Protein AF-0000000075320497 (afdb_homodimer)

Sequence (460 aa):
MSEKDAGLDFSMVIASTVHDMKNSLASLMQAHGEWQGRLSEEQKNTPERGVIDYEFASLNGMMVQLLGLYKLEVNQLPLRPEYHELDDFIEAQLAWHEEVLSSRGLVATFEVDSLCPLGFFDRELIGSVVANIIINAIRFARHSILITVREEEGQVVIVINDDGPGYPPNMIEFQSDYVQGINPVSGSTGLGLYFAAQIAGRHQRNGVCGRIELANGGRLGGGMFSLYLPMSEKDAGLDFSMVIASTVHDMKNSLASLMQAHGEWQGRLSEEQKNTPERGVIDYEFASLNGMMVQLLGLYKLEVNQLPLRPEYHELDDFIEAQLAWHEEVLSSRGLVATFEVDSLCPLGFFDRELIGSVVANIIINAIRFARHSILITVREEEGQVVIVINDDGPGYPPNMIEFQSDYVQGINPVSGSTGLGLYFAAQIAGRHQRNGVCGRIELANGGRLGGGMFSLYLP

Secondary structure (DSSP, 8-state):
---------HHHHHHHHHHHHHHHHHHHHHHHHHHHTTS-HHHH-SHHHHHHHHHHHHHHHHHHHHHHHHHHHTT------EEEEHHHHHHHHHHHTHHHHHHTT-EEEEEE-TT--EEEE-HHHHHHHHHHHHHHHHHH-SSEEEEEEEEETTEEEEEEEESSS---HHHHHTTTGGGTT--GGGS--SHHHHHHHHHHHH-EETTEE-EEEEEE-SSSSSEEEEEEE-/---------HHHHHHHHHHHHHHHHHHHHHHHHHHHHTS-HHHH-SHHHHHHHHHHHHHHHHHHHHHHHHHHHTT------EEEEHHHHHHHHHHHTHHHHHHTT-EEEEEE-TT--EEEE-HHHHHHHHHHHHHHHHHH-SSEEEEEEEEETTEEEEEEEESSS---HHHHHTGGGTTTT--GGGS--SHHHHHHHHHHHH-EETTEE-EEEEEE--TTSSEEEEEEE-

Solvent-accessible surface area (backbone atoms only — not comparable to full-atom values): 24315 Å² total; per-residue (Å²): 131,79,80,75,70,86,62,78,57,58,67,56,53,47,46,42,47,46,52,46,42,50,52,39,47,50,51,28,52,49,30,49,50,57,50,53,68,74,46,52,69,74,71,53,68,42,81,36,42,24,51,34,47,42,31,53,53,50,46,51,46,53,47,50,47,51,48,50,48,49,24,50,73,71,70,62,57,84,82,66,63,39,79,39,54,44,61,60,52,51,51,52,57,51,59,74,43,43,65,36,32,56,56,65,60,37,47,77,50,76,46,64,36,81,90,43,50,64,41,56,41,30,64,68,65,51,47,52,41,52,49,47,52,49,54,50,38,63,73,50,27,68,45,39,36,41,35,38,34,38,69,54,96,82,18,41,34,42,33,44,28,13,38,23,90,40,67,57,68,67,56,48,72,46,38,87,68,27,68,70,66,44,40,67,82,76,68,52,50,38,49,69,58,40,48,36,38,52,56,24,46,66,38,64,43,98,92,33,61,13,35,64,48,62,45,67,28,73,98,54,53,0,26,28,42,34,39,34,34,56,130,79,79,73,68,88,62,76,58,59,66,57,54,47,46,43,47,46,52,47,42,50,51,38,49,51,53,28,52,50,30,49,50,55,49,53,68,75,47,52,70,74,71,53,68,43,81,38,41,24,51,35,47,42,31,53,52,49,47,52,44,51,46,51,47,51,47,51,50,49,24,50,74,71,70,63,56,84,82,67,62,39,81,38,54,44,62,61,52,51,51,53,58,48,58,76,42,41,67,35,32,55,57,65,62,39,47,76,50,74,47,66,36,82,91,43,48,64,40,56,41,30,62,68,64,53,46,51,40,51,50,47,51,47,53,51,37,63,73,50,28,70,44,40,35,39,36,40,34,38,69,54,96,82,19,42,33,42,34,43,28,14,37,23,92,39,67,57,66,67,57,48,74,44,42,89,65,27,68,71,66,42,40,68,82,77,67,50,49,38,49,68,59,40,46,36,37,52,57,24,46,68,38,63,42,98,92,34,61,13,36,64,49,62,44,64,51,47,98,54,51,1,26,26,42,34,39,35,33,58

Organism: Pseudomonas syringae (NCBI:txid317)

pLDDT: mean 85.84, std 15.81, range [22.17, 98.5]

Radius of gyration: 24.65 Å; Cα contacts (8 Å, |Δi|>4): 773; chains: 2; bounding box: 67×78×54 Å

Structure (mmCIF, N/CA/C/O backbone):
data_AF-0000000075320497-model_v1
#
loop_
_entity.id
_entity.type
_entity.pdbx_description
1 polymer 'Histidine kinase'
#
loop_
_atom_site.group_PDB
_atom_site.id
_atom_site.type_symbol
_atom_site.label_atom_id
_atom_site.label_alt_id
_atom_site.label_comp_id
_atom_site.label_asym_id
_atom_site.label_entity_id
_atom_site.label_seq_id
_atom_site.pdbx_PDB_ins_code
_atom_site.Cartn_x
_atom_site.Cartn_y
_atom_site.Cartn_z
_atom_site.occupancy
_atom_site.B_iso_or_equiv
_atom_site.auth_seq_id
_atom_site.auth_comp_id
_atom_site.auth_asym_id
_atom_site.auth_atom_id
_atom_site.pdbx_PDB_model_num
ATOM 1 N N . MET A 1 1 ? 37.625 10.734 4.914 1 22.17 1 MET A N 1
ATOM 2 C CA . MET A 1 1 ? 36.781 9.57 5.199 1 22.17 1 MET A CA 1
ATOM 3 C C . MET A 1 1 ? 35.312 9.953 5.25 1 22.17 1 MET A C 1
ATOM 5 O O . MET A 1 1 ? 34.875 10.695 6.137 1 22.17 1 MET A O 1
ATOM 9 N N . SER A 1 2 ? 34.594 10.477 4.371 1 28.14 2 SER A N 1
ATOM 10 C CA . SER A 1 2 ? 33.562 11.492 4.176 1 28.14 2 SER A CA 1
ATOM 11 C C . SER A 1 2 ? 32.25 11.086 4.855 1 28.14 2 SER A C 1
ATOM 13 O O . SER A 1 2 ? 31.797 9.945 4.73 1 28.14 2 SER A O 1
ATOM 15 N N . GLU A 1 3 ? 32 11.492 6.168 1 29.38 3 GLU A N 1
ATOM 16 C CA . GLU A 1 3 ? 31.062 11.102 7.215 1 29.38 3 GLU A CA 1
ATOM 17 C C . GLU A 1 3 ? 29.672 10.852 6.645 1 29.38 3 GLU A C 1
ATOM 19 O O . GLU A 1 3 ? 28.984 11.789 6.238 1 29.38 3 GLU A O 1
ATOM 24 N N . LYS A 1 4 ? 29.547 9.93 5.84 1 35.25 4 LYS A N 1
ATOM 25 C CA . LYS A 1 4 ? 28.344 9.375 5.23 1 35.25 4 LYS A CA 1
ATOM 26 C C . LYS A 1 4 ? 27.141 9.508 6.164 1 35.25 4 LYS A C 1
ATOM 28 O O . LYS A 1 4 ? 27.109 8.906 7.238 1 35.25 4 LYS A O 1
ATOM 33 N N . ASP A 1 5 ? 26.562 10.742 6.637 1 37.69 5 ASP A N 1
ATOM 34 C CA . ASP A 1 5 ? 25.438 11.219 7.422 1 37.69 5 ASP A CA 1
ATOM 35 C C . ASP A 1 5 ? 24.344 10.156 7.531 1 37.69 5 ASP A C 1
ATOM 37 O O . ASP A 1 5 ? 23.984 9.523 6.539 1 37.69 5 ASP A O 1
ATOM 41 N N . ALA A 1 6 ? 24.172 9.32 8.5 1 42.66 6 ALA A N 1
ATOM 42 C CA . ALA A 1 6 ? 23.438 8.086 8.773 1 42.66 6 ALA A CA 1
ATOM 43 C C . ALA A 1 6 ? 22.047 8.117 8.125 1 42.66 6 ALA A C 1
ATOM 45 O O . ALA A 1 6 ? 21.109 8.656 8.711 1 42.66 6 ALA A O 1
ATOM 46 N N . GLY A 1 7 ? 21.766 8.523 6.906 1 48 7 GLY A N 1
ATOM 47 C CA . GLY A 1 7 ? 20.609 8.742 6.051 1 48 7 GLY A CA 1
ATOM 48 C C . GLY A 1 7 ? 19.547 7.672 6.191 1 48 7 GLY A C 1
ATOM 49 O O . GLY A 1 7 ? 19.828 6.566 6.664 1 48 7 GLY A O 1
ATOM 50 N N . LEU A 1 8 ? 18.281 8.164 6.566 1 55.28 8 LEU A N 1
ATOM 51 C CA . LEU A 1 8 ? 17.109 7.312 6.629 1 55.28 8 LEU A CA 1
ATOM 52 C C . LEU A 1 8 ? 17.156 6.227 5.562 1 55.28 8 LEU A C 1
ATOM 54 O O . LEU A 1 8 ? 17.375 6.52 4.383 1 55.28 8 LEU A O 1
ATOM 58 N N . ASP A 1 9 ? 17.672 4.988 5.902 1 68.88 9 ASP A N 1
ATOM 59 C CA . ASP A 1 9 ? 17.516 3.891 4.953 1 68.88 9 ASP A CA 1
ATOM 60 C C . ASP A 1 9 ? 16.094 3.844 4.398 1 68.88 9 ASP A C 1
ATOM 62 O O . ASP A 1 9 ? 15.188 3.289 5.031 1 68.88 9 ASP A O 1
ATOM 66 N N . PHE A 1 10 ? 15.875 4.5 3.357 1 70.44 10 PHE A N 1
ATOM 67 C CA . PHE A 1 10 ? 14.578 4.676 2.725 1 70.44 10 PHE A CA 1
ATOM 68 C C . PHE A 1 10 ? 13.914 3.326 2.465 1 70.44 10 PHE A C 1
ATOM 70 O O . PHE A 1 10 ? 12.695 3.199 2.557 1 70.44 10 PHE A O 1
ATOM 77 N N . SER A 1 11 ? 14.797 2.391 2.297 1 71.44 11 SER A N 1
ATOM 78 C CA . SER A 1 11 ? 14.227 1.066 2.072 1 71.44 11 SER A CA 1
ATOM 79 C C . SER A 1 11 ? 13.539 0.54 3.326 1 71.44 11 SER A C 1
ATOM 81 O O . SER A 1 11 ? 12.5 -0.121 3.24 1 71.44 11 SER A O 1
ATOM 83 N N . MET A 1 12 ? 14.117 0.873 4.391 1 72.75 12 MET A N 1
ATOM 84 C CA . MET A 1 12 ? 13.523 0.439 5.652 1 72.75 12 MET A CA 1
ATOM 85 C C . MET A 1 12 ? 12.234 1.2 5.93 1 72.75 12 MET A C 1
ATOM 87 O O . MET A 1 12 ? 11.258 0.621 6.41 1 72.75 12 MET A O 1
ATOM 91 N N . VAL A 1 13 ? 12.25 2.398 5.605 1 73.94 13 VAL A N 1
ATOM 92 C CA . VAL A 1 13 ? 11.062 3.236 5.777 1 73.94 13 VAL A CA 1
ATOM 93 C C . VAL A 1 13 ? 9.922 2.691 4.926 1 73.94 13 VAL A C 1
ATOM 95 O O . VAL A 1 13 ? 8.789 2.566 5.406 1 73.94 13 VAL A O 1
ATOM 98 N N . ILE A 1 14 ? 10.258 2.316 3.859 1 74.56 14 ILE A N 1
ATOM 99 C CA . ILE A 1 14 ? 9.266 1.812 2.918 1 74.56 14 ILE A CA 1
ATOM 100 C C . ILE A 1 14 ? 8.695 0.488 3.426 1 74.56 14 ILE A C 1
ATOM 102 O O . ILE A 1 14 ? 7.48 0.295 3.449 1 74.56 14 ILE A O 1
ATOM 106 N N . ALA A 1 15 ? 9.602 -0.318 3.834 1 77.06 15 ALA A N 1
ATOM 107 C CA . ALA A 1 15 ? 9.164 -1.629 4.305 1 77.06 15 ALA A CA 1
ATOM 108 C C . ALA A 1 15 ? 8.242 -1.495 5.512 1 77.06 15 ALA A C 1
ATOM 110 O O . ALA A 1 15 ? 7.23 -2.195 5.613 1 77.06 15 ALA A O 1
ATOM 111 N N . SER A 1 16 ? 8.586 -0.633 6.32 1 79.56 16 SER A N 1
ATOM 112 C CA . SER A 1 16 ? 7.773 -0.413 7.512 1 79.56 16 SER A CA 1
ATOM 113 C C . SER A 1 16 ? 6.41 0.169 7.152 1 79.56 16 SER A C 1
ATOM 115 O O . SER A 1 16 ? 5.387 -0.243 7.703 1 79.56 16 SER A O 1
ATOM 117 N N . THR A 1 17 ? 6.402 1.043 6.273 1 84 17 THR A N 1
ATOM 118 C CA . THR A 1 17 ? 5.164 1.679 5.832 1 84 17 THR A CA 1
ATOM 119 C C . THR A 1 17 ? 4.254 0.669 5.141 1 84 17 THR A C 1
ATOM 121 O O . THR A 1 17 ? 3.043 0.651 5.379 1 84 17 THR A O 1
ATOM 124 N N . VAL A 1 18 ? 4.836 -0.098 4.289 1 85.06 18 VAL A N 1
ATOM 125 C CA . VAL A 1 18 ? 4.059 -1.109 3.58 1 85.06 18 VAL A CA 1
ATOM 126 C C . VAL A 1 18 ? 3.461 -2.098 4.578 1 85.06 18 VAL A C 1
ATOM 128 O O . VAL A 1 18 ? 2.322 -2.545 4.414 1 85.06 18 VAL A O 1
ATOM 131 N N . HIS A 1 19 ? 4.262 -2.385 5.559 1 84.62 19 HIS A N 1
ATOM 132 C CA . HIS A 1 19 ? 3.738 -3.238 6.617 1 84.62 19 HIS A CA 1
ATOM 133 C C . HIS A 1 19 ? 2.518 -2.607 7.281 1 84.62 19 HIS A C 1
ATOM 135 O O . HIS A 1 19 ? 1.511 -3.283 7.508 1 84.62 19 HIS A O 1
ATOM 141 N N . ASP A 1 20 ? 2.576 -1.396 7.57 1 86.5 20 ASP A N 1
ATOM 142 C CA . ASP A 1 20 ? 1.459 -0.688 8.188 1 86.5 20 ASP A CA 1
ATOM 143 C C . ASP A 1 20 ? 0.254 -0.64 7.25 1 86.5 20 ASP A C 1
ATOM 145 O O . ASP A 1 20 ? -0.889 -0.761 7.695 1 86.5 20 ASP A O 1
ATOM 149 N N . MET A 1 21 ? 0.538 -0.444 5.996 1 91.12 21 MET A N 1
ATOM 150 C CA . MET A 1 21 ? -0.528 -0.428 5 1 91.12 21 MET A CA 1
ATOM 151 C C . MET A 1 21 ? -1.254 -1.769 4.957 1 91.12 21 MET A C 1
ATOM 153 O O . MET A 1 21 ? -2.475 -1.813 4.797 1 91.12 21 MET A O 1
ATOM 157 N N . LYS A 1 22 ? -0.476 -2.791 5.094 1 90.12 22 LYS A N 1
ATOM 158 C CA . LYS A 1 22 ? -1.075 -4.121 5.098 1 90.12 22 LYS A CA 1
ATOM 159 C C . LYS A 1 22 ? -2.064 -4.277 6.25 1 90.12 22 LYS A C 1
ATOM 161 O O . LYS A 1 22 ? -3.139 -4.855 6.078 1 90.12 22 LYS A O 1
ATOM 166 N N . ASN A 1 23 ? -1.692 -3.775 7.328 1 90.25 23 ASN A N 1
ATOM 167 C CA . ASN A 1 23 ? -2.588 -3.84 8.477 1 90.25 23 ASN A CA 1
ATOM 168 C C . ASN A 1 23 ? -3.865 -3.041 8.242 1 90.25 23 ASN A C 1
ATOM 170 O O . ASN A 1 23 ? -4.961 -3.496 8.57 1 90.25 23 ASN A O 1
ATOM 174 N N . SER A 1 24 ? -3.701 -1.912 7.754 1 92.81 24 SER A N 1
ATOM 175 C CA . SER A 1 24 ? -4.855 -1.074 7.438 1 92.81 24 SER A CA 1
ATOM 176 C C . SER A 1 24 ? -5.762 -1.746 6.414 1 92.81 24 SER A C 1
ATOM 178 O O . SER A 1 24 ? -6.988 -1.7 6.535 1 92.81 24 SER A O 1
ATOM 180 N N . LEU A 1 25 ? -5.176 -2.309 5.477 1 94.94 25 LEU A N 1
ATOM 181 C CA . LEU A 1 25 ? -5.949 -3.018 4.465 1 94.94 25 LEU A CA 1
ATOM 182 C C . LEU A 1 25 ? -6.719 -4.18 5.078 1 94.94 25 LEU A C 1
ATOM 184 O O . LEU A 1 25 ? -7.887 -4.398 4.754 1 94.94 25 LEU A O 1
ATOM 188 N N . ALA A 1 26 ? -6.039 -4.906 5.934 1 92.94 26 ALA A N 1
ATOM 189 C CA . ALA A 1 26 ? -6.699 -6.023 6.609 1 92.94 26 ALA A CA 1
ATOM 190 C C . ALA A 1 26 ? -7.906 -5.543 7.414 1 92.94 26 ALA A C 1
ATOM 192 O O . ALA A 1 26 ? -8.969 -6.164 7.375 1 92.94 26 ALA A O 1
ATOM 193 N N . SER A 1 27 ? -7.691 -4.469 8.117 1 93.5 27 SER A N 1
ATOM 194 C CA . SER A 1 27 ? -8.789 -3.877 8.883 1 93.5 27 SER A CA 1
ATOM 195 C C . SER A 1 27 ? -9.93 -3.449 7.965 1 93.5 27 SER A C 1
ATOM 197 O O . SER A 1 27 ? -11.102 -3.65 8.289 1 93.5 27 SER A O 1
ATOM 199 N N . LEU A 1 28 ? -9.594 -2.883 6.887 1 94.62 28 LEU A N 1
ATOM 200 C CA . LEU A 1 28 ? -10.578 -2.438 5.906 1 94.62 28 LEU A CA 1
ATOM 201 C C . LEU A 1 28 ? -11.359 -3.619 5.352 1 94.62 28 LEU A C 1
ATOM 203 O O . LEU A 1 28 ? -12.594 -3.574 5.277 1 94.62 28 LEU A O 1
ATOM 207 N N . MET A 1 29 ? -10.672 -4.605 4.98 1 92.75 29 MET A N 1
ATOM 208 C CA . MET A 1 29 ? -11.305 -5.805 4.438 1 92.75 29 MET A CA 1
ATOM 209 C C . MET A 1 29 ? -12.242 -6.434 5.465 1 92.75 29 MET A C 1
ATOM 211 O O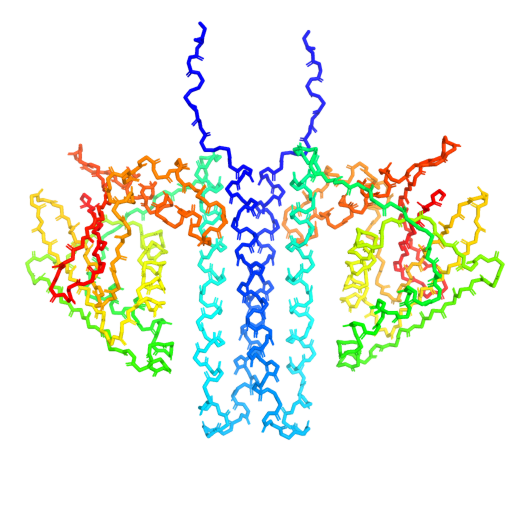 . MET A 1 29 ? -13.344 -6.871 5.125 1 92.75 29 MET A O 1
ATOM 215 N N . GLN A 1 30 ? -11.773 -6.5 6.652 1 93.44 30 GLN A N 1
ATOM 216 C CA . GLN A 1 30 ? -12.586 -7.062 7.727 1 93.44 30 GLN A CA 1
ATOM 217 C C . GLN A 1 30 ? -13.859 -6.254 7.934 1 93.44 30 GLN A C 1
ATOM 219 O O . GLN A 1 30 ? -14.961 -6.816 7.996 1 93.44 30 GLN A O 1
ATOM 224 N N . ALA A 1 31 ? -13.742 -4.992 8.039 1 93.06 31 ALA A N 1
ATOM 225 C CA . ALA A 1 31 ? -14.906 -4.125 8.234 1 93.06 31 ALA A CA 1
ATOM 226 C C . ALA A 1 31 ? -15.867 -4.211 7.055 1 93.06 31 ALA A C 1
ATOM 228 O O . ALA A 1 31 ? -17.078 -4.254 7.238 1 93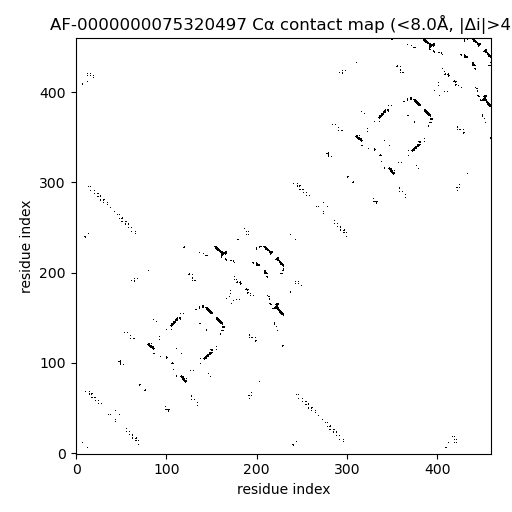.06 31 ALA A O 1
ATOM 229 N N . HIS A 1 32 ? -15.289 -4.191 5.91 1 92.12 32 HIS A N 1
ATOM 230 C CA . HIS A 1 32 ? -16.109 -4.32 4.707 1 92.12 32 HIS A CA 1
ATOM 231 C C . HIS A 1 32 ? -16.875 -5.637 4.695 1 92.12 32 HIS A C 1
ATOM 233 O O . HIS A 1 32 ? -18.047 -5.676 4.336 1 92.12 32 HIS A O 1
ATOM 239 N N . GLY A 1 33 ? -16.188 -6.688 5.035 1 90 33 GLY A N 1
ATOM 240 C CA . GLY A 1 33 ? -16.844 -7.984 5.133 1 90 33 GLY A CA 1
ATOM 241 C C . GLY A 1 33 ? -17.984 -8.008 6.141 1 90 33 GLY A C 1
ATOM 242 O O . GLY A 1 33 ? -19.047 -8.555 5.867 1 90 33 GLY A O 1
ATOM 243 N N . GLU A 1 34 ? -17.719 -7.43 7.285 1 91.5 34 GLU A N 1
ATOM 244 C CA . GLU A 1 34 ? -18.75 -7.344 8.32 1 91.5 34 GLU A CA 1
ATOM 245 C C . GLU A 1 34 ? -19.953 -6.535 7.84 1 91.5 34 GLU A C 1
ATOM 247 O O . GLU A 1 34 ? -21.094 -6.902 8.102 1 91.5 34 GLU A O 1
ATOM 252 N N . TRP A 1 35 ? -19.672 -5.504 7.211 1 88.88 35 TRP A N 1
ATOM 253 C CA . TRP A 1 35 ? -20.734 -4.668 6.664 1 88.88 35 TRP A CA 1
ATOM 254 C C . TRP A 1 35 ? -21.562 -5.434 5.633 1 88.88 35 TRP A C 1
ATOM 256 O O . TRP A 1 35 ? -22.797 -5.395 5.656 1 88.88 35 TRP A O 1
ATOM 266 N N . GLN A 1 36 ? -20.922 -6.156 4.754 1 86.81 36 GLN A N 1
ATOM 267 C CA . GLN A 1 36 ? -21.609 -6.969 3.746 1 86.81 36 GLN A CA 1
ATOM 268 C C . GLN A 1 36 ? -22.484 -8.023 4.398 1 86.81 36 GLN A C 1
ATOM 270 O O . GLN A 1 36 ? -23.547 -8.367 3.867 1 86.81 36 GLN A O 1
ATOM 275 N N . GLY A 1 37 ? -21.984 -8.5 5.508 1 88.31 37 GLY A N 1
ATOM 276 C CA . GLY A 1 37 ? -22.734 -9.516 6.223 1 88.31 37 GLY A CA 1
ATOM 277 C C . GLY A 1 37 ? -24.109 -9.031 6.688 1 88.31 37 GLY A C 1
ATOM 278 O O . GLY A 1 37 ? -24.984 -9.836 6.973 1 88.31 37 GLY A O 1
ATOM 279 N N . ARG A 1 38 ? -24.312 -7.754 6.742 1 88.44 38 ARG A N 1
ATOM 280 C CA . ARG A 1 38 ? -25.562 -7.16 7.203 1 88.44 38 ARG A CA 1
ATOM 281 C C . ARG A 1 38 ? -26.531 -6.945 6.039 1 88.44 38 ARG A C 1
ATOM 283 O O . ARG A 1 38 ? -27.688 -6.602 6.25 1 88.44 38 ARG A O 1
ATOM 290 N N . LEU A 1 39 ? -26.078 -7.18 4.914 1 88 39 LEU A N 1
ATOM 291 C CA . LEU A 1 39 ? -26.875 -6.875 3.725 1 88 39 LEU A CA 1
ATOM 292 C C . LEU A 1 39 ? -27.453 -8.148 3.121 1 88 39 LEU A C 1
ATOM 294 O O . LEU A 1 39 ? -26.938 -9.242 3.35 1 88 39 LEU A O 1
ATOM 298 N N . SER A 1 40 ? -28.516 -7.977 2.383 1 88.25 40 SER A N 1
ATOM 299 C CA . SER A 1 40 ? -29.094 -9.094 1.662 1 88.25 40 SER A CA 1
ATOM 300 C C . SER A 1 40 ? -28.234 -9.508 0.475 1 88.25 40 SER A C 1
ATOM 302 O O . SER A 1 40 ? -27.359 -8.75 0.044 1 88.25 40 SER A O 1
ATOM 304 N N . GLU A 1 41 ? -28.453 -10.703 0.048 1 85.19 41 GLU A N 1
ATOM 305 C CA . GLU A 1 41 ? -27.703 -11.195 -1.106 1 85.19 41 GLU A CA 1
ATOM 306 C C . GLU A 1 41 ? -27.922 -10.289 -2.32 1 85.19 41 GLU A C 1
ATOM 308 O O . GLU A 1 41 ? -26.984 -10.07 -3.104 1 85.19 41 GLU A O 1
ATOM 313 N N . GLU A 1 42 ? -29.062 -9.781 -2.453 1 83.94 42 GLU A N 1
ATOM 314 C CA . GLU A 1 42 ? -29.375 -8.891 -3.566 1 83.94 42 GLU A CA 1
ATOM 315 C C . GLU A 1 42 ? -28.578 -7.59 -3.479 1 83.94 42 GLU A C 1
ATOM 317 O O . GLU A 1 42 ? -28.141 -7.055 -4.5 1 83.94 42 GLU A O 1
ATOM 322 N N . GLN A 1 43 ? -28.375 -7.207 -2.264 1 83.88 43 GLN A N 1
ATOM 323 C CA . GLN A 1 43 ? -27.641 -5.961 -2.043 1 83.88 43 GLN A CA 1
ATOM 324 C C . GLN A 1 43 ? -26.141 -6.152 -2.244 1 83.88 43 GLN A C 1
ATOM 326 O O . GLN A 1 43 ? -25.438 -5.215 -2.617 1 83.88 43 GLN A O 1
ATOM 331 N N . LYS A 1 44 ? -25.75 -7.383 -2.076 1 83.56 44 LYS A N 1
ATOM 332 C CA . LYS A 1 44 ? -24.328 -7.691 -2.209 1 83.56 44 LYS A CA 1
ATOM 333 C C . LYS A 1 44 ? -23.953 -7.938 -3.668 1 83.56 44 LYS A C 1
ATOM 335 O O . LYS A 1 44 ? -22.844 -7.629 -4.086 1 83.56 44 LYS A O 1
ATOM 340 N N . ASN A 1 45 ? -24.875 -8.547 -4.297 1 82.25 45 ASN A N 1
ATOM 341 C CA . ASN A 1 45 ? -24.609 -8.984 -5.664 1 82.25 45 ASN A CA 1
ATOM 342 C C . ASN A 1 45 ? -24.797 -7.844 -6.664 1 82.25 45 ASN A C 1
ATOM 344 O O . ASN A 1 45 ? -25.797 -7.824 -7.398 1 82.25 45 ASN A O 1
ATOM 348 N N . THR A 1 46 ? -23.859 -6.906 -6.605 1 84.75 46 THR A N 1
ATOM 349 C CA . THR A 1 46 ? -23.844 -5.762 -7.512 1 84.75 46 THR A CA 1
ATOM 350 C C . THR A 1 46 ? -22.578 -5.785 -8.383 1 84.75 46 THR A C 1
ATOM 352 O O . THR A 1 46 ? -21.641 -6.523 -8.102 1 84.75 46 THR A O 1
ATOM 355 N N . PRO A 1 47 ? -22.609 -5.113 -9.5 1 83.88 47 PRO A N 1
ATOM 356 C CA . PRO A 1 47 ? -21.406 -5.031 -10.336 1 83.88 47 PRO A CA 1
ATOM 357 C C . PRO A 1 47 ? -20.203 -4.504 -9.57 1 83.88 47 PRO A C 1
ATOM 359 O O . PRO A 1 47 ? -19.062 -4.875 -9.883 1 83.88 47 PRO A O 1
ATOM 362 N N . GLU A 1 48 ? -20.469 -3.705 -8.539 1 89.19 48 GLU A N 1
ATOM 363 C CA . GLU A 1 48 ? -19.375 -3.109 -7.773 1 89.19 48 GLU A CA 1
ATOM 364 C C . GLU A 1 48 ? -18.641 -4.16 -6.941 1 89.19 48 GLU A C 1
ATOM 366 O O . GLU A 1 48 ? -17.453 -4.008 -6.645 1 89.19 48 GLU A O 1
ATOM 371 N N . ARG A 1 49 ? -19.375 -5.176 -6.656 1 86.62 49 ARG A N 1
ATOM 372 C CA . ARG A 1 49 ? -18.797 -6.199 -5.785 1 86.62 49 ARG A CA 1
ATOM 373 C C . ARG A 1 49 ? -17.547 -6.809 -6.418 1 86.62 49 ARG A C 1
ATOM 375 O O . ARG A 1 49 ? -16.516 -6.957 -5.754 1 86.62 49 ARG A O 1
ATOM 382 N N . GLY A 1 50 ? -17.672 -7.164 -7.637 1 86.25 50 GLY A N 1
ATOM 383 C CA . GLY A 1 50 ? -16.547 -7.738 -8.336 1 86.25 50 GLY A CA 1
ATOM 384 C C . GLY A 1 50 ? -15.336 -6.816 -8.383 1 86.25 50 GLY A C 1
ATOM 385 O O . GLY A 1 50 ? -14.203 -7.262 -8.195 1 86.25 50 GLY A O 1
ATOM 386 N N . VAL A 1 51 ? -15.625 -5.57 -8.578 1 90.5 51 VAL A N 1
ATOM 387 C CA . VAL A 1 51 ? -14.562 -4.574 -8.648 1 90.5 51 VAL A CA 1
ATOM 388 C C . VAL A 1 51 ? -13.906 -4.426 -7.277 1 90.5 51 VAL A C 1
ATOM 390 O O . VAL A 1 51 ? -12.68 -4.422 -7.168 1 90.5 51 VAL A O 1
ATOM 393 N N . ILE A 1 52 ? -14.742 -4.348 -6.27 1 93 52 ILE A N 1
ATOM 394 C CA . ILE A 1 52 ? -14.258 -4.168 -4.906 1 93 52 ILE A CA 1
ATOM 395 C C . ILE A 1 52 ? -13.375 -5.352 -4.516 1 93 52 ILE A C 1
ATOM 397 O O . ILE A 1 52 ? -12.258 -5.164 -4.031 1 93 52 ILE A O 1
ATOM 401 N N . ASP A 1 53 ? -13.805 -6.543 -4.809 1 90.31 53 ASP A N 1
ATOM 402 C CA . ASP A 1 53 ? -13.047 -7.742 -4.469 1 90.31 53 ASP A CA 1
ATOM 403 C C . ASP A 1 53 ? -11.734 -7.801 -5.238 1 90.31 53 ASP A C 1
ATOM 405 O O . ASP A 1 53 ? -10.695 -8.156 -4.68 1 90.31 53 ASP A O 1
ATOM 409 N N . TYR A 1 54 ? -11.812 -7.469 -6.391 1 91.31 54 TYR A N 1
ATOM 410 C CA . TYR A 1 54 ? -10.609 -7.473 -7.219 1 91.31 54 TYR A CA 1
ATOM 411 C C . TYR A 1 54 ? -9.586 -6.473 -6.695 1 91.31 54 TYR A C 1
ATOM 413 O O . TYR A 1 54 ? -8.398 -6.797 -6.582 1 91.31 54 TYR A O 1
ATOM 421 N N . GLU A 1 55 ? -10.039 -5.293 -6.441 1 93.88 55 GLU A N 1
ATOM 422 C CA . GLU A 1 55 ? -9.117 -4.25 -5.996 1 93.88 55 GLU A CA 1
ATOM 423 C C . GLU A 1 55 ? -8.508 -4.594 -4.641 1 93.88 55 GLU A C 1
ATOM 425 O O . GLU A 1 55 ? -7.336 -4.312 -4.391 1 93.88 55 GLU A O 1
ATOM 430 N N . PHE A 1 56 ? -9.25 -5.227 -3.803 1 93.56 56 PHE A N 1
ATOM 431 C CA . PHE A 1 56 ? -8.719 -5.707 -2.535 1 93.56 56 PHE A CA 1
ATOM 432 C C . PHE A 1 56 ? -7.586 -6.707 -2.77 1 93.56 56 PHE A C 1
ATOM 434 O O . PHE A 1 56 ? -6.508 -6.582 -2.182 1 93.56 56 PHE A O 1
ATOM 441 N N . ALA A 1 57 ? -7.805 -7.625 -3.609 1 90.88 57 ALA A N 1
ATOM 442 C CA . ALA A 1 57 ? -6.816 -8.656 -3.916 1 90.88 57 ALA A CA 1
ATOM 443 C C . ALA A 1 57 ? -5.578 -8.055 -4.566 1 90.88 57 ALA A C 1
ATOM 445 O O . ALA A 1 57 ? -4.449 -8.438 -4.242 1 90.88 57 ALA A O 1
ATOM 446 N N . SER A 1 58 ? -5.805 -7.152 -5.395 1 92.06 58 SER A N 1
ATOM 447 C CA . SER A 1 58 ? -4.715 -6.492 -6.102 1 92.06 58 SER A CA 1
ATOM 448 C C . SER A 1 58 ? -3.83 -5.703 -5.141 1 92.06 58 SER A C 1
ATOM 450 O O . SER A 1 58 ? -2.605 -5.852 -5.152 1 92.06 58 SER A O 1
ATOM 452 N N . LEU A 1 59 ? -4.434 -4.934 -4.297 1 94.44 59 LEU A N 1
ATOM 453 C CA . LEU A 1 59 ? -3.686 -4.164 -3.311 1 94.44 59 LEU A CA 1
ATOM 454 C C . LEU A 1 59 ? -2.885 -5.082 -2.396 1 94.44 59 LEU A C 1
ATOM 456 O O . LEU A 1 59 ? -1.695 -4.855 -2.164 1 94.44 59 LEU A O 1
ATOM 460 N N . ASN A 1 60 ? -3.508 -6.039 -1.931 1 91.81 60 ASN A N 1
ATOM 461 C CA . ASN A 1 60 ? -2.834 -6.992 -1.056 1 91.81 60 ASN A CA 1
ATOM 462 C C . ASN A 1 60 ? -1.651 -7.656 -1.754 1 91.81 60 ASN A C 1
ATOM 464 O O . ASN A 1 60 ? -0.575 -7.789 -1.169 1 91.81 60 ASN A O 1
ATOM 468 N N . GLY A 1 61 ? -1.88 -8.062 -2.922 1 90.56 61 GLY A N 1
ATOM 469 C CA . GLY A 1 61 ? -0.813 -8.688 -3.689 1 90.56 61 GLY A CA 1
ATOM 470 C C . GLY A 1 61 ? 0.395 -7.785 -3.869 1 90.56 61 GLY A C 1
ATOM 471 O O . GLY A 1 61 ? 1.534 -8.227 -3.701 1 90.56 61 GLY A O 1
ATOM 472 N N . MET A 1 62 ? 0.164 -6.551 -4.172 1 90.94 62 MET A N 1
ATOM 473 C CA . MET A 1 62 ? 1.259 -5.609 -4.383 1 90.94 62 MET A CA 1
ATOM 474 C C . MET A 1 62 ? 2.033 -5.375 -3.088 1 90.94 62 MET A C 1
ATOM 476 O O . MET A 1 62 ? 3.258 -5.254 -3.105 1 90.94 62 MET A O 1
ATOM 480 N N . MET A 1 63 ? 1.354 -5.332 -2.037 1 91.44 63 MET A N 1
ATOM 481 C CA . MET A 1 63 ? 2.006 -5.129 -0.747 1 91.44 63 MET A CA 1
ATOM 482 C C . MET A 1 63 ? 2.879 -6.324 -0.382 1 91.44 63 MET A C 1
ATOM 484 O O . MET A 1 63 ? 4.012 -6.156 0.075 1 91.44 63 MET A O 1
ATOM 488 N N . VAL A 1 64 ? 2.406 -7.441 -0.612 1 88.31 64 VAL A N 1
ATOM 489 C CA . VAL A 1 64 ? 3.154 -8.664 -0.321 1 88.31 64 VAL A CA 1
ATOM 490 C C . VAL A 1 64 ? 4.41 -8.719 -1.189 1 88.31 64 VAL A C 1
ATOM 492 O O . VAL A 1 64 ? 5.492 -9.055 -0.706 1 88.31 64 VAL A O 1
ATOM 495 N N . GLN A 1 65 ? 4.273 -8.359 -2.393 1 87.5 65 GLN A N 1
ATOM 496 C CA . GLN A 1 65 ? 5.402 -8.352 -3.316 1 87.5 65 GLN A CA 1
ATOM 497 C C . GLN A 1 65 ? 6.48 -7.371 -2.861 1 87.5 65 GLN A C 1
ATOM 499 O O . GLN A 1 65 ? 7.668 -7.699 -2.873 1 87.5 65 GLN A O 1
ATOM 504 N N . LEU A 1 66 ? 6.047 -6.273 -2.498 1 86.94 66 LEU A N 1
ATOM 505 C CA . LEU A 1 66 ? 7 -5.25 -2.084 1 86.94 66 LEU A CA 1
ATOM 506 C C . LEU A 1 66 ? 7.754 -5.688 -0.833 1 86.94 66 LEU A C 1
ATOM 508 O O . LEU A 1 66 ? 8.977 -5.547 -0.76 1 86.94 66 LEU A O 1
ATOM 512 N N . LEU A 1 67 ? 7.047 -6.141 0.125 1 85.5 67 LEU A N 1
ATOM 513 C CA . LEU A 1 67 ? 7.684 -6.602 1.356 1 85.5 67 LEU A CA 1
ATOM 514 C C . LEU A 1 67 ? 8.625 -7.77 1.079 1 85.5 67 LEU A C 1
ATOM 516 O O . LEU A 1 67 ? 9.719 -7.84 1.646 1 85.5 67 LEU A O 1
ATOM 520 N N . GLY A 1 68 ? 8.164 -8.648 0.249 1 86.12 68 GLY A N 1
ATOM 521 C CA . GLY A 1 68 ? 9.016 -9.758 -0.137 1 86.12 68 GLY A CA 1
ATOM 522 C C . GLY A 1 68 ? 10.297 -9.32 -0.813 1 86.12 68 GLY A C 1
ATOM 523 O O . GLY A 1 68 ? 11.375 -9.836 -0.517 1 86.12 68 GLY A O 1
ATOM 524 N N . LEU A 1 69 ? 10.195 -8.391 -1.682 1 83.56 69 LEU A N 1
ATOM 525 C CA . LEU A 1 69 ? 11.359 -7.879 -2.387 1 83.56 69 LEU A CA 1
ATOM 526 C C . LEU A 1 69 ? 12.289 -7.141 -1.432 1 83.56 69 LEU A C 1
ATOM 528 O O . LEU A 1 69 ? 13.516 -7.199 -1.578 1 83.56 69 LEU A O 1
ATOM 532 N N . TYR A 1 70 ? 11.711 -6.441 -0.521 1 82.38 70 TYR A N 1
ATOM 533 C CA . TYR A 1 70 ? 12.539 -5.785 0.484 1 82.38 70 TYR A CA 1
ATOM 534 C C . TYR A 1 70 ? 13.328 -6.809 1.3 1 82.38 70 TYR A C 1
ATOM 536 O O . TYR A 1 70 ? 14.531 -6.652 1.508 1 82.38 70 TYR A O 1
ATOM 544 N N . LYS A 1 71 ? 12.586 -7.758 1.711 1 85.06 71 LYS A N 1
ATOM 545 C CA . LYS A 1 71 ? 13.242 -8.805 2.496 1 85.06 71 LYS A CA 1
ATOM 546 C C . LYS A 1 71 ? 14.344 -9.484 1.691 1 85.06 71 LYS A C 1
ATOM 548 O O . LYS A 1 71 ? 15.383 -9.852 2.242 1 85.06 71 LYS A O 1
ATOM 553 N N . LEU A 1 72 ? 14.125 -9.688 0.458 1 82 72 LEU A N 1
ATOM 554 C CA . LEU A 1 72 ? 15.141 -10.25 -0.428 1 82 72 LEU A CA 1
ATOM 555 C C . LEU A 1 72 ? 16.359 -9.336 -0.504 1 82 72 LEU A C 1
ATOM 557 O O . LEU A 1 72 ? 17.5 -9.805 -0.434 1 82 72 LEU A O 1
ATOM 561 N N . GLU A 1 73 ? 16.109 -8.062 -0.602 1 76.12 73 GLU A N 1
ATOM 562 C CA . GLU A 1 73 ? 17.172 -7.07 -0.745 1 76.12 73 GLU A CA 1
ATOM 563 C C . GLU A 1 73 ? 18.078 -7.043 0.488 1 76.12 73 GLU A C 1
ATOM 565 O O . GLU A 1 73 ? 19.281 -6.859 0.374 1 76.12 73 GLU A O 1
ATOM 570 N N . VAL A 1 74 ? 17.5 -7.258 1.614 1 78 74 VAL A N 1
ATOM 571 C CA . VAL A 1 74 ? 18.297 -7.172 2.836 1 78 74 VAL A CA 1
ATOM 572 C C . VAL A 1 74 ? 18.656 -8.57 3.318 1 78 74 VAL A C 1
ATOM 574 O O . VAL A 1 74 ? 19.062 -8.758 4.465 1 78 74 VAL A O 1
ATOM 577 N N . ASN A 1 75 ? 18.359 -9.578 2.469 1 78.06 75 ASN A N 1
ATOM 578 C CA . ASN A 1 75 ? 18.703 -10.977 2.707 1 78.06 75 ASN A CA 1
ATOM 579 C C . ASN A 1 75 ? 17.984 -11.523 3.938 1 78.06 75 ASN A C 1
ATOM 581 O O . ASN A 1 75 ? 18.594 -12.211 4.762 1 78.06 75 ASN A O 1
ATOM 585 N N . GLN A 1 76 ? 16.812 -11.094 4.105 1 79.31 76 GLN A N 1
ATOM 586 C CA . GLN A 1 76 ? 16.016 -11.508 5.254 1 79.31 76 GLN A CA 1
ATOM 587 C C . GLN A 1 76 ? 14.758 -12.234 4.812 1 79.31 76 GLN A C 1
ATOM 589 O O . GLN A 1 76 ? 13.695 -12.062 5.41 1 79.31 76 GLN A O 1
ATOM 594 N N . LEU A 1 77 ? 14.922 -12.852 3.678 1 84.94 77 LEU A N 1
ATOM 595 C CA . LEU A 1 77 ? 13.781 -13.656 3.252 1 84.94 77 LEU A CA 1
ATOM 596 C C . LEU A 1 77 ? 14.109 -15.148 3.361 1 84.94 77 LEU A C 1
ATOM 598 O O . LEU A 1 77 ? 14.633 -15.742 2.418 1 84.94 77 LEU A O 1
ATOM 602 N N . PRO A 1 78 ? 13.727 -15.648 4.523 1 87.19 78 PRO A N 1
ATOM 603 C CA . PRO A 1 78 ? 13.992 -17.078 4.688 1 87.19 78 PRO A CA 1
ATOM 604 C C . PRO A 1 78 ? 13.148 -17.938 3.756 1 87.19 78 PRO A C 1
ATOM 606 O O . PRO A 1 78 ? 12 -17.609 3.469 1 87.19 78 PRO A O 1
ATOM 609 N N . LEU A 1 79 ? 13.781 -18.984 3.207 1 91 79 LEU A N 1
ATOM 610 C CA . LEU A 1 79 ? 13.094 -19.984 2.395 1 91 79 LEU A CA 1
ATOM 611 C C . LEU A 1 79 ? 12.875 -21.266 3.184 1 91 79 LEU A C 1
ATOM 613 O O . LEU A 1 79 ? 13.828 -21.859 3.695 1 91 79 LEU A O 1
ATOM 617 N N . ARG A 1 80 ? 11.641 -21.609 3.33 1 92.56 80 ARG A N 1
ATOM 618 C CA . ARG A 1 80 ? 11.289 -22.828 4.051 1 92.56 80 ARG A CA 1
ATOM 619 C C . ARG A 1 80 ? 10.531 -23.797 3.148 1 92.56 80 ARG A C 1
ATOM 621 O O . ARG A 1 80 ? 9.336 -24.031 3.34 1 92.56 80 ARG A O 1
ATOM 628 N N . PRO A 1 81 ? 11.227 -24.453 2.283 1 95.19 81 PRO A N 1
ATOM 629 C CA . PRO A 1 81 ? 10.578 -25.375 1.351 1 95.19 81 PRO A CA 1
ATOM 630 C C . PRO A 1 81 ? 10.188 -26.703 2.004 1 95.19 81 PRO A C 1
ATOM 632 O O . PRO A 1 81 ? 10.922 -27.203 2.852 1 95.19 81 PRO A O 1
ATOM 635 N N . GLU A 1 82 ? 9.016 -27.094 1.715 1 96.44 82 GLU A N 1
ATOM 636 C CA . GLU A 1 82 ? 8.484 -28.391 2.121 1 96.44 82 GLU A CA 1
ATOM 637 C C . GLU A 1 82 ? 7.699 -29.047 0.988 1 96.44 82 GLU A C 1
ATOM 639 O O . GLU A 1 82 ? 7.438 -28.406 -0.038 1 96.44 82 GLU A O 1
ATOM 644 N N . TYR A 1 83 ? 7.457 -30.297 1.196 1 97 83 TYR A N 1
ATOM 645 C CA . TYR A 1 83 ? 6.609 -31 0.23 1 97 83 TYR A CA 1
ATOM 646 C C . TYR A 1 83 ? 5.141 -30.656 0.46 1 97 83 TYR A C 1
ATOM 648 O O . TYR A 1 83 ? 4.672 -30.656 1.601 1 97 83 TYR A O 1
ATOM 656 N N . HIS A 1 84 ? 4.492 -30.359 -0.664 1 97.44 84 HIS A N 1
ATOM 657 C CA . HIS A 1 84 ? 3.066 -30.047 -0.611 1 97.44 84 HIS A CA 1
ATOM 658 C C . HIS A 1 84 ? 2.303 -30.797 -1.703 1 97.44 84 HIS A C 1
ATOM 660 O O . HIS A 1 84 ? 2.818 -30.984 -2.807 1 97.44 84 HIS A O 1
ATOM 666 N N . GLU A 1 85 ? 1.094 -31.203 -1.335 1 97.81 85 GLU A N 1
ATOM 667 C CA . GLU A 1 85 ? 0.193 -31.719 -2.359 1 97.81 85 GLU A CA 1
ATOM 668 C C . GLU A 1 85 ? -0.241 -30.609 -3.322 1 97.81 85 GLU A C 1
ATOM 670 O O . GLU A 1 85 ? -0.865 -29.641 -2.912 1 97.81 85 GLU A O 1
ATOM 675 N N . LEU A 1 86 ? 0.034 -30.875 -4.582 1 97.94 86 LEU A N 1
ATOM 676 C CA . LEU A 1 86 ? -0.139 -29.812 -5.555 1 97.94 86 LEU A CA 1
ATOM 677 C C . LEU A 1 86 ? -1.618 -29.562 -5.828 1 97.94 86 LEU A C 1
ATOM 679 O O . LEU A 1 86 ? -2.027 -28.406 -6.047 1 97.94 86 LEU A O 1
ATOM 683 N N . ASP A 1 87 ? -2.389 -30.562 -5.777 1 96.88 87 ASP A N 1
ATOM 684 C CA . ASP A 1 87 ? -3.828 -30.422 -5.965 1 96.88 87 ASP A CA 1
ATOM 685 C C . ASP A 1 87 ? -4.434 -29.516 -4.895 1 96.88 87 ASP A C 1
ATOM 687 O O . ASP A 1 87 ? -5.141 -28.562 -5.215 1 96.88 87 ASP A O 1
ATOM 691 N N . ASP A 1 88 ? -4.121 -29.812 -3.709 1 97.12 88 ASP A N 1
ATOM 692 C CA . ASP A 1 88 ? -4.617 -29.031 -2.578 1 97.12 88 ASP A CA 1
ATOM 693 C C . ASP A 1 88 ? -4.129 -27.594 -2.646 1 97.12 88 ASP A C 1
ATOM 695 O O . ASP A 1 88 ? -4.879 -26.656 -2.338 1 97.12 88 ASP A O 1
ATOM 699 N N . PHE A 1 89 ? -2.895 -27.531 -3.016 1 97.75 89 PHE A N 1
ATOM 700 C CA . PHE A 1 89 ? -2.285 -26.203 -3.086 1 97.75 89 PHE A CA 1
ATOM 701 C C . PHE A 1 89 ? -2.996 -25.328 -4.117 1 97.75 89 PHE A C 1
ATOM 703 O O . PHE A 1 89 ? -3.385 -24.203 -3.82 1 97.75 89 PHE A O 1
ATOM 710 N N . ILE A 1 90 ? -3.248 -25.812 -5.297 1 97.69 90 ILE A N 1
ATOM 711 C CA . ILE A 1 90 ? -3.861 -25.047 -6.375 1 97.69 90 ILE A CA 1
ATOM 712 C C . ILE A 1 90 ? -5.324 -24.766 -6.043 1 97.69 90 ILE A C 1
ATOM 714 O O . ILE A 1 90 ? -5.816 -23.656 -6.27 1 97.69 90 ILE A O 1
ATOM 718 N N . GLU A 1 91 ? -5.98 -25.734 -5.523 1 96.62 91 GLU A N 1
ATOM 719 C CA . GLU A 1 91 ? -7.375 -25.562 -5.125 1 96.62 91 GLU A CA 1
ATOM 720 C C . GLU A 1 91 ? -7.52 -24.422 -4.109 1 96.62 91 GLU A C 1
ATOM 722 O O . GLU A 1 91 ? -8.43 -23.609 -4.215 1 96.62 91 GLU A O 1
ATOM 727 N N . ALA A 1 92 ? -6.68 -24.469 -3.197 1 96.25 92 ALA A N 1
ATOM 728 C CA . ALA A 1 92 ? -6.707 -23.438 -2.164 1 96.25 92 ALA A CA 1
ATOM 729 C C . ALA A 1 92 ? -6.465 -22.047 -2.764 1 96.25 92 ALA A C 1
ATOM 731 O O . ALA A 1 92 ? -7.109 -21.078 -2.367 1 96.25 92 ALA A O 1
ATOM 732 N N . GLN A 1 93 ? -5.539 -21.984 -3.666 1 95.19 93 GLN A N 1
ATOM 733 C CA . GLN A 1 93 ? -5.242 -20.719 -4.316 1 95.19 93 GLN A CA 1
ATOM 734 C C . GLN A 1 93 ? -6.457 -20.188 -5.078 1 95.19 93 GLN A C 1
ATOM 736 O O . GLN A 1 93 ? -6.781 -19 -4.996 1 95.19 93 GLN A O 1
ATOM 741 N N . LEU A 1 94 ? -7.133 -21.016 -5.766 1 95.69 94 LEU A N 1
ATOM 742 C CA . LEU A 1 94 ? -8.297 -20.625 -6.559 1 95.69 94 LEU A CA 1
ATOM 743 C C . LEU A 1 94 ? -9.469 -20.25 -5.66 1 95.69 94 LEU A C 1
ATOM 745 O O . LEU A 1 94 ? -10.227 -19.328 -5.973 1 95.69 94 LEU A O 1
ATOM 749 N N . ALA A 1 95 ? -9.562 -20.984 -4.609 1 93.69 95 ALA A N 1
ATOM 750 C CA . ALA A 1 95 ? -10.656 -20.734 -3.67 1 93.69 95 ALA A CA 1
ATOM 751 C C . ALA A 1 95 ? -10.57 -19.312 -3.105 1 93.69 95 ALA A C 1
ATOM 753 O O . ALA A 1 95 ? -11.594 -18.672 -2.865 1 93.69 95 ALA A O 1
ATOM 754 N N . TRP A 1 96 ? -9.422 -18.844 -2.939 1 88.88 96 TRP A N 1
ATOM 755 C CA . TRP A 1 96 ? -9.203 -17.5 -2.408 1 88.88 96 TRP A CA 1
ATOM 756 C C . TRP A 1 96 ? -9.75 -16.453 -3.363 1 88.88 96 TRP A C 1
ATOM 758 O O . TRP A 1 96 ? -10.094 -15.344 -2.941 1 88.88 96 TRP A O 1
ATOM 768 N N . HIS A 1 97 ? -9.812 -16.766 -4.633 1 91.5 97 HIS A N 1
ATOM 769 C CA . HIS A 1 97 ? -10.219 -15.797 -5.645 1 91.5 97 HIS A CA 1
ATOM 770 C C . HIS A 1 97 ? -11.609 -16.109 -6.184 1 91.5 97 HIS A C 1
ATOM 772 O O . HIS A 1 97 ? -12.047 -15.516 -7.172 1 91.5 97 HIS A O 1
ATOM 778 N N . GLU A 1 98 ? -12.305 -16.938 -5.52 1 89.75 98 GLU A N 1
ATOM 779 C CA . GLU A 1 98 ? -13.594 -17.438 -6.008 1 89.75 98 GLU A CA 1
ATOM 780 C C . GLU A 1 98 ? -14.586 -16.297 -6.207 1 89.75 98 GLU A C 1
ATOM 782 O O . GLU A 1 98 ? -15.281 -16.234 -7.219 1 89.75 98 GLU A O 1
ATOM 787 N N . GLU A 1 99 ? -14.656 -15.445 -5.277 1 83.38 99 GLU A N 1
ATOM 788 C CA . GLU A 1 99 ? -15.617 -14.352 -5.34 1 83.38 99 GLU A CA 1
ATOM 789 C C . GLU A 1 99 ? -15.32 -13.422 -6.512 1 83.38 99 GLU A C 1
ATOM 791 O O . GLU A 1 99 ? -16.234 -13 -7.227 1 83.38 99 GLU A O 1
ATOM 796 N N . VAL A 1 100 ? -14.102 -13.156 -6.668 1 88.12 100 VAL A N 1
ATOM 797 C CA . VAL A 1 100 ? -13.711 -12.266 -7.758 1 88.12 100 VAL A CA 1
ATOM 798 C C . VAL A 1 100 ? -13.969 -12.945 -9.102 1 88.12 100 VAL A C 1
ATOM 800 O O . VAL A 1 100 ? -14.461 -12.312 -10.039 1 88.12 100 VAL A O 1
ATOM 803 N N . LEU A 1 101 ? -13.648 -14.188 -9.188 1 92.62 101 LEU A N 1
ATOM 804 C CA . LEU A 1 101 ? -13.875 -14.953 -10.414 1 92.62 101 LEU A CA 1
ATOM 805 C C . LEU A 1 101 ? -15.352 -14.969 -10.773 1 92.62 101 LEU A C 1
ATOM 807 O O . LEU A 1 101 ? -15.719 -14.68 -11.922 1 92.62 101 LEU A O 1
ATOM 811 N N . SER A 1 102 ? -16.156 -15.188 -9.812 1 88.31 102 SER A N 1
ATOM 812 C CA . SER A 1 102 ? -17.594 -15.258 -10.016 1 88.31 102 SER A CA 1
ATOM 813 C C . SER A 1 102 ? -18.172 -13.906 -10.438 1 88.31 102 SER A C 1
ATOM 815 O O . SER A 1 102 ? -18.984 -13.828 -11.359 1 88.31 102 SER A O 1
ATOM 817 N N . SER A 1 103 ? -17.719 -12.945 -9.812 1 83.69 103 SER A N 1
ATOM 818 C CA . SER A 1 103 ? -18.25 -11.609 -10.062 1 83.69 103 SER A CA 1
ATOM 819 C C . SER A 1 103 ? -17.906 -11.141 -11.477 1 83.69 103 SER A C 1
ATOM 821 O O . SER A 1 103 ? -18.641 -10.352 -12.07 1 83.69 103 SER A O 1
ATOM 823 N N . ARG A 1 104 ? -16.891 -11.625 -11.984 1 86.62 104 ARG A N 1
ATOM 824 C CA . ARG A 1 104 ? -16.453 -11.195 -13.305 1 86.62 104 ARG A CA 1
ATOM 825 C C . ARG A 1 104 ? -16.891 -12.188 -14.375 1 86.62 104 ARG A C 1
ATOM 827 O O . ARG A 1 104 ? -16.578 -12.008 -15.555 1 86.62 104 ARG A O 1
ATOM 834 N N . GLY A 1 105 ? -17.516 -13.234 -13.891 1 90.75 105 GLY A N 1
ATOM 835 C CA . GLY A 1 105 ? -18 -14.25 -14.812 1 90.75 105 GLY A CA 1
ATOM 836 C C . GLY A 1 105 ? -16.891 -15.094 -15.406 1 90.75 105 GLY A C 1
ATOM 837 O O . GLY A 1 105 ? -16.984 -15.547 -16.547 1 90.75 105 GLY A O 1
ATOM 838 N N . LEU A 1 106 ? -15.867 -15.234 -14.695 1 95 106 LEU A N 1
ATOM 839 C CA . LEU A 1 106 ? -14.719 -16.016 -15.156 1 95 106 LEU A CA 1
ATOM 840 C C . LEU A 1 106 ? -14.797 -17.453 -14.625 1 95 106 LEU A C 1
ATOM 842 O O . LEU A 1 106 ? -15.266 -17.672 -13.508 1 95 106 LEU A O 1
ATOM 846 N N . VAL A 1 107 ? -14.312 -18.344 -15.422 1 96.62 107 VAL A N 1
ATOM 847 C CA . VAL A 1 107 ? -14.211 -19.75 -15.016 1 96.62 107 VAL A CA 1
ATOM 848 C C . VAL A 1 107 ? -12.742 -20.141 -14.883 1 96.62 107 VAL A C 1
ATOM 850 O O . VAL A 1 107 ? -11.977 -20.016 -15.836 1 96.62 107 VAL A O 1
ATOM 853 N N . ALA A 1 108 ? -12.422 -20.531 -13.68 1 97.5 108 ALA A N 1
ATOM 854 C CA . ALA A 1 108 ? -11.07 -21.016 -13.445 1 97.5 108 ALA A CA 1
ATOM 855 C C . ALA A 1 108 ? -11.062 -22.516 -13.148 1 97.5 108 ALA A C 1
ATOM 857 O O . ALA A 1 108 ? -11.828 -23 -12.305 1 97.5 108 AL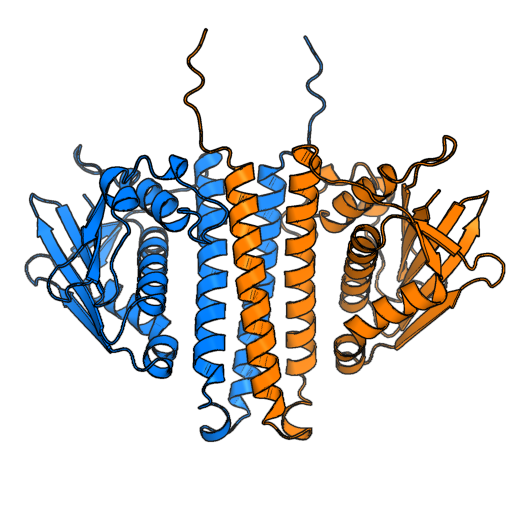A A O 1
ATOM 858 N N . THR A 1 109 ? -10.266 -23.234 -13.914 1 97.5 109 THR A N 1
ATOM 859 C CA . THR A 1 109 ? -10.125 -24.672 -13.719 1 97.5 109 THR A CA 1
ATOM 860 C C . THR A 1 109 ? -8.656 -25.047 -13.562 1 97.5 109 THR A C 1
ATOM 862 O O . THR A 1 109 ? -7.766 -24.234 -13.828 1 97.5 109 THR A O 1
ATOM 865 N N . PHE A 1 110 ? -8.422 -26.297 -12.984 1 97.81 110 PHE A N 1
ATOM 866 C CA . PHE A 1 110 ? -7.039 -26.75 -12.859 1 97.81 110 PHE A CA 1
ATOM 867 C C . PHE A 1 110 ? -6.938 -28.25 -13.109 1 97.81 110 PHE A C 1
ATOM 869 O O . PHE A 1 110 ? -7.922 -28.969 -12.969 1 97.81 110 PHE A O 1
ATOM 876 N N . GLU A 1 111 ? -5.785 -28.625 -13.656 1 97.62 111 GLU A N 1
ATOM 877 C CA . GLU A 1 111 ? -5.422 -30.016 -13.906 1 97.62 111 GLU A CA 1
ATOM 878 C C . GLU A 1 111 ? -4.047 -30.344 -13.328 1 97.62 111 GLU A C 1
ATOM 880 O O . GLU A 1 111 ? -3.047 -29.734 -13.711 1 97.62 111 GLU A O 1
ATOM 885 N N . VAL A 1 112 ? -4.059 -31.297 -12.445 1 97.25 112 VAL A N 1
ATOM 886 C CA . VAL A 1 112 ? -2.793 -31.75 -11.875 1 97.25 112 VAL A CA 1
ATOM 887 C C . VAL A 1 112 ? -2.49 -33.156 -12.336 1 97.25 112 VAL A C 1
ATOM 889 O O . VAL A 1 112 ? -3.32 -34.062 -12.188 1 97.25 112 VAL A O 1
ATOM 892 N N . ASP A 1 113 ? -1.323 -33.281 -12.945 1 96.06 113 ASP A N 1
ATOM 893 C CA . ASP A 1 113 ? -0.889 -34.625 -13.352 1 96.06 113 ASP A CA 1
ATOM 894 C C . ASP A 1 113 ? -0.744 -35.562 -12.141 1 96.06 113 ASP A C 1
ATOM 896 O O . ASP A 1 113 ? 0.016 -35.25 -11.219 1 96.06 113 ASP A O 1
ATOM 900 N N . SER A 1 114 ? -1.392 -36.688 -12.141 1 92.25 114 SER A N 1
ATOM 901 C CA . SER A 1 114 ? -1.386 -37.625 -11.031 1 92.25 114 SER A CA 1
ATOM 902 C C . SER A 1 114 ? 0.011 -38.188 -10.797 1 92.25 114 SER A C 1
ATOM 904 O O . SER A 1 114 ? 0.314 -38.688 -9.703 1 92.25 114 SER A O 1
ATOM 906 N N . LEU A 1 115 ? 0.826 -38.094 -11.766 1 91 115 LEU A N 1
ATOM 907 C CA . LEU A 1 115 ? 2.191 -38.594 -11.633 1 91 115 LEU A CA 1
ATOM 908 C C . LEU A 1 115 ? 3.084 -37.594 -10.945 1 91 115 LEU A C 1
ATOM 910 O O . LEU A 1 115 ? 4.215 -37.906 -10.562 1 91 115 LEU A O 1
ATOM 914 N N . CYS A 1 116 ? 2.562 -36.438 -10.727 1 89 116 CYS A N 1
ATOM 915 C CA . CYS A 1 116 ? 3.271 -35.344 -10.055 1 89 116 CYS A CA 1
ATOM 916 C C . CYS A 1 116 ? 2.416 -34.75 -8.945 1 89 116 CYS A C 1
ATOM 918 O O . CYS A 1 116 ? 2.047 -33.562 -9.016 1 89 116 CYS A O 1
ATOM 920 N N . PRO A 1 117 ? 2.242 -35.531 -7.895 1 90.06 117 PRO A N 1
ATOM 921 C CA . PRO A 1 117 ? 1.292 -35.094 -6.871 1 90.06 117 PRO A CA 1
ATOM 922 C C . PRO A 1 117 ? 1.918 -34.125 -5.867 1 90.06 117 PRO A C 1
ATOM 924 O O . PRO A 1 117 ? 1.202 -33.375 -5.188 1 90.06 117 PRO A O 1
ATOM 927 N N . LEU A 1 118 ? 3.311 -34.156 -5.824 1 95.44 118 LEU A N 1
ATOM 928 C CA . LEU A 1 118 ? 3.971 -33.375 -4.789 1 95.44 118 LEU A CA 1
ATOM 929 C C . LEU A 1 118 ? 4.934 -32.375 -5.406 1 95.44 118 LEU A C 1
ATOM 931 O O . LEU A 1 118 ? 5.516 -32.625 -6.461 1 95.44 118 LEU A O 1
ATOM 935 N N . GLY A 1 119 ? 5.035 -31.203 -4.773 1 95.88 119 GLY A N 1
ATOM 936 C CA . GLY A 1 119 ? 6.043 -30.203 -5.09 1 95.88 119 GLY A CA 1
ATOM 937 C C . GLY A 1 119 ? 6.824 -29.734 -3.879 1 95.88 119 GLY A C 1
ATOM 938 O O . GLY A 1 119 ? 6.281 -29.672 -2.771 1 95.88 119 GLY A O 1
ATOM 939 N N . PHE A 1 120 ? 8.062 -29.453 -4.07 1 96.44 120 PHE A N 1
ATOM 940 C CA . PHE A 1 120 ? 8.945 -28.984 -3.006 1 96.44 120 PHE A CA 1
ATOM 941 C C . PHE A 1 120 ? 9.172 -27.484 -3.117 1 96.44 120 PHE A C 1
ATOM 943 O O . PHE A 1 120 ? 9.922 -27.031 -3.986 1 96.44 120 PHE A O 1
ATOM 950 N N . PHE A 1 121 ? 8.516 -26.781 -2.244 1 97.44 121 PHE A N 1
ATOM 951 C CA . PHE A 1 121 ? 8.617 -25.328 -2.332 1 97.44 121 PHE A CA 1
ATOM 952 C C . PHE A 1 121 ? 8.117 -24.672 -1.052 1 97.44 121 PHE A C 1
ATOM 954 O O . PHE A 1 121 ? 7.543 -25.344 -0.188 1 97.44 121 PHE A O 1
ATOM 961 N N . ASP A 1 122 ? 8.469 -23.438 -0.823 1 97.06 122 ASP A N 1
ATOM 962 C CA . ASP A 1 122 ? 7.898 -22.609 0.229 1 97.06 122 ASP A CA 1
ATOM 963 C C . ASP A 1 122 ? 6.457 -22.219 -0.1 1 97.06 122 ASP A C 1
ATOM 965 O O . ASP A 1 122 ? 6.219 -21.406 -1.003 1 97.06 122 ASP A O 1
ATOM 969 N N . ARG A 1 123 ? 5.566 -22.688 0.635 1 96.56 123 ARG A N 1
ATOM 970 C CA . ARG A 1 123 ? 4.148 -22.562 0.319 1 96.56 123 ARG A CA 1
ATOM 971 C C . ARG A 1 123 ? 3.699 -21.109 0.319 1 96.56 123 ARG A C 1
ATOM 973 O O . ARG A 1 123 ? 2.916 -20.703 -0.54 1 96.56 123 ARG A O 1
ATOM 980 N N . GLU A 1 124 ? 4.195 -20.391 1.24 1 93.81 124 GLU A N 1
ATOM 981 C CA . GLU A 1 124 ? 3.789 -18.984 1.354 1 93.81 124 GLU A CA 1
ATOM 982 C C . GLU A 1 124 ? 4.332 -18.156 0.192 1 93.81 124 GLU A C 1
ATOM 984 O O . GLU A 1 124 ? 3.592 -17.391 -0.426 1 93.81 124 GLU A O 1
ATOM 989 N N . LEU A 1 125 ? 5.59 -18.328 -0.054 1 94.44 125 LEU A N 1
ATOM 990 C CA . LEU A 1 125 ? 6.223 -17.531 -1.1 1 94.44 125 LEU A CA 1
ATOM 991 C C . LEU A 1 125 ? 5.695 -17.922 -2.477 1 94.44 125 LEU A C 1
ATOM 993 O O . LEU A 1 125 ? 5.344 -17.062 -3.281 1 94.44 125 LEU A O 1
ATOM 997 N N . ILE A 1 126 ? 5.574 -19.172 -2.682 1 96.88 126 ILE A N 1
ATOM 998 C CA . ILE A 1 126 ? 5.07 -19.625 -3.975 1 96.88 126 ILE A CA 1
ATOM 999 C C . ILE A 1 126 ? 3.58 -19.312 -4.086 1 96.88 126 ILE A C 1
ATOM 1001 O O . ILE A 1 126 ? 3.088 -18.969 -5.164 1 96.88 126 ILE A O 1
ATOM 1005 N N . GLY A 1 127 ? 2.889 -19.422 -2.996 1 96.5 127 GLY A N 1
ATOM 1006 C CA . GLY A 1 127 ? 1.5 -18.984 -2.979 1 96.5 127 GLY A CA 1
ATOM 1007 C C . GLY A 1 127 ? 1.321 -17.547 -3.418 1 96.5 127 GLY A C 1
ATOM 1008 O O . GLY A 1 127 ? 0.408 -17.234 -4.184 1 96.5 127 GLY A O 1
ATOM 1009 N N . SER A 1 128 ? 2.191 -16.688 -2.928 1 93.69 128 SER A N 1
ATOM 1010 C CA . SER A 1 128 ? 2.152 -15.281 -3.312 1 93.69 128 SER A CA 1
ATOM 1011 C C . SER A 1 128 ? 2.414 -15.102 -4.805 1 93.69 128 SER A C 1
ATOM 1013 O O . SER A 1 128 ? 1.772 -14.281 -5.461 1 93.69 128 SER A O 1
ATOM 1015 N N . VAL A 1 129 ? 3.332 -15.883 -5.301 1 94.75 129 VAL A N 1
ATOM 1016 C CA . VAL A 1 129 ? 3.654 -15.828 -6.723 1 94.75 129 VAL A CA 1
ATOM 1017 C C . VAL A 1 129 ? 2.434 -16.234 -7.543 1 94.75 129 VAL A C 1
ATOM 1019 O O . VAL A 1 129 ? 2.02 -15.508 -8.453 1 94.75 129 VAL A O 1
ATOM 1022 N N . VAL A 1 130 ? 1.844 -17.312 -7.18 1 96.88 130 VAL A N 1
ATOM 1023 C CA . VAL A 1 130 ? 0.709 -17.859 -7.918 1 96.88 130 VAL A CA 1
ATOM 1024 C C . VAL A 1 130 ? -0.48 -16.906 -7.812 1 96.88 130 VAL A C 1
ATOM 1026 O O . VAL A 1 130 ? -1.146 -16.609 -8.812 1 96.88 130 VAL A O 1
ATOM 1029 N N . ALA A 1 131 ? -0.672 -16.438 -6.684 1 93.75 131 ALA A N 1
ATOM 1030 C CA . ALA A 1 131 ? -1.776 -15.508 -6.461 1 93.75 131 ALA A CA 1
ATOM 1031 C C . ALA A 1 131 ? -1.635 -14.266 -7.34 1 93.75 131 ALA A C 1
ATOM 1033 O O . ALA A 1 131 ? -2.617 -13.789 -7.91 1 93.75 131 ALA A O 1
ATOM 1034 N N . ASN A 1 132 ? -0.515 -13.812 -7.391 1 90.5 132 ASN A N 1
ATOM 1035 C CA . ASN A 1 132 ? -0.264 -12.617 -8.195 1 90.5 132 ASN A CA 1
ATOM 1036 C C . ASN A 1 132 ? -0.567 -12.867 -9.672 1 90.5 132 ASN A C 1
ATOM 1038 O O . ASN A 1 132 ? -1.133 -12 -10.344 1 90.5 132 ASN A O 1
ATOM 1042 N N . ILE A 1 133 ? -0.147 -13.984 -10.094 1 93.69 133 ILE A N 1
ATOM 1043 C CA . ILE A 1 133 ? -0.351 -14.297 -11.508 1 93.69 133 ILE A CA 1
ATOM 1044 C C . ILE A 1 133 ? -1.836 -14.539 -11.773 1 93.69 133 ILE A C 1
ATOM 1046 O O . ILE A 1 133 ? -2.35 -14.172 -12.828 1 93.69 133 ILE A O 1
ATOM 1050 N N . ILE A 1 134 ? -2.49 -15.125 -10.82 1 95.38 134 ILE A N 1
ATOM 1051 C CA . ILE A 1 134 ? -3.926 -15.344 -10.953 1 95.38 134 ILE A CA 1
ATOM 1052 C C . ILE A 1 134 ? -4.645 -14 -11.039 1 95.38 134 ILE A C 1
ATOM 1054 O O . ILE A 1 134 ? -5.559 -13.828 -11.852 1 95.38 134 ILE A O 1
ATOM 1058 N N . ILE A 1 135 ? -4.254 -13.07 -10.258 1 91.62 135 ILE A N 1
ATOM 1059 C CA . ILE A 1 135 ? -4.871 -11.75 -10.258 1 91.62 135 ILE A CA 1
ATOM 1060 C C . ILE A 1 135 ? -4.684 -11.094 -11.625 1 91.62 135 ILE A C 1
ATOM 1062 O O . ILE A 1 135 ? -5.598 -10.453 -12.141 1 91.62 135 ILE A O 1
ATOM 1066 N N . ASN A 1 136 ? -3.543 -11.297 -12.164 1 89.31 136 ASN A N 1
ATOM 1067 C CA . ASN A 1 136 ? -3.299 -10.781 -13.508 1 89.31 136 ASN A CA 1
ATOM 1068 C C . ASN A 1 136 ? -4.188 -11.461 -14.539 1 89.31 136 ASN A C 1
ATOM 1070 O O . ASN A 1 136 ? -4.734 -10.805 -15.43 1 89.31 136 ASN A O 1
ATOM 1074 N N . ALA A 1 137 ? -4.289 -12.742 -14.391 1 94.25 137 ALA A N 1
ATOM 1075 C CA . ALA A 1 137 ? -5.152 -13.492 -15.297 1 94.25 137 ALA A CA 1
ATOM 1076 C C . ALA A 1 137 ? -6.602 -13.031 -15.188 1 94.25 137 ALA A C 1
ATOM 1078 O O . ALA A 1 137 ? -7.305 -12.93 -16.203 1 94.25 137 ALA A O 1
ATOM 1079 N N . ILE A 1 138 ? -7.023 -12.773 -14.039 1 93.69 138 ILE A N 1
ATOM 1080 C CA . ILE A 1 138 ? -8.375 -12.273 -13.812 1 93.69 138 ILE A CA 1
ATOM 1081 C C . ILE A 1 138 ? -8.555 -10.93 -14.508 1 93.69 138 ILE A C 1
ATOM 1083 O O . ILE A 1 138 ? -9.609 -10.648 -15.078 1 93.69 138 ILE A O 1
ATOM 1087 N N . ARG A 1 139 ? -7.566 -10.156 -14.477 1 89.5 139 ARG A N 1
ATOM 1088 C CA . ARG A 1 139 ? -7.621 -8.812 -15.055 1 89.5 139 ARG A CA 1
ATOM 1089 C C . ARG A 1 139 ? -7.766 -8.875 -16.562 1 89.5 139 ARG A C 1
ATOM 1091 O O . ARG A 1 139 ? -8.5 -8.086 -17.156 1 89.5 139 ARG A O 1
ATOM 1098 N N . PHE A 1 140 ? -7.109 -9.875 -17.156 1 92.62 140 PHE A N 1
ATOM 1099 C CA . PHE A 1 140 ? -6.941 -9.781 -18.609 1 92.62 140 PHE A CA 1
ATOM 1100 C C . PHE A 1 140 ? -7.742 -10.875 -19.312 1 92.62 140 PHE A C 1
ATOM 1102 O O . PHE A 1 140 ? -8.023 -10.766 -20.5 1 92.62 140 PHE A O 1
ATOM 1109 N N . ALA A 1 141 ? -8.117 -11.906 -18.562 1 95.56 141 ALA A N 1
ATOM 1110 C CA . ALA A 1 141 ? -8.82 -13.023 -19.172 1 95.56 141 ALA A CA 1
ATOM 1111 C C . ALA A 1 141 ? -10.188 -12.586 -19.703 1 95.56 141 ALA A C 1
ATOM 1113 O O . ALA A 1 141 ? -10.828 -11.703 -19.125 1 95.56 141 ALA A O 1
ATOM 1114 N N . ARG A 1 142 ? -10.656 -13.18 -20.766 1 94.75 142 ARG A N 1
ATOM 1115 C CA . ARG A 1 142 ? -12 -12.945 -21.297 1 94.75 142 ARG A CA 1
ATOM 1116 C C . ARG A 1 142 ? -13.031 -13.781 -20.562 1 94.75 142 ARG A C 1
ATOM 1118 O O . ARG A 1 142 ? -14.023 -13.25 -20.047 1 94.75 142 ARG A O 1
ATOM 1125 N N . HIS A 1 143 ? -12.688 -15.102 -20.453 1 96 143 HIS A N 1
ATOM 1126 C CA . HIS A 1 143 ? -13.695 -15.969 -19.859 1 96 143 HIS A CA 1
ATOM 1127 C C . HIS A 1 143 ? -13.055 -17.062 -19.016 1 96 143 HIS A C 1
ATOM 1129 O O . HIS A 1 143 ? -13.68 -17.594 -18.109 1 96 143 HIS A O 1
ATOM 1135 N N . SER A 1 144 ? -11.852 -17.375 -19.375 1 97.69 144 SER A N 1
ATOM 1136 C CA . SER A 1 144 ? -11.367 -18.625 -18.828 1 97.69 144 SER A CA 1
ATOM 1137 C C . SER A 1 144 ? -9.922 -18.5 -18.359 1 97.69 144 SER A C 1
ATOM 1139 O O . SER A 1 144 ? -9.109 -17.812 -18.984 1 97.69 144 SER A O 1
ATOM 1141 N N . ILE A 1 145 ? -9.617 -19.219 -17.281 1 98.06 145 ILE A N 1
ATOM 1142 C CA . ILE A 1 145 ? -8.281 -19.406 -16.734 1 98.06 145 ILE A CA 1
ATOM 1143 C C . ILE A 1 145 ? -8.039 -20.891 -16.469 1 98.06 145 ILE A C 1
ATOM 1145 O O . ILE A 1 145 ? -8.906 -21.594 -15.938 1 98.06 145 ILE A O 1
ATOM 1149 N N . LEU A 1 146 ? -6.879 -21.359 -16.875 1 98.5 146 LEU A N 1
ATOM 1150 C CA . LEU A 1 146 ? -6.531 -22.766 -16.688 1 98.5 146 LEU A CA 1
ATOM 1151 C C . LEU A 1 146 ? -5.164 -22.906 -16.031 1 98.5 146 LEU A C 1
ATOM 1153 O O . LEU A 1 146 ? -4.188 -22.312 -16.484 1 98.5 146 LEU A O 1
ATOM 1157 N N . ILE A 1 147 ? -5.152 -23.641 -14.898 1 98.44 147 ILE A N 1
ATOM 1158 C CA . ILE A 1 147 ? -3.889 -23.953 -14.234 1 98.44 147 ILE A CA 1
ATOM 1159 C C . ILE A 1 147 ? -3.559 -25.422 -14.422 1 98.44 147 ILE A C 1
ATOM 1161 O O . ILE A 1 147 ? -4.379 -26.297 -14.109 1 98.44 147 ILE A O 1
ATOM 1165 N N . THR A 1 148 ? -2.391 -25.703 -14.984 1 98.19 148 THR A N 1
ATOM 1166 C CA . THR A 1 148 ? -1.953 -27.094 -15.148 1 98.19 148 THR A CA 1
ATOM 1167 C C . THR A 1 148 ? -0.65 -27.328 -14.391 1 98.19 148 THR A C 1
ATOM 1169 O O . THR A 1 148 ? 0.183 -26.438 -14.273 1 98.19 148 THR A O 1
ATOM 1172 N N . VAL A 1 149 ? -0.544 -28.531 -13.875 1 98.12 149 VAL A N 1
ATOM 1173 C CA . VAL A 1 149 ? 0.667 -28.938 -13.172 1 98.12 149 VAL A CA 1
ATOM 1174 C C . VAL A 1 149 ? 1.168 -30.266 -13.742 1 98.12 149 VAL A C 1
ATOM 1176 O O . VAL A 1 149 ? 0.4 -31.219 -13.875 1 98.12 149 VAL A O 1
ATOM 1179 N N . ARG A 1 150 ? 2.418 -30.25 -14.07 1 96.94 150 ARG A N 1
ATOM 1180 C CA . ARG A 1 150 ? 3.039 -31.453 -14.586 1 96.94 150 ARG A CA 1
AT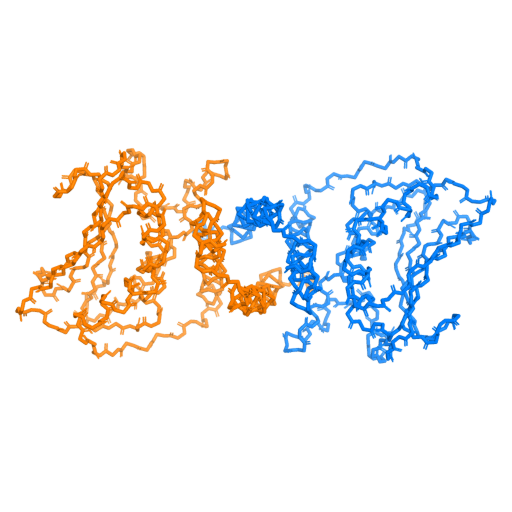OM 1181 C C . ARG A 1 150 ? 4.516 -31.516 -14.203 1 96.94 150 ARG A C 1
ATOM 1183 O O . ARG A 1 150 ? 5.059 -30.562 -13.648 1 96.94 150 ARG A O 1
ATOM 1190 N N . GLU A 1 151 ? 5.059 -32.656 -14.445 1 95.62 151 GLU A N 1
ATOM 1191 C CA . GLU A 1 151 ? 6.5 -32.812 -14.289 1 95.62 151 GLU A CA 1
ATOM 1192 C C . GLU A 1 151 ? 7.211 -32.75 -15.641 1 95.62 151 GLU A C 1
ATOM 1194 O O . GLU A 1 151 ? 6.75 -33.344 -16.625 1 95.62 151 GLU A O 1
ATOM 1199 N N . GLU A 1 152 ? 8.219 -31.922 -15.656 1 93.69 152 GLU A N 1
ATOM 1200 C CA . GLU A 1 152 ? 9.078 -31.844 -16.844 1 93.69 152 GLU A CA 1
ATOM 1201 C C . GLU A 1 152 ? 10.555 -31.875 -16.453 1 93.69 152 GLU A C 1
ATOM 1203 O O . GLU A 1 152 ? 11.055 -30.953 -15.805 1 93.69 152 GLU A O 1
ATOM 1208 N N . GLU A 1 153 ? 11.234 -32.938 -16.922 1 91.12 153 GLU A N 1
ATOM 1209 C CA . GLU A 1 153 ? 12.672 -33.062 -16.703 1 91.12 153 GLU A CA 1
ATOM 1210 C C . GLU A 1 153 ? 13.023 -32.938 -15.219 1 91.12 153 GLU A C 1
ATOM 1212 O O . GLU A 1 153 ? 13.922 -32.188 -14.852 1 91.12 153 GLU A O 1
ATOM 1217 N N . GLY A 1 154 ? 12.211 -33.531 -14.383 1 90.56 154 GLY A N 1
ATOM 1218 C CA . GLY A 1 154 ? 12.508 -33.594 -12.961 1 90.56 154 GLY A CA 1
ATOM 1219 C C . GLY A 1 154 ? 12.039 -32.344 -12.219 1 90.56 154 GLY A C 1
ATOM 1220 O O . GLY A 1 154 ? 12.266 -32.219 -11.008 1 90.56 154 GLY A O 1
ATOM 1221 N N . GLN A 1 155 ? 11.414 -31.453 -12.883 1 95.5 155 GLN A N 1
ATOM 1222 C CA . GLN A 1 155 ? 10.906 -30.25 -12.25 1 95.5 155 GLN A CA 1
ATOM 1223 C C . GLN A 1 155 ? 9.375 -30.234 -12.25 1 95.5 155 GLN A C 1
ATOM 1225 O O . GLN A 1 155 ? 8.75 -30.781 -13.156 1 95.5 155 GLN A O 1
ATOM 1230 N N . VAL A 1 156 ? 8.844 -29.703 -11.195 1 97.12 156 VAL A N 1
ATOM 1231 C CA . VAL A 1 156 ? 7.414 -29.406 -11.18 1 97.12 156 VAL A CA 1
ATOM 1232 C C . VAL A 1 156 ? 7.141 -28.125 -11.969 1 97.12 156 VAL A C 1
ATOM 1234 O O . VAL A 1 156 ? 7.777 -27.109 -11.734 1 97.12 156 VAL A O 1
ATOM 1237 N N . VAL A 1 157 ? 6.227 -28.219 -12.906 1 97.94 157 VAL A N 1
ATOM 1238 C CA . VAL A 1 157 ? 5.879 -27.062 -13.719 1 97.94 157 VAL A CA 1
ATOM 1239 C C . VAL A 1 157 ? 4.422 -26.672 -13.477 1 97.94 157 VAL A C 1
ATOM 1241 O O . VAL A 1 157 ? 3.514 -27.484 -13.711 1 97.94 157 VAL A O 1
ATOM 1244 N N . ILE A 1 158 ? 4.23 -25.5 -12.945 1 98.25 158 ILE A N 1
ATOM 1245 C CA . ILE A 1 158 ? 2.9 -24.922 -12.797 1 98.25 158 ILE A CA 1
ATOM 1246 C C . ILE A 1 158 ? 2.654 -23.891 -13.906 1 98.25 158 ILE A C 1
ATOM 1248 O O . ILE A 1 158 ? 3.389 -22.906 -14.023 1 98.25 158 ILE A O 1
ATOM 1252 N N . VAL A 1 159 ? 1.631 -24.125 -14.688 1 98 159 VAL A N 1
ATOM 1253 C CA . VAL A 1 159 ? 1.354 -23.25 -15.82 1 98 159 VAL A CA 1
ATOM 1254 C C . VAL A 1 159 ? -0.006 -22.578 -15.633 1 98 159 VAL A C 1
ATOM 1256 O O . VAL A 1 159 ? -1.009 -23.25 -15.383 1 98 159 VAL A O 1
ATOM 1259 N N . ILE A 1 160 ? -0.051 -21.312 -15.68 1 98.06 160 ILE A N 1
ATOM 1260 C CA . ILE A 1 160 ? -1.283 -20.531 -15.641 1 98.06 160 ILE A CA 1
ATOM 1261 C C . ILE A 1 160 ? -1.549 -19.922 -17.016 1 98.06 160 ILE A C 1
ATOM 1263 O O . ILE A 1 160 ? -0.754 -19.109 -17.5 1 98.06 160 ILE A O 1
ATOM 1267 N N . ASN A 1 161 ? -2.609 -20.359 -17.625 1 97.88 161 ASN A N 1
ATOM 1268 C CA . ASN A 1 161 ? -2.996 -19.938 -18.969 1 97.88 161 ASN A CA 1
ATOM 1269 C C . ASN A 1 161 ? -4.348 -19.234 -18.969 1 97.88 161 ASN A C 1
ATOM 1271 O O . ASN A 1 161 ? -5.301 -19.703 -18.344 1 97.88 161 ASN A O 1
ATOM 1275 N N . ASP A 1 162 ? -4.414 -18.031 -19.578 1 97.69 162 ASP A N 1
ATOM 1276 C CA . ASP A 1 162 ? -5.684 -17.328 -19.719 1 97.69 162 ASP A CA 1
ATOM 1277 C C . ASP A 1 162 ? -6.055 -17.156 -21.188 1 97.69 162 ASP A C 1
ATOM 1279 O O . ASP A 1 162 ? -5.289 -17.516 -22.078 1 97.69 162 ASP A O 1
ATOM 1283 N N . ASP A 1 163 ? -7.246 -16.703 -21.438 1 97.88 163 ASP A N 1
ATOM 1284 C CA . ASP A 1 163 ? -7.707 -16.516 -22.812 1 97.88 163 ASP A CA 1
ATOM 1285 C C . ASP A 1 163 ? -7.723 -15.039 -23.188 1 97.88 163 ASP A C 1
ATOM 1287 O O . ASP A 1 163 ? -8.539 -14.609 -24 1 97.88 163 ASP A O 1
ATOM 1291 N N . GLY A 1 164 ? -6.875 -14.289 -22.531 1 96.31 164 GLY A N 1
ATOM 1292 C CA . GLY A 1 164 ? -6.793 -12.867 -22.797 1 96.31 164 GLY A CA 1
ATOM 1293 C C . GLY A 1 164 ? -5.922 -12.531 -23.984 1 96.31 164 GLY A C 1
ATOM 1294 O O . GLY A 1 164 ? -5.688 -13.375 -24.844 1 96.31 164 GLY A O 1
ATOM 1295 N N . PRO A 1 165 ? -5.438 -11.219 -24.094 1 94.94 165 PRO A N 1
ATOM 1296 C CA . PRO A 1 165 ? -4.66 -10.75 -25.234 1 94.94 165 PRO A CA 1
ATOM 1297 C C . PRO A 1 165 ? -3.23 -11.281 -25.234 1 94.94 165 PRO A C 1
ATOM 1299 O O . PRO A 1 165 ? -2.531 -11.18 -26.25 1 94.94 165 PRO A O 1
ATOM 1302 N N . GLY A 1 166 ? -2.811 -11.828 -24.141 1 92.75 166 GLY A N 1
ATOM 1303 C CA . GLY A 1 166 ? -1.439 -12.297 -24.016 1 92.75 166 GLY A CA 1
ATOM 1304 C C . GLY A 1 166 ? -0.476 -11.219 -23.578 1 92.75 166 GLY A C 1
ATOM 1305 O O . GLY A 1 166 ? -0.879 -10.078 -23.344 1 92.75 166 GLY A O 1
ATOM 1306 N N . TYR A 1 167 ? 0.801 -11.695 -23.375 1 88.94 167 TYR A N 1
ATOM 1307 C CA . TYR A 1 167 ? 1.869 -10.781 -22.984 1 88.94 167 TYR A CA 1
ATOM 1308 C C . TYR A 1 167 ? 2.4 -10.016 -24.203 1 88.94 167 TYR A C 1
ATOM 1310 O O . TYR A 1 167 ? 2.498 -10.57 -25.297 1 88.94 167 TYR A O 1
ATOM 1318 N N . PRO A 1 168 ? 2.814 -8.797 -24 1 85.88 168 PRO A N 1
ATOM 1319 C CA . PRO A 1 168 ? 3.506 -8.086 -25.078 1 85.88 168 PRO A CA 1
ATOM 1320 C C . PRO A 1 168 ? 4.809 -8.766 -25.484 1 85.88 168 PRO A C 1
ATOM 1322 O O . PRO A 1 168 ? 5.527 -9.297 -24.641 1 85.88 168 PRO A O 1
ATOM 1325 N N . PRO A 1 169 ? 5.098 -8.656 -26.766 1 83.19 169 PRO A N 1
ATOM 1326 C CA . PRO A 1 169 ? 6.281 -9.352 -27.266 1 83.19 169 PRO A CA 1
ATOM 1327 C C . PRO A 1 169 ? 7.562 -8.945 -26.531 1 83.19 169 PRO A C 1
ATOM 1329 O O . PRO A 1 169 ? 8.43 -9.789 -26.297 1 83.19 169 PRO A O 1
ATOM 1332 N N . ASN A 1 170 ? 7.66 -7.73 -26.234 1 78.62 170 ASN A N 1
ATOM 1333 C CA . ASN A 1 170 ? 8.852 -7.25 -25.547 1 78.62 170 ASN A CA 1
ATOM 1334 C C . ASN A 1 170 ? 9.016 -7.91 -24.172 1 78.62 170 ASN A C 1
ATOM 1336 O O . ASN A 1 170 ? 10.133 -8.141 -23.719 1 78.62 170 ASN A O 1
ATOM 1340 N N . MET A 1 171 ? 7.957 -8.195 -23.547 1 79.38 171 MET A N 1
ATOM 1341 C CA . MET A 1 171 ? 7.996 -8.859 -22.25 1 79.38 171 MET A CA 1
ATOM 1342 C C . MET A 1 171 ? 8.469 -10.305 -22.375 1 79.38 171 MET A C 1
ATOM 1344 O O . MET A 1 171 ? 9.18 -10.812 -21.516 1 79.38 171 MET A O 1
ATOM 1348 N N . ILE A 1 172 ? 8.07 -10.898 -23.469 1 81.81 172 ILE A N 1
ATOM 1349 C CA . ILE A 1 172 ? 8.438 -12.281 -23.703 1 81.81 172 ILE A CA 1
ATOM 1350 C C . ILE A 1 172 ? 9.922 -12.367 -24.078 1 81.81 172 ILE A C 1
ATOM 1352 O O . ILE A 1 172 ? 10.625 -13.273 -23.625 1 81.81 172 ILE A O 1
ATOM 1356 N N . GLU A 1 173 ? 10.289 -11.461 -24.906 1 75.19 173 GLU A N 1
ATOM 1357 C CA . GLU A 1 173 ? 11.672 -11.453 -25.391 1 75.19 173 GLU A CA 1
ATOM 1358 C C . GLU A 1 173 ? 12.648 -11.133 -24.266 1 75.19 173 GLU A C 1
ATOM 1360 O O . GLU A 1 173 ? 13.727 -11.727 -24.203 1 75.19 173 GLU A O 1
ATOM 1365 N N . PHE A 1 174 ? 12.25 -10.125 -23.484 1 64.25 174 PHE A N 1
ATOM 1366 C CA . PHE A 1 174 ? 13.18 -9.688 -22.453 1 64.25 174 PHE A CA 1
ATOM 1367 C C . PHE A 1 174 ? 12.812 -10.289 -21.109 1 64.25 174 PHE A C 1
ATOM 1369 O O . PHE A 1 174 ? 13.25 -9.797 -20.062 1 64.25 174 PHE A O 1
ATOM 1376 N N . GLN A 1 175 ? 12.328 -11.398 -21.109 1 55.97 175 GLN A N 1
ATOM 1377 C CA . GLN A 1 175 ? 11.82 -12.086 -19.922 1 55.97 175 GLN A CA 1
ATOM 1378 C C . GLN A 1 175 ? 12.5 -11.57 -18.656 1 55.97 175 GLN A C 1
ATOM 1380 O O . GLN A 1 175 ? 12.312 -10.414 -18.281 1 55.97 175 GLN A O 1
ATOM 1385 N N . SER A 1 176 ? 13.281 -12.453 -17.922 1 50.59 176 SER A N 1
ATOM 1386 C CA . SER A 1 176 ? 13.781 -12.289 -16.562 1 50.59 176 SER A CA 1
ATOM 1387 C C . SER A 1 176 ? 14.633 -11.031 -16.438 1 50.59 176 SER A C 1
ATOM 1389 O O . SER A 1 176 ? 15.031 -10.656 -15.328 1 50.59 176 SER A O 1
ATOM 1391 N N . ASP A 1 177 ? 15.227 -10.695 -17.5 1 51.53 177 ASP A N 1
ATOM 1392 C CA . ASP A 1 177 ? 15.945 -9.445 -17.281 1 51.53 177 ASP A CA 1
ATOM 1393 C C . ASP A 1 177 ? 14.984 -8.328 -16.859 1 51.53 177 ASP A C 1
ATOM 1395 O O . ASP A 1 177 ? 15.258 -7.152 -17.094 1 51.53 177 ASP A O 1
ATOM 1399 N N . TYR A 1 178 ? 13.875 -8.656 -16.438 1 46.09 178 TYR A N 1
ATOM 1400 C CA . TYR A 1 178 ? 12.555 -8.094 -16.188 1 46.09 178 TYR A CA 1
ATOM 1401 C C . TYR A 1 178 ? 12.664 -6.727 -15.523 1 46.09 178 TYR A C 1
ATOM 1403 O O . TYR A 1 178 ? 11.734 -5.922 -15.586 1 46.09 178 TYR A O 1
ATOM 1411 N N . VAL A 1 179 ? 13.672 -6.559 -14.797 1 46.88 179 VAL A N 1
ATOM 1412 C CA . VAL A 1 179 ? 13.719 -5.277 -14.102 1 46.88 179 VAL A CA 1
ATOM 1413 C C . VAL A 1 179 ? 13.867 -4.145 -15.117 1 46.88 179 VAL A C 1
ATOM 1415 O O . VAL A 1 179 ? 13.586 -2.982 -14.805 1 46.88 179 VAL A O 1
ATOM 1418 N N . GLN A 1 180 ? 14.398 -4.484 -16.219 1 44.66 180 GLN A N 1
ATOM 1419 C CA . GLN A 1 180 ? 14.781 -3.365 -17.078 1 44.66 180 GLN A CA 1
ATOM 1420 C C . GLN A 1 180 ? 13.547 -2.668 -17.656 1 44.66 180 GLN A C 1
ATOM 1422 O O . GLN A 1 180 ? 13.602 -1.491 -18.016 1 44.66 180 GLN A O 1
ATOM 1427 N N . GLY A 1 181 ? 12.578 -3.41 -17.906 1 45.34 181 GLY A N 1
ATOM 1428 C CA . GLY A 1 181 ? 11.484 -2.797 -18.641 1 45.34 181 GLY A CA 1
ATOM 1429 C C . GLY A 1 181 ? 10.414 -2.223 -17.719 1 45.34 181 GLY A C 1
ATOM 1430 O O . GLY A 1 181 ? 9.234 -2.174 -18.094 1 45.34 181 GLY A O 1
ATOM 1431 N N . ILE A 1 182 ? 10.727 -2.084 -16.531 1 45.75 182 ILE A N 1
ATOM 1432 C CA . ILE A 1 182 ? 9.727 -1.437 -15.688 1 45.75 182 ILE A CA 1
ATOM 1433 C C . ILE A 1 182 ? 9.312 -0.103 -16.312 1 45.75 182 ILE A C 1
ATOM 1435 O O . ILE A 1 182 ? 10.141 0.801 -16.453 1 45.75 182 ILE A O 1
ATOM 1439 N N . ASN A 1 183 ? 8.453 -0.212 -17.281 1 42.44 183 ASN A N 1
ATOM 1440 C CA . ASN A 1 183 ? 7.859 1.049 -17.719 1 42.44 183 ASN A CA 1
ATOM 1441 C C . ASN A 1 183 ? 6.863 1.573 -16.688 1 42.44 183 ASN A C 1
ATOM 1443 O O . ASN A 1 183 ? 5.781 1.006 -16.516 1 42.44 183 ASN A O 1
ATOM 1447 N N . PRO A 1 184 ? 7.301 2.426 -15.93 1 40.59 184 PRO A N 1
ATOM 1448 C CA . PRO A 1 184 ? 6.48 3.033 -14.883 1 40.59 184 PRO A CA 1
ATOM 1449 C C . PRO A 1 184 ? 5.086 3.42 -15.367 1 40.59 184 PRO A C 1
ATOM 1451 O O . PRO A 1 184 ? 4.141 3.455 -14.578 1 40.59 184 PRO A O 1
ATOM 1454 N N . VAL A 1 185 ? 4.992 3.854 -16.625 1 38.97 185 VAL A N 1
ATOM 1455 C CA . VAL A 1 185 ? 3.76 4.473 -17.109 1 38.97 185 VAL A CA 1
ATOM 1456 C C . VAL A 1 185 ? 2.703 3.398 -17.359 1 38.97 185 VAL A C 1
ATOM 1458 O O . VAL A 1 185 ? 1.503 3.678 -17.297 1 38.97 185 VAL A O 1
ATOM 1461 N N . SER A 1 186 ? 3.072 2.342 -17.891 1 40.84 186 SER A N 1
ATOM 1462 C CA . SER A 1 186 ? 2.053 1.41 -18.375 1 40.84 186 SER A CA 1
ATOM 1463 C C . SER A 1 186 ? 1.471 0.597 -17.219 1 40.84 186 SER A C 1
ATOM 1465 O O . SER A 1 186 ? 0.618 -0.267 -17.438 1 40.84 186 SER A O 1
ATOM 1467 N N . GLY A 1 187 ? 1.65 0.893 -15.945 1 42.59 187 GLY A N 1
ATOM 1468 C CA . GLY A 1 187 ? 0.994 0.223 -14.828 1 42.59 187 GLY A CA 1
ATOM 1469 C C . GLY A 1 187 ? 1.597 -1.132 -14.508 1 42.59 187 GLY A C 1
ATOM 1470 O O . GLY A 1 187 ? 1.184 -1.79 -13.555 1 42.59 187 GLY A O 1
ATOM 1471 N N . SER A 1 188 ? 2.279 -1.731 -15.484 1 49.28 188 SER A N 1
ATOM 1472 C CA . SER A 1 188 ? 2.793 -3.082 -15.281 1 49.28 188 SER A CA 1
ATOM 1473 C C . SER A 1 188 ? 4.211 -3.053 -14.727 1 49.28 188 SER A C 1
ATOM 1475 O O . SER A 1 188 ? 5.148 -2.66 -15.422 1 49.28 188 SER A O 1
ATOM 1477 N N . THR A 1 189 ? 4.344 -2.678 -13.406 1 53.44 189 THR A N 1
ATOM 1478 C CA . THR A 1 189 ? 5.664 -2.457 -12.828 1 53.44 189 THR A CA 1
ATOM 1479 C C . THR A 1 189 ? 6.574 -3.654 -13.094 1 53.44 189 THR A C 1
ATOM 1481 O O . THR A 1 189 ? 7.793 -3.566 -12.914 1 53.44 189 THR A O 1
ATOM 1484 N N . GLY A 1 190 ? 6.016 -4.578 -13.766 1 67.56 190 GLY A N 1
ATOM 1485 C CA . GLY A 1 190 ? 6.867 -5.75 -13.898 1 67.56 190 GLY A CA 1
ATOM 1486 C C . GLY A 1 190 ? 7.363 -6.285 -12.57 1 67.56 190 GLY A C 1
ATOM 1487 O O . GLY A 1 190 ? 8.156 -7.23 -12.531 1 67.56 190 GLY A O 1
ATOM 1488 N N . LEU A 1 191 ? 6.789 -5.754 -11.445 1 73.94 191 LEU A N 1
ATOM 1489 C CA . LEU A 1 191 ? 7.242 -6.137 -10.117 1 73.94 191 LEU A CA 1
ATOM 1490 C C . LEU A 1 191 ? 6.832 -7.57 -9.789 1 73.94 191 LEU A C 1
ATOM 1492 O O . LEU A 1 191 ? 7.605 -8.32 -9.203 1 73.94 191 LEU A O 1
ATOM 1496 N N . GLY A 1 192 ? 5.629 -7.809 -10.188 1 81.38 192 GLY A N 1
ATOM 1497 C CA . GLY A 1 192 ? 5.137 -9.148 -9.93 1 81.38 192 GLY A CA 1
ATOM 1498 C C . GLY A 1 192 ? 5.98 -10.234 -10.578 1 81.38 192 GLY A C 1
ATOM 1499 O O . GLY A 1 192 ? 6.305 -11.234 -9.938 1 81.38 192 GLY A O 1
ATOM 1500 N N . LEU A 1 193 ? 6.375 -9.961 -11.75 1 85.5 193 LEU A N 1
ATOM 1501 C CA . LEU A 1 193 ? 7.184 -10.93 -12.477 1 85.5 193 LEU A CA 1
ATOM 1502 C C . LEU A 1 193 ? 8.602 -10.992 -11.914 1 85.5 193 LEU A C 1
ATOM 1504 O O . LEU A 1 193 ? 9.203 -12.062 -11.859 1 85.5 193 LEU A O 1
ATOM 1508 N N . TYR A 1 194 ? 9.086 -9.836 -11.578 1 82 194 TYR A N 1
ATOM 1509 C CA . TYR A 1 194 ? 10.398 -9.797 -10.953 1 82 194 TYR A CA 1
ATOM 1510 C C . TYR A 1 194 ? 10.406 -10.562 -9.641 1 82 194 TYR A C 1
ATOM 1512 O O . TYR A 1 194 ? 11.312 -11.359 -9.375 1 82 194 TYR A O 1
ATOM 1520 N N . PHE A 1 195 ? 9.445 -10.281 -8.859 1 87.56 195 PHE A N 1
ATOM 1521 C CA . PHE A 1 195 ? 9.289 -11.008 -7.602 1 87.56 195 PHE A CA 1
ATOM 1522 C C . PHE A 1 195 ? 9.203 -12.508 -7.852 1 87.56 195 PHE A C 1
ATOM 1524 O O . PHE A 1 195 ? 9.875 -13.297 -7.176 1 87.56 195 PHE A O 1
ATOM 1531 N N . ALA A 1 196 ? 8.391 -12.883 -8.82 1 92.06 196 ALA A N 1
ATOM 1532 C CA . ALA A 1 196 ? 8.219 -14.289 -9.164 1 92.06 196 ALA A CA 1
ATOM 1533 C C . ALA A 1 196 ? 9.547 -14.922 -9.57 1 92.06 196 ALA A C 1
ATOM 1535 O O . ALA A 1 196 ? 9.875 -16.031 -9.133 1 92.06 196 ALA A O 1
ATOM 1536 N N . ALA A 1 197 ? 10.289 -14.227 -10.328 1 89.56 197 ALA A N 1
ATOM 1537 C CA . ALA A 1 197 ? 11.578 -14.727 -10.797 1 89.56 197 ALA A CA 1
ATOM 1538 C C . ALA A 1 197 ? 12.547 -14.914 -9.625 1 89.56 197 ALA A C 1
ATOM 1540 O O . ALA A 1 197 ? 13.266 -15.914 -9.562 1 89.56 197 ALA A O 1
ATOM 1541 N N . GLN A 1 198 ? 12.539 -13.953 -8.734 1 88.31 198 GLN A N 1
ATOM 1542 C CA . GLN A 1 198 ? 13.422 -14.023 -7.578 1 88.31 198 GLN A CA 1
ATOM 1543 C C . GLN A 1 198 ? 13.055 -15.195 -6.676 1 88.31 198 GLN A C 1
ATOM 1545 O O . GLN A 1 198 ? 13.93 -15.938 -6.223 1 88.31 198 GLN A O 1
ATOM 1550 N N . ILE A 1 199 ? 11.82 -15.32 -6.48 1 93.12 199 ILE A N 1
ATOM 1551 C CA . ILE A 1 199 ? 11.359 -16.391 -5.598 1 93.12 199 ILE A CA 1
ATOM 1552 C C . ILE A 1 199 ? 11.641 -17.75 -6.234 1 93.12 199 ILE A C 1
ATOM 1554 O O . ILE A 1 199 ? 12.133 -18.656 -5.566 1 93.12 199 ILE A O 1
ATOM 1558 N N . ALA A 1 200 ? 11.352 -17.875 -7.516 1 94.44 200 ALA A N 1
ATOM 1559 C CA . ALA A 1 200 ? 11.625 -19.125 -8.219 1 94.44 200 ALA A CA 1
ATOM 1560 C C . ALA A 1 200 ? 13.109 -19.453 -8.18 1 94.44 200 ALA A C 1
ATOM 1562 O O . ALA A 1 200 ? 13.492 -20.578 -7.855 1 94.44 200 ALA A O 1
ATOM 1563 N N . GLY A 1 201 ? 13.906 -18.469 -8.461 1 92.06 201 GLY A N 1
ATOM 1564 C CA . GLY A 1 201 ? 15.352 -18.672 -8.516 1 92.06 201 GLY A CA 1
ATOM 1565 C C . GLY A 1 201 ? 15.945 -19.078 -7.184 1 92.06 201 GLY A C 1
ATOM 1566 O O . GLY A 1 201 ? 16.984 -19.75 -7.145 1 92.06 201 GLY A O 1
ATOM 1567 N N . ARG A 1 202 ? 15.312 -18.734 -6.145 1 92.62 202 ARG A N 1
ATOM 1568 C CA . ARG A 1 202 ? 15.797 -19.062 -4.809 1 92.62 202 ARG A CA 1
ATOM 1569 C C . ARG A 1 202 ? 15.469 -20.516 -4.449 1 92.62 202 ARG A C 1
ATOM 1571 O O . ARG A 1 202 ? 16.047 -21.078 -3.521 1 92.62 202 ARG A O 1
ATOM 1578 N N . HIS A 1 203 ? 14.508 -21 -5.09 1 95.94 203 HIS A N 1
ATOM 1579 C CA . HIS A 1 203 ? 14.203 -22.422 -4.914 1 95.94 203 HIS A CA 1
ATOM 1580 C C . HIS A 1 203 ? 15.18 -23.297 -5.699 1 95.94 203 HIS A C 1
ATOM 1582 O O . HIS A 1 203 ? 15.148 -23.312 -6.934 1 95.94 203 HIS A O 1
ATOM 1588 N N . GLN A 1 204 ? 16.062 -23.906 -4.918 1 92.81 204 GLN A N 1
ATOM 1589 C CA . GLN A 1 204 ? 17.094 -24.734 -5.531 1 92.81 204 GLN A CA 1
ATOM 1590 C C . GLN A 1 204 ? 17.172 -26.109 -4.859 1 92.81 204 GLN A C 1
ATOM 1592 O O . GLN A 1 204 ? 17.016 -26.219 -3.643 1 92.81 204 GLN A O 1
ATOM 1597 N N . ARG A 1 205 ? 17.344 -27.047 -5.711 1 92.38 205 ARG A N 1
ATOM 1598 C CA . ARG A 1 205 ? 17.531 -28.422 -5.23 1 92.38 205 ARG A CA 1
ATOM 1599 C C . ARG A 1 205 ? 18.328 -29.25 -6.227 1 92.38 205 ARG A C 1
ATOM 1601 O O . ARG A 1 205 ? 18.047 -29.234 -7.426 1 92.38 205 ARG A O 1
ATOM 1608 N N . ASN A 1 206 ? 19.328 -29.969 -5.652 1 90.5 206 ASN A N 1
ATOM 1609 C CA . ASN A 1 206 ? 20.141 -30.906 -6.426 1 90.5 206 ASN A CA 1
ATOM 1610 C C . ASN A 1 206 ? 20.719 -30.25 -7.672 1 90.5 206 ASN A C 1
ATOM 1612 O O . ASN A 1 206 ? 20.656 -30.797 -8.766 1 90.5 206 ASN A O 1
ATOM 1616 N N . GLY A 1 207 ? 21.125 -28.984 -7.582 1 90.31 207 GLY A N 1
ATOM 1617 C CA . GLY A 1 207 ? 21.781 -28.25 -8.656 1 90.31 207 GLY A CA 1
ATOM 1618 C C . GLY A 1 207 ? 20.812 -27.656 -9.656 1 90.31 207 GLY A C 1
ATOM 1619 O O . GLY A 1 207 ? 21.234 -27.062 -10.656 1 90.31 207 GLY A O 1
ATOM 1620 N N . VAL A 1 208 ? 19.578 -27.891 -9.422 1 92.69 208 VAL A N 1
ATOM 1621 C CA . VAL A 1 208 ? 18.562 -27.344 -10.312 1 92.69 208 VAL A CA 1
ATOM 1622 C C . VAL A 1 208 ? 17.906 -26.125 -9.664 1 92.69 208 VAL A C 1
ATOM 1624 O O . VAL A 1 208 ? 17.578 -26.156 -8.477 1 92.69 208 VAL A O 1
ATOM 1627 N N . CYS A 1 209 ? 17.781 -25.062 -10.398 1 93.75 209 CYS A N 1
ATOM 1628 C CA . CYS A 1 209 ? 17.156 -23.844 -9.914 1 93.75 209 CYS A CA 1
ATOM 1629 C C . CYS A 1 209 ? 15.773 -23.641 -10.547 1 93.75 209 CYS A C 1
ATOM 1631 O O . CYS A 1 209 ? 15.586 -23.938 -11.727 1 93.75 209 CYS A O 1
ATOM 1633 N N . GLY A 1 210 ? 14.906 -23.156 -9.719 1 95.62 210 GLY A N 1
ATOM 1634 C CA . GLY A 1 210 ? 13.625 -22.766 -10.273 1 95.62 210 GLY A CA 1
ATOM 1635 C C . GLY A 1 210 ? 13.703 -21.578 -11.203 1 95.62 210 GLY A C 1
ATOM 1636 O O . GLY A 1 210 ? 14.711 -20.859 -11.219 1 95.62 210 GLY A O 1
ATOM 1637 N N . ARG A 1 211 ? 12.695 -21.422 -12.023 1 93.5 211 ARG A N 1
ATOM 1638 C CA . ARG A 1 211 ? 12.633 -20.312 -12.953 1 93.5 211 ARG A CA 1
ATOM 1639 C C . ARG A 1 211 ? 11.195 -20.047 -13.391 1 93.5 211 ARG A C 1
ATOM 1641 O O . ARG A 1 211 ? 10.289 -20.828 -13.078 1 93.5 211 ARG A O 1
ATOM 1648 N N . ILE A 1 212 ? 11.047 -18.906 -14.07 1 94.06 212 ILE A N 1
ATOM 1649 C CA . ILE A 1 212 ? 9.75 -18.609 -14.664 1 94.06 212 ILE A CA 1
ATOM 1650 C C . ILE A 1 212 ? 9.906 -18.391 -16.172 1 94.06 212 ILE A C 1
ATOM 1652 O O . ILE A 1 212 ? 11 -18.078 -16.656 1 94.06 212 ILE A O 1
ATOM 1656 N N . GLU A 1 213 ? 8.883 -18.625 -16.875 1 92.12 213 GLU A N 1
ATOM 1657 C CA . GLU A 1 213 ? 8.836 -18.391 -18.312 1 92.12 213 GLU A CA 1
ATOM 1658 C C . GLU A 1 213 ? 7.492 -17.797 -18.719 1 92.12 213 GLU A C 1
ATOM 1660 O O . GLU A 1 213 ? 6.445 -18.172 -18.188 1 92.12 213 GLU A O 1
ATOM 1665 N N . LEU A 1 214 ? 7.59 -16.844 -19.672 1 92.88 214 LEU A N 1
ATOM 1666 C CA . LEU A 1 214 ? 6.391 -16.25 -20.25 1 92.88 214 LEU A CA 1
ATOM 1667 C C . LEU A 1 214 ? 6.23 -16.672 -21.703 1 92.88 214 LEU A C 1
ATOM 1669 O O . LEU A 1 214 ? 7.219 -16.75 -22.438 1 92.88 214 LEU A O 1
ATOM 1673 N N . ALA A 1 215 ? 5.043 -16.938 -22.016 1 92.5 215 ALA A N 1
ATOM 1674 C CA . ALA A 1 215 ? 4.707 -17.25 -23.406 1 92.5 215 ALA A CA 1
ATOM 1675 C C . ALA A 1 215 ? 3.264 -16.859 -23.719 1 92.5 215 ALA A C 1
ATOM 1677 O O . ALA A 1 215 ? 2.504 -16.5 -22.828 1 92.5 215 ALA A O 1
ATOM 1678 N N . ASN A 1 216 ? 2.949 -16.766 -25 1 94.31 216 ASN A N 1
ATOM 1679 C CA . ASN A 1 216 ? 1.565 -16.609 -25.438 1 94.31 216 ASN A CA 1
ATOM 1680 C C . ASN A 1 216 ? 1.055 -17.859 -26.156 1 94.31 216 ASN A C 1
ATOM 1682 O O . ASN A 1 216 ? 1.846 -18.688 -26.609 1 94.31 216 ASN A O 1
ATOM 1686 N N . GLY A 1 217 ? -0.343 -17.766 -26.109 1 92.38 217 GLY A N 1
ATOM 1687 C CA . GLY A 1 217 ? -0.995 -18.906 -26.719 1 92.38 217 GLY A CA 1
ATOM 1688 C C . GLY A 1 217 ? -1.409 -19.969 -25.719 1 92.38 217 GLY A C 1
ATOM 1689 O O . GLY A 1 217 ? -2.045 -19.656 -24.703 1 92.38 217 GLY A O 1
ATOM 1690 N N . GLY A 1 218 ? -1.044 -21.312 -25.859 1 90.06 218 GLY A N 1
ATOM 1691 C CA . GLY A 1 218 ? -1.435 -22.422 -25.016 1 90.06 218 GLY A CA 1
ATOM 1692 C C . GLY A 1 218 ? -2.848 -22.906 -25.281 1 90.06 218 GLY A C 1
ATOM 1693 O O . GLY A 1 218 ? -3.418 -22.625 -26.328 1 90.06 218 GLY A O 1
ATOM 1694 N N . ARG A 1 219 ? -3.311 -23.578 -24.344 1 94.81 219 ARG A N 1
ATOM 1695 C CA . ARG A 1 219 ? -4.602 -24.234 -24.531 1 94.81 219 ARG A CA 1
ATOM 1696 C C . ARG A 1 219 ? -5.723 -23.203 -24.656 1 94.81 219 ARG A C 1
ATOM 1698 O O . ARG A 1 219 ? -6.715 -23.438 -25.344 1 94.81 219 ARG A O 1
ATOM 1705 N N . LEU A 1 220 ? -5.52 -22 -24 1 96.69 220 LEU A N 1
ATOM 1706 C CA . LEU A 1 220 ? -6.586 -21.016 -23.984 1 96.69 220 LEU A CA 1
ATOM 1707 C C . LEU A 1 220 ? -6.254 -19.844 -24.922 1 96.69 220 LEU A C 1
ATOM 1709 O O . LEU A 1 220 ? -7.062 -18.922 -25.078 1 96.69 220 LEU A O 1
ATOM 1713 N N . GLY A 1 221 ? -5.094 -19.844 -25.469 1 95.44 221 GLY A N 1
ATOM 1714 C CA . GLY A 1 221 ? -4.727 -18.938 -26.531 1 95.44 221 GLY A CA 1
ATOM 1715 C C . GLY A 1 221 ? -4.172 -17.609 -26.031 1 95.44 221 GLY A C 1
ATOM 1716 O O . GLY A 1 221 ? -3.688 -16.797 -26.828 1 95.44 221 GLY A O 1
ATOM 1717 N N . GLY A 1 222 ? -4.27 -17.359 -24.781 1 96.94 222 GLY A N 1
ATOM 1718 C CA . GLY A 1 222 ? -3.834 -16.078 -24.234 1 96.94 222 GLY A CA 1
ATOM 1719 C C . GLY A 1 222 ? -2.484 -16.156 -23.547 1 96.94 222 GLY A C 1
ATOM 1720 O O . GLY A 1 222 ? -1.553 -16.781 -24.062 1 96.94 222 GLY A O 1
ATOM 1721 N N . GLY A 1 223 ? -2.287 -15.383 -22.5 1 94.88 223 GLY A N 1
ATOM 1722 C CA . GLY A 1 223 ? -1.033 -15.391 -21.766 1 94.88 223 GLY A CA 1
ATOM 1723 C C . GLY A 1 223 ? -0.791 -16.688 -21.016 1 94.88 223 GLY A C 1
ATOM 1724 O O . GLY A 1 223 ? -1.723 -17.266 -20.453 1 94.88 223 GLY A O 1
ATOM 1725 N N . MET A 1 224 ? 0.505 -17.062 -21.062 1 95.75 224 MET A N 1
ATOM 1726 C CA . MET A 1 224 ? 0.92 -18.281 -20.375 1 95.75 224 MET A CA 1
ATOM 1727 C C . MET A 1 224 ? 2.121 -18.016 -19.469 1 95.75 224 MET A C 1
ATOM 1729 O O . MET A 1 224 ? 3.18 -17.594 -19.953 1 95.75 224 MET A O 1
ATOM 1733 N N . PHE A 1 225 ? 1.896 -18.203 -18.172 1 95.19 225 PHE A N 1
ATOM 1734 C CA . PHE A 1 225 ? 2.957 -18.109 -17.188 1 95.19 225 PHE A CA 1
ATOM 1735 C C . PHE A 1 225 ? 3.352 -19.5 -16.688 1 95.19 225 PHE A C 1
ATOM 1737 O O . PHE A 1 225 ? 2.498 -20.266 -16.25 1 95.19 225 PHE A O 1
ATOM 1744 N N . SER A 1 226 ? 4.652 -19.766 -16.766 1 96.5 226 SER A N 1
ATOM 1745 C CA . SER A 1 226 ? 5.152 -21.047 -16.297 1 96.5 226 SER A CA 1
ATOM 1746 C C . SER A 1 226 ? 6.129 -20.875 -15.133 1 96.5 226 SER A C 1
ATOM 1748 O O . SER A 1 226 ? 7.074 -20.094 -15.227 1 96.5 226 SER A O 1
ATOM 1750 N N . LEU A 1 227 ? 5.859 -21.594 -14.125 1 97 227 LEU A N 1
ATOM 1751 C CA . LEU A 1 227 ? 6.723 -21.641 -12.953 1 97 227 LEU A CA 1
ATOM 1752 C C . LEU A 1 227 ? 7.375 -23.016 -12.82 1 97 227 LEU A C 1
ATOM 1754 O O . LEU A 1 227 ? 6.68 -24.031 -12.711 1 97 227 LEU A O 1
ATOM 1758 N N . TYR A 1 228 ? 8.688 -23 -12.906 1 96.75 228 TYR A N 1
ATOM 1759 C CA . TYR A 1 228 ? 9.461 -24.234 -12.742 1 96.75 228 TYR A CA 1
ATOM 1760 C C . TYR A 1 228 ? 10.055 -24.328 -11.344 1 96.75 228 TYR A C 1
ATOM 1762 O O . TYR A 1 228 ? 10.75 -23.406 -10.898 1 96.75 228 TYR A O 1
ATOM 1770 N N . LEU A 1 229 ? 9.766 -25.406 -10.695 1 96.94 229 LEU A N 1
ATOM 1771 C CA . LEU A 1 229 ? 10.297 -25.625 -9.352 1 96.94 229 LEU A CA 1
ATOM 1772 C C . LEU A 1 229 ? 11.133 -26.906 -9.312 1 96.94 229 LEU A C 1
ATOM 1774 O O . LEU A 1 229 ? 10.773 -27.906 -9.93 1 96.94 229 LEU A O 1
ATOM 1778 N N . PRO A 1 230 ? 12.234 -26.859 -8.602 1 93.62 230 PRO A N 1
ATOM 1779 C CA . PRO A 1 230 ? 13.148 -28 -8.617 1 93.62 230 PRO A CA 1
ATOM 1780 C C . PRO A 1 230 ? 12.625 -29.188 -7.805 1 93.62 230 PRO A C 1
ATOM 1782 O O . PRO A 1 230 ? 11.773 -29.016 -6.922 1 93.62 230 PRO A O 1
ATOM 1785 N N . MET B 1 1 ? 37.688 -1.142 -10.883 1 22.36 1 MET B N 1
ATOM 1786 C CA . MET B 1 1 ? 36.531 -0.271 -11 1 22.36 1 MET B CA 1
ATOM 1787 C C . MET B 1 1 ? 35.25 -1.063 -10.828 1 22.36 1 MET B C 1
ATOM 1789 O O . MET B 1 1 ? 34.938 -1.935 -11.641 1 22.36 1 MET B O 1
ATOM 1793 N N . SER B 1 2 ? 34.875 -1.69 -9.805 1 28.36 2 SER B N 1
ATOM 1794 C CA . SER B 1 2 ? 34.156 -2.914 -9.461 1 28.36 2 SER B CA 1
ATOM 1795 C C . SER B 1 2 ? 32.719 -2.875 -9.961 1 28.36 2 SER B C 1
ATOM 1797 O O . SER B 1 2 ? 32 -1.869 -9.797 1 28.36 2 SER B O 1
ATOM 1799 N N . GLU B 1 3 ? 32.406 -3.398 -11.203 1 29.14 3 GLU B N 1
ATOM 1800 C CA . GLU B 1 3 ? 31.25 -3.305 -12.102 1 29.14 3 GLU B CA 1
ATOM 1801 C C . GLU B 1 3 ? 29.938 -3.346 -11.32 1 29.14 3 GLU B C 1
ATOM 1803 O O . GLU B 1 3 ? 29.562 -4.387 -10.781 1 29.14 3 GLU B O 1
ATOM 1808 N N . LYS B 1 4 ? 29.719 -2.436 -10.5 1 35.44 4 LYS B N 1
ATOM 1809 C CA . LYS B 1 4 ? 28.516 -2.158 -9.727 1 35.44 4 LYS B CA 1
ATOM 1810 C C . LYS B 1 4 ? 27.266 -2.609 -10.477 1 35.44 4 LYS B C 1
ATOM 1812 O O . LYS B 1 4 ? 26.953 -2.09 -11.547 1 35.44 4 LYS B O 1
ATOM 1817 N N . ASP B 1 5 ? 26.922 -3.945 -10.836 1 37.78 5 ASP B N 1
ATOM 1818 C CA . ASP B 1 5 ? 25.828 -4.699 -11.43 1 37.78 5 ASP B CA 1
ATOM 1819 C C . ASP B 1 5 ? 24.531 -3.891 -11.406 1 37.78 5 ASP B C 1
ATOM 1821 O O . ASP B 1 5 ? 24.156 -3.336 -10.375 1 37.78 5 ASP B O 1
ATOM 1825 N N . ALA B 1 6 ? 24.062 -3.145 -12.352 1 42.75 6 ALA B N 1
ATOM 1826 C CA . ALA B 1 6 ? 23.031 -2.125 -12.539 1 42.75 6 ALA B CA 1
ATOM 1827 C C . ALA B 1 6 ? 21.781 -2.457 -11.734 1 42.75 6 ALA B C 1
ATOM 1829 O O . ALA B 1 6 ? 20.906 -3.186 -12.203 1 42.75 6 ALA B O 1
ATOM 1830 N N . GLY B 1 7 ? 21.766 -2.91 -10.477 1 47.94 7 GLY B N 1
ATOM 1831 C CA . GLY B 1 7 ? 20.797 -3.361 -9.492 1 47.94 7 GLY B CA 1
ATOM 1832 C C . GLY B 1 7 ? 19.516 -2.531 -9.492 1 47.94 7 GLY B C 1
ATOM 1833 O O . GLY B 1 7 ? 19.516 -1.403 -9.984 1 47.94 7 GLY B O 1
ATOM 1834 N N . LEU B 1 8 ? 18.344 -3.293 -9.672 1 55.22 8 LEU B N 1
ATOM 1835 C CA . LEU B 1 8 ? 17.016 -2.703 -9.57 1 55.22 8 LEU B CA 1
ATOM 1836 C C . LEU B 1 8 ? 16.984 -1.601 -8.516 1 55.22 8 LEU B C 1
ATOM 1838 O O . LEU B 1 8 ? 17.422 -1.808 -7.383 1 55.22 8 LEU B O 1
ATOM 1842 N N . ASP B 1 9 ? 17.156 -0.294 -8.922 1 69 9 ASP B N 1
ATOM 1843 C CA . ASP B 1 9 ? 16.906 0.766 -7.953 1 69 9 ASP B CA 1
ATOM 1844 C C . ASP B 1 9 ? 15.594 0.516 -7.199 1 69 9 ASP B C 1
ATOM 1846 O O . ASP B 1 9 ? 14.516 0.845 -7.691 1 69 9 ASP B O 1
ATOM 1850 N N . PHE B 1 10 ? 15.688 -0.148 -6.145 1 70.69 10 PHE B N 1
ATOM 1851 C CA . PHE B 1 10 ? 14.555 -0.59 -5.336 1 70.69 10 PHE B CA 1
ATOM 1852 C C . PHE B 1 10 ? 13.656 0.585 -4.969 1 70.69 10 PHE B C 1
ATOM 1854 O O . PHE B 1 10 ? 12.438 0.437 -4.879 1 70.69 10 PHE B O 1
ATOM 1861 N N . SER B 1 11 ? 14.32 1.7 -4.93 1 71.38 11 SER B N 1
ATOM 1862 C CA . SER B 1 11 ? 13.508 2.871 -4.609 1 71.38 11 SER B CA 1
ATOM 1863 C C . SER B 1 11 ? 12.547 3.207 -5.746 1 71.38 11 SER B C 1
ATOM 1865 O O . SER B 1 11 ? 11.414 3.619 -5.504 1 71.38 11 SER B O 1
ATOM 1867 N N . MET B 1 12 ? 13.031 2.996 -6.895 1 72.62 12 MET B N 1
ATOM 1868 C CA . MET B 1 12 ? 12.18 3.26 -8.055 1 72.62 12 MET B CA 1
ATOM 1869 C C . MET B 1 12 ? 11.07 2.223 -8.148 1 72.62 12 MET B C 1
ATOM 1871 O O . MET B 1 12 ? 9.93 2.559 -8.484 1 72.62 12 MET B O 1
ATOM 1875 N N . VAL B 1 13 ? 11.398 1.071 -7.836 1 74 13 VAL B N 1
ATOM 1876 C CA . VAL B 1 13 ? 10.422 -0.014 -7.844 1 74 13 VAL B CA 1
ATOM 1877 C C . VAL B 1 13 ? 9.312 0.276 -6.832 1 74 13 VAL B C 1
ATOM 1879 O O . VAL B 1 13 ? 8.133 0.135 -7.145 1 74 13 VAL B O 1
ATOM 1882 N N . ILE B 1 14 ? 9.703 0.741 -5.832 1 74.69 14 ILE B N 1
ATOM 1883 C CA . ILE B 1 14 ? 8.766 1.031 -4.754 1 74.69 14 ILE B CA 1
ATOM 1884 C C . ILE B 1 14 ? 7.848 2.184 -5.16 1 74.69 14 ILE B C 1
ATOM 1886 O O . ILE B 1 14 ? 6.629 2.098 -5.008 1 74.69 14 ILE B O 1
ATOM 1890 N N . ALA B 1 15 ? 8.484 3.164 -5.691 1 77.06 15 ALA B N 1
ATOM 1891 C CA . ALA B 1 15 ? 7.699 4.332 -6.078 1 77.06 15 ALA B CA 1
ATOM 1892 C C . ALA B 1 15 ? 6.668 3.969 -7.145 1 77.06 15 ALA B C 1
ATOM 1894 O O . ALA B 1 15 ? 5.523 4.418 -7.09 1 77.06 15 ALA B O 1
ATOM 1895 N N . SER B 1 16 ? 7.086 3.178 -8.016 1 79.69 16 SER B N 1
ATOM 1896 C CA . SER B 1 16 ? 6.18 2.754 -9.078 1 79.69 16 SER B CA 1
ATOM 1897 C C . SER B 1 16 ? 5.051 1.888 -8.531 1 79.69 16 SER B C 1
ATOM 1899 O O . SER B 1 16 ? 3.893 2.049 -8.922 1 79.69 16 SER B O 1
ATOM 1901 N N . THR B 1 17 ? 5.371 1.061 -7.652 1 84.25 17 THR B N 1
ATOM 1902 C CA . THR B 1 17 ? 4.383 0.173 -7.047 1 84.25 17 THR B CA 1
ATOM 1903 C C . THR B 1 17 ? 3.379 0.968 -6.219 1 84.25 17 THR B C 1
ATOM 1905 O O . THR B 1 17 ? 2.176 0.708 -6.273 1 84.25 17 THR B O 1
ATOM 1908 N N . VAL B 1 18 ? 3.881 1.866 -5.461 1 85.06 18 VAL B N 1
ATOM 1909 C CA . VAL B 1 18 ? 3.006 2.691 -4.637 1 85.06 18 VAL B CA 1
ATOM 1910 C C . VAL B 1 18 ? 2.061 3.494 -5.527 1 85.06 18 VAL B C 1
ATOM 1912 O O . VAL B 1 18 ? 0.887 3.676 -5.195 1 85.06 18 VAL B O 1
ATOM 1915 N N . HIS B 1 19 ? 2.623 3.949 -6.609 1 84.62 19 HIS B N 1
ATOM 1916 C CA . HIS B 1 19 ? 1.771 4.641 -7.574 1 84.62 19 HIS B CA 1
ATOM 1917 C C . HIS B 1 19 ? 0.643 3.734 -8.055 1 84.62 19 HIS B C 1
ATOM 1919 O O . HIS B 1 19 ? -0.512 4.16 -8.125 1 84.62 19 HIS B O 1
ATOM 1925 N N . ASP B 1 20 ? 0.936 2.551 -8.359 1 86.5 20 ASP B N 1
ATOM 1926 C CA . ASP B 1 20 ? -0.068 1.595 -8.82 1 86.5 20 ASP B CA 1
ATOM 1927 C C . ASP B 1 20 ? -1.082 1.295 -7.719 1 86.5 20 ASP B C 1
ATOM 1929 O O . ASP B 1 20 ? -2.275 1.146 -7.988 1 86.5 20 ASP B O 1
ATOM 1933 N N . MET B 1 21 ? -0.583 1.197 -6.512 1 91.31 21 MET B N 1
ATOM 1934 C CA . MET B 1 21 ? -1.462 0.959 -5.371 1 91.31 21 MET B CA 1
ATOM 1935 C C . MET B 1 21 ? -2.457 2.104 -5.203 1 91.31 21 MET B C 1
ATOM 1937 O O . MET B 1 21 ? -3.619 1.874 -4.863 1 91.31 21 MET B O 1
ATOM 1941 N N . LYS B 1 22 ? -1.956 3.271 -5.441 1 90.06 22 LYS B N 1
ATOM 1942 C CA . LYS B 1 22 ? -2.836 4.434 -5.34 1 90.06 22 LYS B CA 1
ATOM 1943 C C . LYS B 1 22 ? -3.99 4.34 -6.332 1 90.06 22 LYS B C 1
ATOM 1945 O O . LYS B 1 22 ? -5.129 4.664 -6 1 90.06 22 LYS B O 1
ATOM 1950 N N . ASN B 1 23 ? -3.67 3.916 -7.465 1 90.25 23 ASN B N 1
ATOM 1951 C CA . ASN B 1 23 ? -4.715 3.754 -8.469 1 90.25 23 ASN B CA 1
ATOM 1952 C C . ASN B 1 23 ? -5.73 2.691 -8.062 1 90.25 23 ASN B C 1
ATOM 1954 O O . ASN B 1 23 ? -6.934 2.883 -8.227 1 90.25 23 ASN B O 1
ATOM 1958 N N . SER B 1 24 ? -5.246 1.634 -7.609 1 92.88 24 SER B N 1
ATOM 1959 C CA . SER B 1 24 ? -6.121 0.566 -7.145 1 92.88 24 SER B CA 1
ATOM 1960 C C . SER B 1 24 ? -7 1.037 -5.988 1 92.88 24 SER B C 1
ATOM 1962 O O . SER B 1 24 ? -8.188 0.717 -5.934 1 92.88 24 SER B O 1
ATOM 1964 N N . LEU B 1 25 ? -6.426 1.742 -5.141 1 95 25 LEU B N 1
ATOM 1965 C CA . LEU B 1 25 ? -7.184 2.277 -4.016 1 95 25 LEU B CA 1
ATOM 1966 C C . LEU B 1 25 ? -8.273 3.225 -4.496 1 95 25 LEU B C 1
ATOM 1968 O O . LEU B 1 25 ? -9.406 3.18 -4 1 95 25 LEU B O 1
ATOM 1972 N N . ALA B 1 26 ? -7.914 4.074 -5.43 1 92.94 26 ALA B N 1
ATOM 1973 C CA . ALA B 1 26 ? -8.898 5 -5.984 1 92.94 26 ALA B CA 1
ATOM 1974 C C . ALA B 1 26 ? -10.07 4.25 -6.609 1 92.94 26 ALA B C 1
ATOM 1976 O O . ALA B 1 26 ? -11.227 4.617 -6.406 1 92.94 26 ALA B O 1
ATOM 1977 N N . SER B 1 27 ? -9.727 3.236 -7.352 1 93.62 27 SER B N 1
ATOM 1978 C CA . SER B 1 27 ? -10.758 2.4 -7.957 1 93.62 27 SER B CA 1
ATOM 1979 C C . SER B 1 27 ? -11.625 1.744 -6.891 1 93.62 27 SER B C 1
ATOM 1981 O O . SER B 1 27 ? -12.852 1.673 -7.039 1 93.62 27 SER B O 1
ATOM 1983 N N . LEU B 1 28 ? -11.016 1.29 -5.883 1 94.69 28 LEU B N 1
ATOM 1984 C CA . LEU B 1 28 ? -11.719 0.652 -4.777 1 94.69 28 LEU B CA 1
ATOM 1985 C C . LEU B 1 28 ? -12.656 1.637 -4.094 1 94.69 28 LEU B C 1
ATOM 1987 O O . LEU B 1 28 ? -13.82 1.317 -3.842 1 94.69 28 LEU B O 1
ATOM 1991 N N . MET B 1 29 ? -12.164 2.764 -3.816 1 92.75 29 MET B N 1
ATOM 1992 C CA . MET B 1 29 ? -12.969 3.797 -3.17 1 92.75 29 MET B CA 1
ATOM 1993 C C . MET B 1 29 ? -14.156 4.184 -4.043 1 92.75 29 MET B C 1
ATOM 1995 O O . MET B 1 29 ? -15.266 4.371 -3.537 1 92.75 29 MET B O 1
ATOM 1999 N N . GLN B 1 30 ? -13.898 4.34 -5.277 1 93.38 30 GLN B N 1
ATOM 2000 C CA . GLN B 1 30 ? -14.961 4.688 -6.215 1 93.38 30 GLN B CA 1
ATOM 2001 C C . GLN B 1 30 ? -16.031 3.611 -6.246 1 93.38 30 GLN B C 1
ATOM 2003 O O . GLN B 1 30 ? -17.234 3.914 -6.145 1 93.38 30 GLN B O 1
ATOM 2008 N N . ALA B 1 31 ? -15.664 2.398 -6.391 1 93.12 31 ALA B N 1
ATOM 2009 C CA . ALA B 1 31 ? -16.609 1.291 -6.43 1 93.12 31 ALA B CA 1
ATOM 2010 C C . ALA B 1 31 ? -17.391 1.184 -5.121 1 93.12 31 ALA B C 1
ATOM 2012 O O . ALA B 1 31 ? -18.594 0.949 -5.125 1 93.12 31 ALA B O 1
ATOM 2013 N N . HIS B 1 32 ? -16.672 1.315 -4.062 1 92.12 32 HIS B N 1
ATOM 2014 C CA . HIS B 1 32 ? -17.312 1.281 -2.754 1 92.12 32 HIS B CA 1
ATOM 2015 C C . HIS B 1 32 ? -18.344 2.395 -2.617 1 92.12 32 HIS B C 1
ATOM 2017 O O . HIS B 1 32 ? -19.438 2.172 -2.092 1 92.12 32 HIS B O 1
ATOM 2023 N N . GLY B 1 33 ? -17.984 3.561 -3.041 1 90 33 GLY B N 1
ATOM 2024 C CA . GLY B 1 33 ? -18.906 4.676 -3.027 1 90 33 GLY B CA 1
ATOM 2025 C C . GLY B 1 33 ? -20.156 4.426 -3.863 1 90 33 GLY B C 1
ATOM 2026 O O . GLY B 1 33 ? -21.266 4.727 -3.436 1 90 33 GLY B O 1
ATOM 2027 N N . GLU B 1 34 ? -19.922 3.902 -5.043 1 91.5 34 GLU B N 1
ATOM 2028 C CA . GLU B 1 34 ? -21.047 3.57 -5.922 1 91.5 34 GLU B CA 1
ATOM 2029 C C . GLU B 1 34 ? -21.953 2.523 -5.285 1 91.5 34 GLU B C 1
ATOM 2031 O O . GLU B 1 34 ? -23.172 2.617 -5.383 1 91.5 34 GLU B O 1
ATOM 2036 N N . TRP B 1 35 ? -21.375 1.592 -4.719 1 89 35 TRP B N 1
ATOM 2037 C CA . TRP B 1 35 ? -22.125 0.55 -4.039 1 89 35 TRP B CA 1
ATOM 2038 C C . TRP B 1 35 ? -22.953 1.135 -2.891 1 89 35 TRP B C 1
ATOM 2040 O O . TRP B 1 35 ? -24.125 0.821 -2.738 1 89 35 TRP B O 1
ATOM 2050 N N . GLN B 1 36 ? -22.375 1.993 -2.102 1 86.88 36 GLN B N 1
ATOM 2051 C CA . GLN B 1 36 ? -23.078 2.652 -0.999 1 86.88 36 GLN B CA 1
ATOM 2052 C C . GLN B 1 36 ? -24.266 3.471 -1.505 1 86.88 36 GLN B C 1
ATOM 2054 O O . GLN B 1 36 ? -25.281 3.574 -0.827 1 86.88 36 GLN B O 1
ATOM 2059 N N . GLY B 1 37 ? -24.031 4.035 -2.666 1 88.31 37 GLY B N 1
ATOM 2060 C CA . GLY B 1 37 ? -25.094 4.844 -3.252 1 88.31 37 GLY B CA 1
ATOM 2061 C C . GLY B 1 37 ? -26.359 4.062 -3.527 1 88.31 37 GLY B C 1
ATOM 2062 O O . GLY B 1 37 ? -27.438 4.645 -3.674 1 88.31 37 GLY B O 1
ATOM 2063 N N . ARG B 1 38 ? -26.281 2.766 -3.566 1 88.56 38 ARG B N 1
ATOM 2064 C CA . ARG B 1 38 ? -27.422 1.9 -3.854 1 88.56 38 ARG B CA 1
ATOM 2065 C C . ARG B 1 38 ? -28.141 1.5 -2.568 1 88.56 38 ARG B C 1
ATOM 2067 O O . ARG B 1 38 ? -29.219 0.903 -2.615 1 88.56 38 ARG B O 1
ATOM 2074 N N . LEU B 1 39 ? -27.609 1.854 -1.511 1 88.06 39 LEU B N 1
ATOM 2075 C CA . LEU B 1 39 ? -28.125 1.4 -0.227 1 88.06 39 LEU B CA 1
ATOM 2076 C C . LEU B 1 39 ? -28.891 2.521 0.478 1 88.06 39 LEU B C 1
ATOM 2078 O O . LEU B 1 39 ? -28.656 3.701 0.191 1 88.06 39 LEU B O 1
ATOM 2082 N N . SER B 1 40 ? -29.75 2.129 1.362 1 88.19 40 SER B N 1
ATOM 2083 C CA . SER B 1 40 ? -30.469 3.104 2.184 1 88.19 40 SER B CA 1
ATOM 2084 C C . SER B 1 40 ? -29.547 3.713 3.24 1 88.19 40 SER B C 1
ATOM 2086 O O . SER B 1 40 ? -28.469 3.176 3.523 1 88.19 40 SER B O 1
ATOM 2088 N N . GLU B 1 41 ? -29.969 4.824 3.721 1 85.06 41 GLU B N 1
ATOM 2089 C CA . GLU B 1 41 ? -29.188 5.484 4.766 1 85.06 41 GLU B CA 1
ATOM 2090 C C . GLU B 1 41 ? -29 4.574 5.977 1 85.06 41 GLU B C 1
ATOM 2092 O O . GLU B 1 41 ? -27.953 4.582 6.613 1 85.06 41 GLU B O 1
ATOM 2097 N N . GLU B 1 42 ? -29.984 3.816 6.262 1 83.88 42 GLU B N 1
ATOM 2098 C CA . GLU B 1 42 ? -29.922 2.895 7.391 1 83.88 42 GLU B CA 1
ATOM 2099 C C . GLU B 1 42 ? -28.859 1.811 7.16 1 83.88 42 GLU B C 1
ATOM 2101 O O . GLU B 1 42 ? -28.172 1.403 8.094 1 83.88 42 GLU B O 1
ATOM 2106 N N . GLN B 1 43 ? -28.75 1.461 5.922 1 83.81 43 GLN B N 1
ATOM 2107 C CA . GLN B 1 43 ? -27.812 0.406 5.574 1 83.81 43 GLN B CA 1
ATOM 2108 C C . GLN B 1 43 ? -26.375 0.934 5.559 1 83.81 43 GLN B C 1
ATOM 2110 O O . GLN B 1 43 ? -25.438 0.183 5.809 1 83.81 43 GLN B O 1
ATOM 2115 N N . LYS B 1 44 ? -26.312 2.215 5.359 1 83.56 44 LYS B N 1
ATOM 2116 C CA . LYS B 1 44 ? -24.984 2.84 5.289 1 83.56 44 LYS B CA 1
ATOM 2117 C C . LYS B 1 44 ? -24.469 3.18 6.684 1 83.56 44 LYS B C 1
ATOM 2119 O O . LYS B 1 44 ? -23.266 3.133 6.93 1 83.56 44 LYS B O 1
ATOM 2124 N N . ASN B 1 45 ? -25.406 3.57 7.453 1 82.19 45 ASN B N 1
ATOM 2125 C CA . ASN B 1 45 ? -25.031 4.074 8.773 1 82.19 45 ASN B CA 1
ATOM 2126 C C . ASN B 1 45 ? -24.828 2.938 9.773 1 82.19 45 ASN B C 1
ATOM 2128 O O . ASN B 1 45 ? -25.656 2.717 10.648 1 82.19 45 ASN B O 1
ATOM 2132 N N . THR B 1 46 ? -23.703 2.229 9.562 1 84.69 46 THR B N 1
ATOM 2133 C CA . THR B 1 46 ? -23.297 1.134 10.445 1 84.69 46 THR B CA 1
ATOM 2134 C C . THR B 1 46 ? -21.969 1.45 11.125 1 84.69 46 THR B C 1
ATOM 2136 O O . THR B 1 46 ? -21.266 2.381 10.734 1 84.69 46 THR B O 1
ATOM 2139 N N . PRO B 1 47 ? -21.703 0.8 12.234 1 83.88 47 PRO B N 1
ATOM 2140 C CA . PRO B 1 47 ? -20.422 1.002 12.891 1 83.88 47 PRO B CA 1
ATOM 2141 C C . PRO B 1 47 ? -19.234 0.757 11.961 1 83.88 47 PRO B C 1
ATOM 2143 O O . PRO B 1 47 ? -18.172 1.375 12.125 1 83.88 47 PRO B O 1
ATOM 2146 N N . GLU B 1 48 ? -19.453 -0.096 10.953 1 89.19 48 GLU B N 1
ATOM 2147 C CA . GLU B 1 48 ? -18.375 -0.436 10.039 1 89.19 48 GLU B CA 1
ATOM 2148 C C . GLU B 1 48 ? -18.031 0.743 9.133 1 89.19 48 GLU B C 1
ATOM 2150 O O . GLU B 1 48 ? -16.891 0.86 8.672 1 89.19 48 GLU B O 1
ATOM 2155 N N . ARG B 1 49 ? -19 1.57 8.969 1 86.56 49 ARG B N 1
ATOM 2156 C CA . ARG B 1 49 ? -18.797 2.682 8.047 1 86.56 49 ARG B CA 1
ATOM 2157 C C . ARG B 1 49 ? -17.641 3.564 8.5 1 86.56 49 ARG B C 1
ATOM 2159 O O . ARG B 1 49 ? -16.781 3.922 7.699 1 86.56 49 ARG B O 1
ATOM 2166 N N . GLY B 1 50 ? -17.672 3.906 9.727 1 86.06 50 GLY B N 1
ATOM 2167 C CA . GLY B 1 50 ? -16.609 4.734 10.266 1 86.06 50 GLY B CA 1
ATOM 2168 C C . GLY B 1 50 ? -15.227 4.105 10.117 1 86.06 50 GLY B C 1
ATOM 2169 O O . GLY B 1 50 ? -14.266 4.785 9.773 1 86.06 50 GLY B O 1
ATOM 2170 N N . VAL B 1 51 ? -15.195 2.828 10.344 1 90.38 51 VAL B N 1
ATOM 2171 C CA . VAL B 1 51 ? -13.938 2.096 10.234 1 90.38 51 VAL B CA 1
ATOM 2172 C C . VAL B 1 51 ? -13.477 2.074 8.781 1 90.38 51 VAL B C 1
ATOM 2174 O O . VAL B 1 51 ? -12.305 2.342 8.5 1 90.38 51 VAL B O 1
ATOM 2177 N N . ILE B 1 52 ? -14.414 1.784 7.895 1 92.94 52 ILE B N 1
ATOM 2178 C CA . ILE B 1 52 ? -14.109 1.693 6.473 1 92.94 52 ILE B CA 1
ATOM 2179 C C . ILE B 1 52 ? -13.578 3.035 5.973 1 92.94 52 ILE B C 1
ATOM 2181 O O . ILE B 1 52 ? -12.531 3.096 5.324 1 92.94 52 ILE B O 1
ATOM 2185 N N . ASP B 1 53 ? -14.211 4.105 6.359 1 90.12 53 ASP B N 1
ATOM 2186 C CA . ASP B 1 53 ? -13.797 5.438 5.93 1 90.12 53 ASP B CA 1
ATOM 2187 C C . ASP B 1 53 ? -12.43 5.805 6.504 1 90.12 53 ASP B C 1
ATOM 2189 O O . ASP B 1 53 ? -11.586 6.375 5.805 1 90.12 53 ASP B O 1
ATOM 2193 N N . TYR B 1 54 ? -12.273 5.48 7.637 1 91.06 54 TYR B N 1
ATOM 2194 C CA . TYR B 1 54 ? -10.992 5.766 8.281 1 91.06 54 TYR B CA 1
ATOM 2195 C C . TYR B 1 54 ? -9.859 5.012 7.605 1 91.06 54 TYR B C 1
ATOM 2197 O O . TYR B 1 54 ? -8.805 5.59 7.328 1 91.06 54 TYR B O 1
ATOM 2205 N N . GLU B 1 55 ? -10.062 3.768 7.41 1 93.75 55 GLU B N 1
ATOM 2206 C CA . GLU B 1 55 ? -9.008 2.951 6.82 1 93.75 55 GLU B CA 1
ATOM 2207 C C . GLU B 1 55 ? -8.695 3.398 5.398 1 93.75 55 GLU B C 1
ATOM 2209 O O . GLU B 1 55 ? -7.535 3.377 4.977 1 93.75 55 GLU B O 1
ATOM 2214 N N . PHE B 1 56 ? -9.68 3.822 4.664 1 93.44 56 PHE B N 1
ATOM 2215 C CA . PHE B 1 56 ? -9.453 4.391 3.342 1 93.44 56 PHE B CA 1
ATOM 2216 C C . PHE B 1 56 ? -8.555 5.617 3.428 1 93.44 56 PHE B C 1
ATOM 2218 O O . PHE B 1 56 ? -7.57 5.727 2.688 1 93.44 56 PHE B O 1
ATOM 2225 N N . ALA B 1 57 ? -8.844 6.488 4.316 1 90.62 57 ALA B N 1
ATOM 2226 C CA . ALA B 1 57 ? -8.078 7.719 4.496 1 90.62 57 ALA B CA 1
ATOM 2227 C C . ALA B 1 57 ? -6.648 7.414 4.945 1 90.62 57 ALA B C 1
ATOM 2229 O O . ALA B 1 57 ? -5.695 8.031 4.469 1 90.62 57 ALA B O 1
ATOM 2230 N N . SER B 1 58 ? -6.551 6.496 5.777 1 91.75 58 SER B N 1
ATOM 2231 C CA . SER B 1 58 ? -5.246 6.109 6.309 1 91.75 58 SER B CA 1
ATOM 2232 C C . SER B 1 58 ? -4.355 5.523 5.219 1 91.75 58 SER B C 1
ATOM 2234 O O . SER B 1 58 ? -3.209 5.945 5.055 1 91.75 58 SER B O 1
ATOM 2236 N N . LEU B 1 59 ? -4.891 4.629 4.457 1 94.25 59 LEU B N 1
ATOM 2237 C CA . LEU B 1 59 ? -4.141 4.027 3.359 1 94.25 59 LEU B CA 1
ATOM 2238 C C . LEU B 1 59 ? -3.707 5.09 2.354 1 94.25 59 LEU B C 1
ATOM 2240 O O . LEU B 1 59 ? -2.543 5.129 1.949 1 94.25 59 LEU B O 1
ATOM 2244 N N . ASN B 1 60 ? -4.594 5.875 2 1 91.69 60 ASN B N 1
ATOM 2245 C CA . ASN B 1 60 ? -4.281 6.941 1.055 1 91.69 60 ASN B CA 1
ATOM 2246 C C . ASN B 1 60 ? -3.189 7.863 1.588 1 91.69 60 ASN B C 1
ATOM 2248 O O . ASN B 1 60 ? -2.266 8.227 0.858 1 91.69 60 ASN B O 1
ATOM 2252 N N . GLY B 1 61 ? -3.338 8.219 2.787 1 90.25 61 GLY B N 1
ATOM 2253 C CA . GLY B 1 61 ? -2.34 9.078 3.404 1 90.25 61 GLY B CA 1
ATOM 2254 C C . GLY B 1 61 ? -0.947 8.477 3.396 1 90.25 61 GLY B C 1
ATOM 2255 O O . GLY B 1 61 ? 0.029 9.156 3.074 1 90.25 61 GLY B O 1
ATOM 2256 N N . MET B 1 62 ? -0.843 7.234 3.707 1 90.69 62 MET B N 1
ATOM 2257 C CA . MET B 1 62 ? 0.454 6.562 3.74 1 90.69 62 MET B CA 1
ATOM 2258 C C . MET B 1 62 ? 1.066 6.492 2.346 1 90.69 62 MET B C 1
ATOM 2260 O O . MET B 1 62 ? 2.277 6.652 2.188 1 90.69 62 MET B O 1
ATOM 2264 N N . MET B 1 63 ? 0.265 6.266 1.395 1 91.25 63 MET B N 1
ATOM 2265 C CA . MET B 1 63 ? 0.754 6.191 0.02 1 91.25 63 MET B CA 1
ATOM 2266 C C . MET B 1 63 ? 1.274 7.547 -0.446 1 91.25 63 MET B C 1
ATOM 2268 O O . MET B 1 63 ? 2.338 7.629 -1.064 1 91.25 63 MET B O 1
ATOM 2272 N N . VAL B 1 64 ? 0.605 8.539 -0.127 1 88 64 VAL B N 1
ATOM 2273 C CA . VAL B 1 64 ? 1.013 9.883 -0.501 1 88 64 VAL B CA 1
ATOM 2274 C C . VAL B 1 64 ? 2.334 10.234 0.181 1 88 64 VAL B C 1
ATOM 2276 O O . VAL B 1 64 ? 3.232 10.797 -0.446 1 88 64 VAL B O 1
ATOM 2279 N N . GLN B 1 65 ? 2.453 9.867 1.383 1 87.31 65 GLN B N 1
ATOM 2280 C CA . GLN B 1 65 ? 3.676 10.133 2.137 1 87.31 65 GLN B CA 1
ATOM 2281 C C . GLN B 1 65 ? 4.867 9.406 1.521 1 87.31 65 GLN B C 1
ATOM 2283 O O . GLN B 1 65 ? 5.945 9.992 1.371 1 87.31 65 GLN B O 1
ATOM 2288 N N . LEU B 1 66 ? 4.645 8.242 1.207 1 86.75 66 LEU B N 1
ATOM 2289 C CA . LEU B 1 66 ? 5.734 7.453 0.646 1 86.75 66 LEU B CA 1
ATOM 2290 C C . LEU B 1 66 ? 6.188 8.023 -0.691 1 86.75 66 LEU B C 1
ATOM 2292 O O . LEU B 1 66 ? 7.391 8.156 -0.937 1 86.75 66 LEU B O 1
ATOM 2296 N N . LEU B 1 67 ? 5.266 8.289 -1.536 1 85.31 67 LEU B N 1
ATOM 2297 C CA . LEU B 1 67 ? 5.602 8.867 -2.836 1 85.31 67 LEU B CA 1
ATOM 2298 C C . LEU B 1 67 ? 6.293 10.211 -2.672 1 85.31 67 LEU B C 1
ATOM 2300 O O . LEU B 1 67 ? 7.25 10.516 -3.387 1 85.31 67 LEU B O 1
ATOM 2304 N N . GLY B 1 68 ? 5.777 10.984 -1.767 1 85.69 68 GLY B N 1
ATOM 2305 C CA . GLY B 1 68 ? 6.41 12.266 -1.483 1 85.69 68 GLY B CA 1
ATOM 2306 C C . GLY B 1 68 ? 7.844 12.133 -1.001 1 85.69 68 GLY B C 1
ATOM 2307 O O . GLY B 1 68 ? 8.727 12.875 -1.438 1 85.69 68 GLY B O 1
ATOM 2308 N N . LEU B 1 69 ? 8.055 11.219 -0.155 1 83.38 69 LEU B N 1
ATOM 2309 C CA . LEU B 1 69 ? 9.398 10.984 0.369 1 83.38 69 LEU B CA 1
ATOM 2310 C C . LEU B 1 69 ? 10.328 10.461 -0.721 1 83.38 69 LEU B C 1
ATOM 2312 O O . LEU B 1 69 ? 11.516 10.789 -0.748 1 83.38 69 LEU B O 1
ATOM 2316 N N . TYR B 1 70 ? 9.797 9.641 -1.548 1 81.94 70 TYR B N 1
ATOM 2317 C CA . TYR B 1 70 ? 10.602 9.172 -2.672 1 81.94 70 TYR B CA 1
ATOM 2318 C C . TYR B 1 70 ? 11.016 10.328 -3.572 1 81.94 70 TYR B C 1
ATOM 2320 O O . TYR B 1 70 ? 12.18 10.438 -3.955 1 81.94 70 TYR B O 1
ATOM 2328 N N . LYS B 1 71 ? 10.031 11.078 -3.857 1 84.75 71 LYS B N 1
ATOM 2329 C CA . LYS B 1 71 ? 10.32 12.234 -4.707 1 84.75 71 LYS B CA 1
ATOM 2330 C C . LYS B 1 71 ? 11.344 13.156 -4.055 1 84.75 71 LYS B C 1
ATOM 2332 O O . LYS B 1 71 ? 12.188 13.734 -4.742 1 84.75 71 LYS B O 1
ATOM 2337 N N . LEU B 1 72 ? 11.258 13.32 -2.801 1 81.88 72 LEU B N 1
ATOM 2338 C CA . LEU B 1 72 ? 12.242 14.109 -2.059 1 81.88 72 LEU B CA 1
ATOM 2339 C C . LEU B 1 72 ? 13.633 13.492 -2.17 1 81.88 72 LEU B C 1
ATOM 2341 O O . LEU B 1 72 ? 14.609 14.211 -2.389 1 81.88 72 LEU B O 1
ATOM 2345 N N . GLU B 1 73 ? 13.688 12.195 -2.057 1 76.06 73 GLU B N 1
ATOM 2346 C CA . GLU B 1 73 ? 14.953 11.469 -2.084 1 76.06 73 GLU B CA 1
ATOM 2347 C C . GLU B 1 73 ? 15.648 11.625 -3.432 1 76.06 73 GLU B C 1
ATOM 2349 O O . GLU B 1 73 ? 16.875 11.711 -3.496 1 76.06 73 GLU B O 1
ATOM 2354 N N . VAL B 1 74 ? 14.883 11.695 -4.465 1 77.81 74 VAL B N 1
ATOM 2355 C CA . VAL B 1 74 ? 15.492 11.766 -5.789 1 77.81 74 VAL B CA 1
ATOM 2356 C C . VAL B 1 74 ? 15.461 13.211 -6.289 1 77.81 74 VAL B C 1
ATOM 2358 O O . VAL B 1 74 ? 15.656 13.461 -7.48 1 77.81 74 VAL B O 1
ATOM 2361 N N . ASN B 1 75 ? 15.086 14.133 -5.391 1 78.12 75 ASN B N 1
ATOM 2362 C CA . ASN B 1 75 ? 15.07 15.57 -5.656 1 78.12 75 ASN B CA 1
ATOM 2363 C C . ASN B 1 75 ? 14.078 15.922 -6.758 1 78.12 75 ASN B C 1
ATOM 2365 O O . ASN B 1 75 ? 14.398 16.703 -7.652 1 78.12 75 ASN B O 1
ATOM 2369 N N . GLN B 1 76 ? 13.023 15.227 -6.762 1 79.19 76 GLN B N 1
ATOM 2370 C CA . GLN B 1 76 ? 11.992 15.438 -7.773 1 79.19 76 GLN B CA 1
ATOM 2371 C C . GLN B 1 76 ? 10.68 15.867 -7.133 1 79.19 76 GLN B C 1
ATOM 2373 O O . GLN B 1 76 ? 9.602 15.43 -7.555 1 79.19 76 GLN B O 1
ATOM 2378 N N . LEU B 1 77 ? 10.875 16.531 -6.031 1 84.69 77 LEU B N 1
ATOM 2379 C CA . LEU B 1 77 ? 9.664 17.094 -5.426 1 84.69 77 LEU B CA 1
ATOM 2380 C C . LEU B 1 77 ? 9.648 18.609 -5.539 1 84.69 77 LEU B C 1
ATOM 2382 O O . LEU B 1 77 ? 10.148 19.312 -4.652 1 84.69 77 LEU B O 1
ATOM 2386 N N . PRO B 1 78 ? 9.023 19 -6.641 1 86.81 78 PRO B N 1
ATOM 2387 C CA . PRO B 1 78 ? 8.953 20.453 -6.801 1 86.81 78 PRO B CA 1
ATOM 2388 C C . PRO B 1 78 ? 8.062 21.125 -5.758 1 86.81 78 PRO B C 1
ATOM 2390 O O . PRO B 1 78 ? 7.047 20.562 -5.352 1 86.81 78 PRO B O 1
ATOM 2393 N N . LEU B 1 79 ? 8.531 22.281 -5.258 1 90.69 79 LEU B N 1
ATOM 2394 C CA . LEU B 1 79 ? 7.75 23.109 -4.348 1 90.69 79 LEU B CA 1
ATOM 2395 C C . LEU B 1 79 ? 7.141 24.297 -5.078 1 90.69 79 LEU B C 1
ATOM 2397 O O . LEU B 1 79 ? 7.859 25.062 -5.719 1 90.69 79 LEU B O 1
ATOM 2401 N N . ARG B 1 80 ? 5.859 24.359 -5.047 1 92.19 80 ARG B N 1
ATOM 2402 C CA . ARG B 1 80 ? 5.148 25.453 -5.684 1 92.19 80 ARG B CA 1
ATOM 2403 C C . ARG B 1 80 ? 4.336 26.25 -4.664 1 92.19 80 ARG B C 1
ATOM 2405 O O . ARG B 1 80 ? 3.104 26.203 -4.676 1 92.19 80 ARG B O 1
ATOM 2412 N N . PRO B 1 81 ? 4.988 27.031 -3.893 1 95.06 81 PRO B N 1
ATOM 2413 C CA . PRO B 1 81 ? 4.293 27.797 -2.857 1 95.06 81 PRO B CA 1
ATOM 2414 C C . PRO B 1 81 ? 3.539 29 -3.42 1 95.06 81 PRO B C 1
ATOM 2416 O O . PRO B 1 81 ? 4.02 29.656 -4.348 1 95.06 81 PRO B O 1
ATOM 2419 N N . GLU B 1 82 ? 2.352 29.125 -2.959 1 96.25 82 GLU B N 1
ATOM 2420 C CA . GLU B 1 82 ? 1.499 30.281 -3.26 1 96.25 82 GLU B CA 1
ATOM 2421 C C . GLU B 1 82 ? 0.756 30.75 -2.016 1 96.25 82 GLU B C 1
ATOM 2423 O O . GLU B 1 82 ? 0.787 30.094 -0.976 1 96.25 82 GLU B O 1
ATOM 2428 N N . TYR B 1 83 ? 0.222 31.922 -2.16 1 96.94 83 TYR B N 1
ATOM 2429 C CA . TYR B 1 83 ? -0.613 32.406 -1.072 1 96.94 83 TYR B CA 1
ATOM 2430 C C . TYR B 1 83 ? -1.992 31.766 -1.104 1 96.94 83 TYR B C 1
ATOM 2432 O O . TYR B 1 83 ? -2.602 31.641 -2.168 1 96.94 83 TYR B O 1
ATOM 2440 N N . HIS B 1 84 ? -2.385 31.344 0.098 1 97.38 84 HIS B N 1
ATOM 2441 C CA . HIS B 1 84 ? -3.701 30.734 0.236 1 97.38 84 HIS B CA 1
ATOM 2442 C C . HIS B 1 84 ? -4.449 31.297 1.438 1 97.38 84 HIS B C 1
ATOM 2444 O O . HIS B 1 84 ? -3.838 31.609 2.463 1 97.38 84 HIS B O 1
ATOM 2450 N N . GLU B 1 85 ? -5.77 31.438 1.248 1 97.75 85 GLU B N 1
ATOM 2451 C CA . GLU B 1 85 ? -6.609 31.75 2.398 1 97.75 85 GLU B CA 1
ATOM 2452 C C . GLU B 1 85 ? -6.652 30.594 3.389 1 97.75 85 GLU B C 1
ATOM 2454 O O . GLU B 1 85 ? -7.086 29.484 3.047 1 97.75 85 GLU B O 1
ATOM 2459 N N . LEU B 1 86 ? -6.266 30.922 4.602 1 97.88 86 LEU B N 1
ATOM 2460 C CA . LEU B 1 86 ? -6.059 29.859 5.57 1 97.88 86 LEU B CA 1
ATOM 2461 C C . L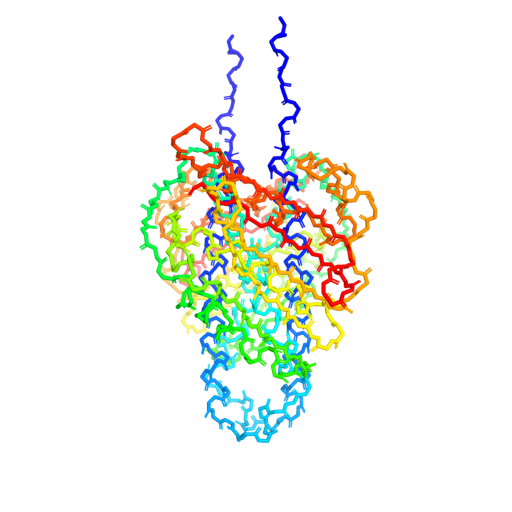EU B 1 86 ? -7.391 29.281 6.039 1 97.88 86 LEU B C 1
ATOM 2463 O O . LEU B 1 86 ? -7.508 28.078 6.289 1 97.88 86 LEU B O 1
ATOM 2467 N N . ASP B 1 87 ? -8.367 30.094 6.109 1 96.81 87 ASP B N 1
ATOM 2468 C CA . ASP B 1 87 ? -9.703 29.641 6.492 1 96.81 87 ASP B CA 1
ATOM 2469 C C . ASP B 1 87 ? -10.227 28.609 5.504 1 96.81 87 ASP B C 1
ATOM 2471 O O . ASP B 1 87 ? -10.656 27.516 5.902 1 96.81 87 ASP B O 1
ATOM 2475 N N . ASP B 1 88 ? -10.156 28.938 4.289 1 97.06 88 ASP B N 1
ATOM 2476 C CA . ASP B 1 88 ? -10.625 28.062 3.225 1 97.06 88 ASP B CA 1
ATOM 2477 C C . ASP B 1 88 ? -9.828 26.75 3.201 1 97.06 88 ASP B C 1
ATOM 2479 O O . ASP B 1 88 ? -10.383 25.688 2.977 1 97.06 88 ASP B O 1
ATOM 2483 N N . PHE B 1 89 ? -8.562 26.984 3.398 1 97.62 89 PHE B N 1
ATOM 2484 C CA . PHE B 1 89 ? -7.672 25.828 3.359 1 97.62 89 PHE B CA 1
ATOM 2485 C C . PHE B 1 89 ? -8.023 24.844 4.465 1 97.62 89 PHE B C 1
ATOM 2487 O O . PHE B 1 89 ? -8.188 23.641 4.207 1 97.62 89 PHE B O 1
ATOM 2494 N N . ILE B 1 90 ? -8.219 25.25 5.66 1 97.62 90 ILE B N 1
ATOM 2495 C CA . ILE B 1 90 ? -8.492 24.391 6.801 1 97.62 90 ILE B CA 1
ATOM 2496 C C . ILE B 1 90 ? -9.891 23.781 6.672 1 97.62 90 ILE B C 1
ATOM 2498 O O . ILE B 1 90 ? -10.086 22.609 6.953 1 97.62 90 ILE B O 1
ATOM 2502 N N . GLU B 1 91 ? -10.805 24.594 6.277 1 96.56 91 GLU B N 1
ATOM 2503 C CA . GLU B 1 91 ? -12.164 24.109 6.074 1 96.56 91 GLU B CA 1
ATOM 2504 C C . GLU B 1 91 ? -12.195 22.953 5.07 1 96.56 91 GLU B C 1
ATOM 2506 O O . GLU B 1 91 ? -12.875 21.953 5.285 1 96.56 91 GLU B O 1
ATOM 2511 N N . ALA B 1 92 ? -11.523 23.156 4.035 1 96.12 92 ALA B N 1
ATOM 2512 C CA . ALA B 1 92 ? -11.469 22.125 2.998 1 96.12 92 ALA B CA 1
ATOM 2513 C C . ALA B 1 92 ? -10.852 20.844 3.533 1 96.12 92 ALA B C 1
ATOM 2515 O O . ALA B 1 92 ? -11.305 19.734 3.207 1 96.12 92 ALA B O 1
ATOM 2516 N N . GLN B 1 93 ? -9.805 21 4.328 1 95.06 93 GLN B N 1
ATOM 2517 C CA . GLN B 1 93 ? -9.148 19.828 4.906 1 95.06 93 GLN B CA 1
ATOM 2518 C C . GLN B 1 93 ? -10.102 19.062 5.816 1 95.06 93 GLN B C 1
ATOM 2520 O O . GLN B 1 93 ? -10.164 17.828 5.762 1 95.06 93 GLN B O 1
ATOM 2525 N N . LEU B 1 94 ? -10.852 19.719 6.586 1 95.5 94 LEU B N 1
ATOM 2526 C CA . LEU B 1 94 ? -11.773 19.094 7.523 1 95.5 94 LEU B CA 1
ATOM 2527 C C . LEU B 1 94 ? -12.945 18.453 6.789 1 95.5 94 LEU B C 1
ATOM 2529 O O . LEU B 1 94 ? -13.438 17.406 7.188 1 95.5 94 LEU B O 1
ATOM 2533 N N . ALA B 1 95 ? -13.344 19.156 5.777 1 93.44 95 ALA B N 1
ATOM 2534 C CA . ALA B 1 95 ? -14.469 18.656 4.996 1 93.44 95 ALA B CA 1
ATOM 2535 C C . ALA B 1 95 ? -14.156 17.281 4.398 1 93.44 95 ALA B C 1
ATOM 2537 O O . ALA B 1 95 ? -15.047 16.422 4.289 1 93.44 95 ALA B O 1
ATOM 2538 N N . TRP B 1 96 ? -12.977 17.062 4.066 1 88.44 96 TRP B N 1
ATOM 2539 C CA . TRP B 1 96 ? -12.547 15.789 3.486 1 88.44 96 TRP B CA 1
ATOM 2540 C C . TRP B 1 96 ? -12.711 14.648 4.484 1 88.44 96 TRP B C 1
ATOM 2542 O O . TRP B 1 96 ? -12.867 13.492 4.094 1 88.44 96 TRP B O 1
ATOM 2552 N N . HIS B 1 97 ? -12.672 14.969 5.773 1 91.12 97 HIS B N 1
ATOM 2553 C CA . HIS B 1 97 ? -12.711 13.953 6.812 1 91.12 97 HIS B CA 1
ATOM 2554 C C . HIS B 1 97 ? -14.055 13.961 7.539 1 91.12 97 HIS B C 1
ATOM 2556 O O . HIS B 1 97 ? -14.211 13.297 8.57 1 91.12 97 HIS B O 1
ATOM 2562 N N . GLU B 1 98 ? -15 14.617 6.988 1 89.44 98 GLU B N 1
ATOM 2563 C CA . GLU B 1 98 ? -16.281 14.828 7.652 1 89.44 98 GLU B CA 1
ATOM 2564 C C . GLU B 1 98 ? -16.953 13.5 7.965 1 89.44 98 GLU B C 1
ATOM 2566 O O . GLU B 1 98 ? -17.484 13.305 9.062 1 89.44 98 GLU B O 1
ATOM 2571 N N . GLU B 1 99 ? -16.969 12.641 7.035 1 83.19 99 GLU B N 1
ATOM 2572 C CA . GLU B 1 99 ? -17.656 11.367 7.219 1 83.19 99 GLU B CA 1
ATOM 2573 C C . GLU B 1 99 ? -17 10.539 8.32 1 83.19 99 GLU B C 1
ATOM 2575 O O . GLU B 1 99 ? -17.703 9.938 9.141 1 83.19 99 GLU B O 1
ATOM 2580 N N . VAL B 1 100 ? -15.75 10.547 8.312 1 87.88 100 VAL B N 1
ATOM 2581 C CA . VAL B 1 100 ? -15.023 9.781 9.328 1 87.88 100 VAL B CA 1
ATOM 2582 C C . VAL B 1 100 ? -15.242 10.406 10.703 1 87.88 100 VAL B C 1
ATOM 2584 O O . VAL B 1 100 ? -15.453 9.695 11.688 1 87.88 100 VAL B O 1
ATOM 2587 N N . LEU B 1 101 ? -15.188 11.68 10.75 1 92.44 101 LEU B N 1
ATOM 2588 C CA . LEU B 1 101 ? -15.406 12.391 12.008 1 92.44 101 LEU B CA 1
ATOM 2589 C C . LEU B 1 101 ? -16.797 12.086 12.57 1 92.44 101 LEU B C 1
ATOM 2591 O O . LEU B 1 101 ? -16.922 11.75 13.75 1 92.44 101 LEU B O 1
ATOM 2595 N N . SER B 1 102 ? -17.75 12.133 11.742 1 88.19 102 SER B N 1
ATOM 2596 C CA . SER B 1 102 ? -19.125 11.891 12.141 1 88.19 102 SER B CA 1
ATOM 2597 C C . SER B 1 102 ? -19.328 10.453 12.609 1 88.19 102 SER B C 1
ATOM 2599 O O . SER B 1 102 ? -19.969 10.211 13.633 1 88.19 102 SER B O 1
ATOM 2601 N N . SER B 1 103 ? -18.781 9.594 11.914 1 83.69 103 SER B N 1
ATOM 2602 C CA . SER B 1 103 ? -18.953 8.18 12.211 1 83.69 103 SER B CA 1
ATOM 2603 C C . SER B 1 103 ? -18.328 7.816 13.555 1 83.69 103 SER B C 1
ATOM 2605 O O . SER B 1 103 ? -18.781 6.898 14.234 1 83.69 103 SER B O 1
ATOM 2607 N N . ARG B 1 104 ? -17.375 8.523 13.938 1 86.38 104 ARG B N 1
ATOM 2608 C CA . ARG B 1 104 ? -16.672 8.219 15.18 1 86.38 104 ARG B CA 1
ATOM 2609 C C . ARG B 1 104 ? -17.172 9.102 16.312 1 86.38 104 ARG B C 1
ATOM 2611 O O . ARG B 1 104 ? -16.656 9.016 17.438 1 86.38 104 ARG B O 1
ATOM 2618 N N . GLY B 1 105 ? -18.078 9.984 15.945 1 90.56 105 GLY B N 1
ATOM 2619 C CA . GLY B 1 105 ? -18.641 10.875 16.953 1 90.56 105 GLY B CA 1
ATOM 2620 C C . GLY B 1 105 ? -17.656 11.953 17.391 1 90.56 105 GLY B C 1
ATOM 2621 O O . GLY B 1 105 ? -17.703 12.398 18.547 1 90.56 105 GLY B O 1
ATOM 2622 N N . LEU B 1 106 ? -16.797 12.297 16.547 1 94.88 106 LEU B N 1
ATOM 2623 C CA . LEU B 1 106 ? -15.805 13.312 16.859 1 94.88 106 LEU B CA 1
ATOM 2624 C C . LEU B 1 106 ? -16.266 14.688 16.359 1 94.88 106 LEU B C 1
ATOM 2626 O O . LEU B 1 106 ? -16.922 14.789 15.328 1 94.88 106 LEU B O 1
ATOM 2630 N N . VAL B 1 107 ? -15.875 15.68 17.094 1 96.5 107 VAL B N 1
ATOM 2631 C CA . VAL B 1 107 ? -16.141 17.062 16.703 1 96.5 107 VAL B CA 1
ATOM 2632 C C . VAL B 1 107 ? -14.82 17.766 16.375 1 96.5 107 VAL B C 1
ATOM 2634 O O . VAL B 1 107 ? -13.914 17.828 17.219 1 96.5 107 VAL B O 1
ATOM 2637 N N . ALA B 1 108 ? -14.758 18.203 15.164 1 97.38 108 ALA B N 1
ATOM 2638 C CA . ALA B 1 108 ? -13.586 18.969 14.75 1 97.38 108 ALA B CA 1
ATOM 2639 C C . ALA B 1 108 ? -13.945 20.422 14.477 1 97.38 108 ALA B C 1
ATOM 2641 O O . ALA B 1 108 ? -14.906 20.719 13.766 1 97.38 108 ALA B O 1
ATOM 2642 N N . THR B 1 109 ? -13.219 21.312 15.109 1 97.44 109 THR B N 1
ATOM 2643 C CA . THR B 1 109 ? -13.422 22.75 14.922 1 97.44 109 THR B CA 1
ATOM 2644 C C . THR B 1 109 ? -12.102 23.438 14.578 1 97.44 109 THR B C 1
ATOM 2646 O O . THR B 1 109 ? -11.031 22.844 14.695 1 97.44 109 THR B O 1
ATOM 2649 N N . PHE B 1 110 ? -12.234 24.703 14.016 1 97.69 110 PHE B N 1
ATOM 2650 C CA . PHE B 1 110 ? -11.016 25.438 13.711 1 97.69 110 PHE B CA 1
ATOM 2651 C C . PHE B 1 110 ? -11.203 26.922 13.969 1 97.69 110 PHE B C 1
ATOM 2653 O O . PHE B 1 110 ? -12.336 27.422 13.992 1 97.69 110 PHE B O 1
ATOM 2660 N N . GLU B 1 111 ? -10.109 27.562 14.336 1 97.5 111 GLU B N 1
ATOM 2661 C CA . GLU B 1 111 ? -10.023 29 14.555 1 97.5 111 GLU B CA 1
ATOM 2662 C C . GLU B 1 111 ? -8.844 29.609 13.797 1 97.5 111 GLU B C 1
ATOM 2664 O O . GLU B 1 111 ? -7.691 29.234 14.031 1 97.5 111 GLU B O 1
ATOM 2669 N N . VAL B 1 112 ? -9.188 30.531 12.969 1 97.19 112 VAL B N 1
ATOM 2670 C CA . VAL B 1 112 ? -8.141 31.234 12.227 1 97.19 112 VAL B CA 1
ATOM 2671 C C . VAL B 1 112 ? -8.102 32.688 12.664 1 97.19 112 VAL B C 1
ATOM 2673 O O . VAL B 1 112 ? -9.125 33.375 12.656 1 97.19 112 VAL B O 1
ATOM 2676 N N . ASP B 1 113 ? -6.941 33.094 13.078 1 95.94 113 ASP B N 1
ATOM 2677 C CA . ASP B 1 113 ? -6.758 34.5 13.445 1 95.94 113 ASP B CA 1
ATOM 2678 C C . ASP B 1 113 ? -6.992 35.406 12.242 1 95.94 113 ASP B C 1
ATOM 2680 O O . ASP B 1 113 ? -6.316 35.281 11.219 1 95.94 113 ASP B O 1
ATOM 2684 N N . SER B 1 114 ? -7.859 36.375 12.375 1 92.31 114 SER B N 1
ATOM 2685 C CA . SER B 1 114 ? -8.219 37.281 11.289 1 92.31 114 SER B CA 1
ATOM 2686 C C . SER B 1 114 ? -7.035 38.156 10.875 1 92.31 114 SER B C 1
ATOM 2688 O O . SER B 1 114 ? -7.004 38.656 9.75 1 92.31 114 SER B O 1
ATOM 2690 N N . LEU B 1 115 ? -6.102 38.25 11.695 1 91.06 115 LEU B N 1
ATOM 2691 C CA . LEU B 1 115 ? -4.918 39.031 11.391 1 91.06 115 LEU B CA 1
ATOM 2692 C C . LEU B 1 115 ? -3.922 38.25 10.555 1 91.06 115 LEU B C 1
ATOM 2694 O O . LEU B 1 115 ? -2.953 38.781 10.031 1 91.06 115 LEU B O 1
ATOM 2698 N N . CYS B 1 116 ? -4.184 37 10.406 1 88.88 116 CYS B N 1
ATOM 2699 C CA . CYS B 1 116 ? -3.352 36.094 9.617 1 88.88 116 CYS B CA 1
ATOM 2700 C C . CYS B 1 116 ? -4.199 35.281 8.633 1 88.88 116 CYS B C 1
ATOM 2702 O O . CYS B 1 116 ? -4.266 34.062 8.727 1 88.88 116 CYS B O 1
ATOM 2704 N N . PRO B 1 117 ? -4.695 36 7.629 1 89.94 117 PRO B N 1
ATOM 2705 C CA . PRO B 1 117 ? -5.652 35.344 6.746 1 89.94 117 PRO B CA 1
ATOM 2706 C C . PRO B 1 117 ? -4.977 34.531 5.648 1 89.94 117 PRO B C 1
ATOM 2708 O O . PRO B 1 117 ? -5.598 33.625 5.066 1 89.94 117 PRO B O 1
ATOM 2711 N N . LEU B 1 118 ? -3.648 34.875 5.41 1 95.31 118 LEU B N 1
ATOM 2712 C CA . LEU B 1 118 ? -2.98 34.219 4.281 1 95.31 118 LEU B CA 1
ATOM 2713 C C . LEU B 1 118 ? -1.747 33.469 4.742 1 95.31 118 LEU B C 1
ATOM 2715 O O . LEU B 1 118 ? -1.101 33.844 5.719 1 95.31 118 LEU B O 1
ATOM 2719 N N . GLY B 1 119 ? -1.479 32.344 4.082 1 95.81 119 GLY B N 1
ATOM 2720 C CA . GLY B 1 119 ? -0.245 31.594 4.242 1 95.81 119 GLY B CA 1
ATOM 2721 C C . GLY B 1 119 ? 0.444 31.297 2.926 1 95.81 119 GLY B C 1
ATOM 2722 O O . GLY B 1 119 ? -0.218 31.094 1.905 1 95.81 119 GLY B O 1
ATOM 2723 N N . PHE B 1 120 ? 1.733 31.297 2.953 1 96.25 120 PHE B N 1
ATOM 2724 C CA . PHE B 1 120 ? 2.539 31.016 1.771 1 96.25 120 PHE B CA 1
ATOM 2725 C C . PHE B 1 120 ? 3.104 29.609 1.822 1 96.25 120 PHE B C 1
ATOM 2727 O O . PHE B 1 120 ? 4.047 29.328 2.568 1 96.25 120 PHE B O 1
ATOM 2734 N N . PHE B 1 121 ? 2.494 28.75 1.028 1 97.38 121 PHE B N 1
ATOM 2735 C CA . PHE B 1 121 ? 2.926 27.359 1.073 1 97.38 121 PHE B CA 1
ATOM 2736 C C . PHE B 1 121 ? 2.412 26.594 -0.14 1 97.38 121 PHE B C 1
ATOM 2738 O O . PHE B 1 121 ? 1.593 27.109 -0.904 1 97.38 121 PHE B O 1
ATOM 2745 N N . ASP B 1 122 ? 2.988 25.469 -0.439 1 96.94 122 ASP B N 1
ATOM 2746 C CA . ASP B 1 122 ? 2.475 24.516 -1.417 1 96.94 122 ASP B CA 1
ATOM 2747 C C . ASP B 1 122 ? 1.217 23.828 -0.899 1 96.94 122 ASP B C 1
ATOM 2749 O O . ASP B 1 122 ? 1.289 23 0.014 1 96.94 122 ASP B O 1
ATOM 2753 N N . ARG B 1 123 ? 0.149 24.078 -1.483 1 96.44 123 ARG B N 1
ATOM 2754 C CA . ARG B 1 123 ? -1.153 23.656 -0.974 1 96.44 123 ARG B CA 1
ATOM 2755 C C . ARG B 1 123 ? -1.268 22.141 -0.938 1 96.44 123 ARG B C 1
ATOM 2757 O O . ARG B 1 123 ? -1.807 21.578 0.015 1 96.44 123 ARG B O 1
ATOM 2764 N N . GLU B 1 124 ? -0.765 21.531 -1.94 1 93.44 124 GLU B N 1
ATOM 2765 C CA . GLU B 1 124 ? -0.867 20.078 -2.023 1 93.44 124 GLU B CA 1
ATOM 2766 C C . GLU B 1 124 ? 0 19.391 -0.965 1 93.44 124 GLU B C 1
ATOM 2768 O O . GLU B 1 124 ? -0.458 18.484 -0.266 1 93.44 124 GLU B O 1
ATOM 2773 N N . LEU B 1 125 ? 1.211 19.859 -0.889 1 94.19 125 LEU B N 1
ATOM 2774 C CA . LEU B 1 125 ? 2.143 19.234 0.041 1 94.19 125 LEU B CA 1
ATOM 2775 C C . LEU B 1 125 ? 1.744 19.516 1.485 1 94.19 125 LEU B C 1
ATOM 2777 O O . LEU B 1 125 ? 1.707 18.594 2.314 1 94.19 125 LEU B O 1
ATOM 2781 N N . ILE B 1 126 ? 1.391 20.703 1.728 1 96.75 126 ILE B N 1
ATOM 2782 C CA . ILE B 1 126 ? 0.989 21.047 3.086 1 96.75 126 ILE B CA 1
ATOM 2783 C C . ILE B 1 126 ? -0.366 20.406 3.4 1 96.75 126 ILE B C 1
ATOM 2785 O O . ILE B 1 126 ? -0.613 19.984 4.531 1 96.75 126 ILE B O 1
ATOM 2789 N N . GLY B 1 127 ? -1.21 20.359 2.418 1 96.31 127 GLY B N 1
ATOM 2790 C CA . GLY B 1 127 ? -2.457 19.625 2.586 1 96.31 127 GLY B CA 1
ATOM 2791 C C . GLY B 1 127 ? -2.254 18.188 3.018 1 96.31 127 GLY B C 1
ATOM 2792 O O . GLY B 1 127 ? -2.955 17.703 3.902 1 96.31 127 GLY B O 1
ATOM 2793 N N . SER B 1 128 ? -1.296 17.531 2.402 1 93.38 128 SER B N 1
ATOM 2794 C CA . SER B 1 128 ? -0.974 16.156 2.762 1 93.38 128 SER B CA 1
ATOM 2795 C C . SER B 1 128 ? -0.475 16.062 4.199 1 93.38 128 SER B C 1
ATOM 27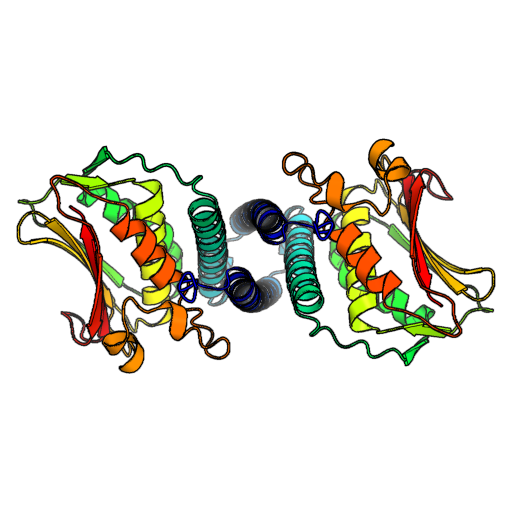97 O O . SER B 1 128 ? -0.823 15.125 4.922 1 93.38 128 SER B O 1
ATOM 2799 N N . VAL B 1 129 ? 0.307 17.031 4.57 1 94.56 129 VAL B N 1
ATOM 2800 C CA . VAL B 1 129 ? 0.83 17.062 5.934 1 94.56 129 VAL B CA 1
ATOM 2801 C C . VAL B 1 129 ? -0.322 17.203 6.926 1 94.56 129 VAL B C 1
ATOM 2803 O O . VAL B 1 129 ? -0.433 16.406 7.871 1 94.56 129 VAL B O 1
ATOM 2806 N N . VAL B 1 130 ? -1.177 18.125 6.676 1 96.75 130 VAL B N 1
ATOM 2807 C CA . VAL B 1 130 ? -2.289 18.406 7.574 1 96.75 130 VAL B CA 1
ATOM 2808 C C . VAL B 1 130 ? -3.242 17.219 7.617 1 96.75 130 VAL B C 1
ATOM 2810 O O . VAL B 1 130 ? -3.684 16.812 8.695 1 96.75 130 VAL B O 1
ATOM 2813 N N . ALA B 1 131 ? -3.488 16.703 6.52 1 93.5 131 ALA B N 1
ATOM 2814 C CA . ALA B 1 131 ? -4.383 15.555 6.434 1 93.5 131 ALA B CA 1
ATOM 2815 C C . ALA B 1 131 ? -3.855 14.383 7.262 1 93.5 131 ALA B C 1
ATOM 2817 O O . ALA B 1 131 ? -4.621 13.711 7.949 1 93.5 131 ALA B O 1
ATOM 2818 N N . ASN B 1 132 ? -2.662 14.195 7.156 1 90.12 132 ASN B N 1
ATOM 2819 C CA . ASN B 1 132 ? -2.049 13.094 7.898 1 90.12 132 ASN B CA 1
ATOM 2820 C C . ASN B 1 132 ? -2.189 13.289 9.406 1 90.12 132 ASN B C 1
ATOM 2822 O O . ASN B 1 132 ? -2.449 12.328 10.133 1 90.12 132 ASN B O 1
ATOM 2826 N N . ILE B 1 133 ? -1.969 14.469 9.781 1 93.31 133 ILE B N 1
ATOM 2827 C CA . ILE B 1 133 ? -2.039 14.758 11.211 1 93.31 133 ILE B CA 1
ATOM 2828 C C . ILE B 1 133 ? -3.488 14.664 11.68 1 93.31 133 ILE B C 1
ATOM 2830 O O . ILE B 1 133 ? -3.758 14.211 12.797 1 93.31 133 ILE B O 1
ATOM 2834 N N . ILE B 1 134 ? -4.375 15.094 10.844 1 95.12 134 ILE B N 1
ATOM 2835 C CA . ILE B 1 134 ? -5.793 14.992 11.18 1 95.12 134 ILE B CA 1
ATOM 2836 C C . ILE B 1 134 ? -6.184 13.523 11.336 1 95.12 134 ILE B C 1
ATOM 2838 O O . ILE B 1 134 ? -6.914 13.164 12.258 1 95.12 134 ILE B O 1
ATOM 2842 N N . ILE B 1 135 ? -5.715 12.68 10.492 1 91.44 135 ILE B N 1
ATOM 2843 C CA . ILE B 1 135 ? -6.023 11.258 10.555 1 91.44 135 ILE B CA 1
ATOM 2844 C C . ILE B 1 135 ? -5.512 10.68 11.875 1 91.44 135 ILE B C 1
ATOM 2846 O O . ILE B 1 135 ? -6.184 9.859 12.5 1 91.44 135 ILE B O 1
ATOM 2850 N N . ASN B 1 136 ? -4.375 11.141 12.25 1 88.94 136 ASN B N 1
ATOM 2851 C CA . ASN B 1 136 ? -3.84 10.703 13.531 1 88.94 136 ASN B CA 1
ATOM 2852 C C . ASN B 1 136 ? -4.707 11.188 14.695 1 88.94 136 ASN B C 1
ATOM 2854 O O . ASN B 1 136 ? -4.961 10.445 15.641 1 88.94 136 ASN B O 1
ATOM 2858 N N . ALA B 1 137 ? -5.102 12.414 14.594 1 94 137 ALA B N 1
ATOM 2859 C CA . ALA B 1 137 ? -5.977 12.977 15.617 1 94 137 ALA B CA 1
ATOM 2860 C C . ALA B 1 137 ? -7.289 12.203 15.703 1 94 137 ALA B C 1
ATOM 2862 O O . ALA B 1 137 ? -7.809 11.969 16.797 1 94 137 ALA B O 1
ATOM 2863 N N . ILE B 1 138 ? -7.801 11.836 14.602 1 93.31 138 ILE B N 1
ATOM 2864 C CA . ILE B 1 138 ? -9.031 11.055 14.555 1 93.31 138 ILE B CA 1
ATOM 2865 C C . ILE B 1 138 ? -8.812 9.711 15.242 1 93.31 138 ILE B C 1
ATOM 2867 O O . ILE B 1 138 ? -9.695 9.219 15.953 1 93.31 138 ILE B O 1
ATOM 2871 N N . ARG B 1 139 ? -7.691 9.172 15.062 1 89.31 139 ARG B N 1
ATOM 2872 C CA . ARG B 1 139 ? -7.375 7.859 15.617 1 89.31 139 ARG B CA 1
ATOM 2873 C C . ARG B 1 139 ? -7.316 7.906 17.141 1 89.31 139 ARG B C 1
ATOM 2875 O O . ARG B 1 139 ? -7.77 6.977 17.812 1 89.31 139 ARG B O 1
ATOM 2882 N N . PHE B 1 140 ? -6.816 9.031 17.641 1 92.25 140 PHE B N 1
ATOM 2883 C CA . PHE B 1 140 ? -6.434 8.992 19.062 1 92.25 140 PHE B CA 1
ATOM 2884 C C . PHE B 1 140 ? -7.344 9.891 19.891 1 92.25 140 PHE B C 1
ATOM 2886 O O . PHE B 1 140 ? -7.43 9.734 21.109 1 92.25 140 PHE B O 1
ATOM 2893 N N . ALA B 1 141 ? -8.031 10.805 19.203 1 95.31 141 ALA B N 1
ATOM 2894 C CA . ALA B 1 141 ? -8.867 11.742 19.953 1 95.31 141 ALA B CA 1
ATOM 2895 C C . ALA B 1 141 ? -10.016 11.023 20.641 1 95.31 141 ALA B C 1
ATOM 2897 O O . ALA B 1 141 ? -10.523 10.016 20.141 1 95.31 141 ALA B O 1
ATOM 2898 N N . ARG B 1 142 ? -10.453 11.516 21.781 1 94.25 142 ARG B N 1
ATOM 2899 C CA . ARG B 1 142 ? -11.617 10.992 22.484 1 94.25 142 ARG B CA 1
ATOM 2900 C C . ARG B 1 142 ? -12.914 11.578 21.922 1 94.25 142 ARG B C 1
ATOM 2902 O O . ARG B 1 142 ? -13.828 10.836 21.562 1 94.25 142 ARG B O 1
ATOM 2909 N N . HIS B 1 143 ? -12.867 12.945 21.797 1 95.75 143 HIS B N 1
ATOM 2910 C CA . HIS B 1 143 ? -14.117 13.562 21.359 1 95.75 143 HIS B CA 1
ATOM 2911 C C . HIS B 1 143 ? -13.852 14.766 20.453 1 95.75 143 HIS B C 1
ATOM 2913 O O . HIS B 1 143 ? -14.703 15.125 19.641 1 95.75 143 HIS B O 1
ATOM 2919 N N . SER B 1 144 ? -12.727 15.32 20.641 1 97.5 144 SER B N 1
ATOM 2920 C CA . SER B 1 144 ? -12.609 16.656 20.062 1 97.5 144 SER B CA 1
ATOM 2921 C C . SER B 1 144 ? -11.25 16.828 19.391 1 97.5 144 SER B C 1
ATOM 2923 O O . SER B 1 144 ? -10.234 16.359 19.891 1 97.5 144 SER B O 1
ATOM 2925 N N . ILE B 1 145 ? -11.258 17.578 18.297 1 97.94 145 ILE B N 1
ATOM 2926 C CA . ILE B 1 145 ? -10.086 18.047 17.562 1 97.94 145 ILE B CA 1
ATOM 2927 C C . ILE B 1 145 ? -10.219 19.547 17.297 1 97.94 145 ILE B C 1
ATOM 2929 O O . ILE B 1 145 ? -11.289 20.031 16.922 1 97.94 145 ILE B O 1
ATOM 2933 N N . LEU B 1 146 ? -9.141 20.266 17.547 1 98.38 146 LEU B N 1
ATOM 2934 C CA . LEU B 1 146 ? -9.141 21.719 17.328 1 98.38 146 LEU B CA 1
ATOM 2935 C C . LEU B 1 146 ? -7.934 22.141 16.5 1 98.38 146 LEU B C 1
ATOM 2937 O O . LEU B 1 146 ? -6.797 21.781 16.828 1 98.38 146 LEU B O 1
ATOM 2941 N N . ILE B 1 147 ? -8.227 22.844 15.406 1 98.31 147 ILE B N 1
ATOM 2942 C CA . ILE B 1 147 ? -7.164 23.422 14.578 1 98.31 147 ILE B CA 1
ATOM 2943 C C . ILE B 1 147 ? -7.145 24.938 14.742 1 98.31 147 ILE B C 1
ATOM 2945 O O . ILE B 1 147 ? -8.172 25.594 14.57 1 98.31 147 ILE B O 1
ATOM 2949 N N . THR B 1 148 ? -6 25.469 15.133 1 98.06 148 THR B N 1
ATOM 2950 C CA . THR B 1 148 ? -5.859 26.906 15.25 1 98.06 148 THR B CA 1
ATOM 2951 C C . THR B 1 148 ? -4.758 27.422 14.32 1 98.06 148 THR B C 1
ATOM 2953 O O . THR B 1 148 ? -3.777 26.719 14.07 1 98.06 148 THR B O 1
ATOM 2956 N N . VAL B 1 149 ? -4.984 28.609 13.812 1 98 149 VAL B N 1
ATOM 2957 C CA . VAL B 1 149 ? -4 29.266 12.961 1 98 149 VAL B CA 1
ATOM 2958 C C . VAL B 1 149 ? -3.729 30.672 13.477 1 98 149 VAL B C 1
ATOM 2960 O O . VAL B 1 149 ? -4.66 31.438 13.727 1 98 149 VAL B O 1
ATOM 2963 N N . ARG B 1 150 ? -2.479 30.938 13.617 1 96.75 150 ARG B N 1
ATOM 2964 C CA . ARG B 1 150 ? -2.072 32.281 14.062 1 96.75 150 ARG B CA 1
ATOM 2965 C C . ARG B 1 150 ? -0.714 32.656 13.484 1 96.75 150 ARG B C 1
ATOM 2967 O O . ARG B 1 150 ? -0.053 31.828 12.844 1 96.75 150 ARG B O 1
ATOM 2974 N N . GLU B 1 151 ? -0.413 33.875 13.664 1 95.5 151 GLU B N 1
ATOM 2975 C CA . GLU B 1 151 ? 0.922 34.344 13.312 1 95.5 151 GLU B CA 1
ATOM 2976 C C . GLU B 1 151 ? 1.81 34.469 14.547 1 95.5 151 GLU B C 1
ATOM 2978 O O . GLU B 1 151 ? 1.371 34.938 15.594 1 95.5 151 GLU B O 1
ATOM 2983 N N . GLU B 1 152 ? 2.953 33.875 14.414 1 93.56 152 GLU B N 1
ATOM 2984 C CA . GLU B 1 152 ? 3.965 34 15.453 1 93.56 152 GLU B CA 1
ATOM 2985 C C . GLU B 1 152 ? 5.328 34.344 14.867 1 93.56 152 GLU B C 1
ATOM 2987 O O . GLU B 1 152 ? 5.922 33.562 14.148 1 93.56 152 GLU B O 1
ATOM 2992 N N . GLU B 1 153 ? 5.836 35.562 15.234 1 91.1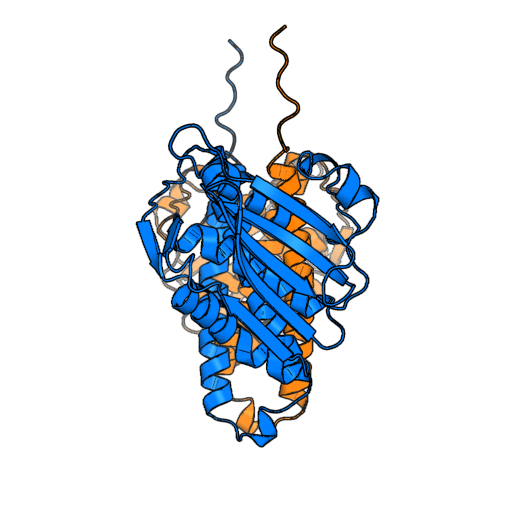2 153 GLU B N 1
ATOM 2993 C CA . GLU B 1 153 ? 7.168 36 14.828 1 91.12 153 GLU B CA 1
ATOM 2994 C C . GLU B 1 153 ? 7.324 35.938 13.312 1 91.12 153 GLU B C 1
ATOM 2996 O O . GLU B 1 153 ? 8.305 35.375 12.805 1 91.12 153 GLU B O 1
ATOM 3001 N N . GLY B 1 154 ? 6.305 36.312 12.609 1 90.56 154 GLY B N 1
ATOM 3002 C CA . GLY B 1 154 ? 6.383 36.406 11.156 1 90.56 154 GLY B CA 1
ATOM 3003 C C . GLY B 1 154 ? 6.098 35.094 10.469 1 90.56 154 GLY B C 1
ATOM 3004 O O . GLY B 1 154 ? 6.172 35 9.242 1 90.56 154 GLY B O 1
ATOM 3005 N N . GLN B 1 155 ? 5.773 34.094 11.219 1 95.44 155 GLN B N 1
ATOM 3006 C CA . GLN B 1 155 ? 5.453 32.781 10.641 1 95.44 155 GLN B CA 1
ATOM 3007 C C . GLN B 1 155 ? 3.984 32.438 10.852 1 95.44 155 GLN B C 1
ATOM 3009 O O . GLN B 1 155 ? 3.379 32.844 11.844 1 95.44 155 GLN B O 1
ATOM 3014 N N . VAL B 1 156 ? 3.443 31.781 9.891 1 97.06 156 VAL B N 1
ATOM 3015 C CA . VAL B 1 156 ? 2.123 31.188 10.07 1 97.06 156 VAL B CA 1
ATOM 3016 C C . VAL B 1 156 ? 2.246 29.875 10.867 1 97.06 156 VAL B C 1
ATOM 3018 O O . VAL B 1 156 ? 3.055 29.016 10.523 1 97.06 156 VAL B O 1
ATOM 3021 N N . VAL B 1 157 ? 1.46 29.797 11.922 1 97.81 157 VAL B N 1
ATOM 3022 C CA . VAL B 1 157 ? 1.496 28.594 12.758 1 97.81 157 VAL B CA 1
ATOM 3023 C C . VAL B 1 157 ? 0.138 27.891 12.719 1 97.81 157 VAL B C 1
ATOM 3025 O O . VAL B 1 157 ? -0.881 28.484 13.086 1 97.81 157 VAL B O 1
ATOM 3028 N N . ILE B 1 158 ? 0.151 26.688 12.195 1 98.19 158 ILE B N 1
ATOM 3029 C CA . ILE B 1 158 ? -1.026 25.828 12.219 1 98.19 158 ILE B CA 1
ATOM 3030 C C . ILE B 1 158 ? -0.882 24.797 13.336 1 98.19 158 ILE B C 1
ATOM 3032 O O . ILE B 1 158 ? 0.06 24 13.336 1 98.19 158 ILE B O 1
ATOM 3036 N N . VAL B 1 159 ? -1.809 24.812 14.25 1 97.88 159 VAL B N 1
ATOM 3037 C CA . VAL B 1 159 ? -1.726 23.906 15.398 1 97.88 159 VAL B CA 1
ATOM 3038 C C . VAL B 1 159 ? -2.92 22.953 15.398 1 97.88 159 VAL B C 1
ATOM 3040 O O . VAL B 1 159 ? -4.07 23.391 15.312 1 97.88 159 VAL B O 1
ATOM 3043 N N . ILE B 1 160 ? -2.678 21.719 15.438 1 97.94 160 ILE B N 1
ATOM 3044 C CA . ILE B 1 160 ? -3.705 20.688 15.547 1 97.94 160 ILE B CA 1
ATOM 3045 C C . ILE B 1 160 ? -3.645 20.047 16.938 1 97.94 160 ILE B C 1
ATOM 3047 O O . ILE B 1 160 ? -2.629 19.438 17.297 1 97.94 160 ILE B O 1
ATOM 3051 N N . ASN B 1 161 ? -4.707 20.25 17.672 1 97.5 161 ASN B N 1
ATOM 3052 C CA . ASN B 1 161 ? -4.812 19.766 19.047 1 97.5 161 ASN B CA 1
ATOM 3053 C C . ASN B 1 161 ? -5.949 18.766 19.188 1 97.5 161 ASN B C 1
ATOM 3055 O O . ASN B 1 161 ? -7.039 18.969 18.656 1 97.5 161 ASN B O 1
ATOM 3059 N N . ASP B 1 162 ? -5.66 17.609 19.875 1 97.44 162 ASP B N 1
ATOM 3060 C CA . ASP B 1 162 ? -6.707 16.641 20.172 1 97.44 162 ASP B CA 1
ATOM 3061 C C . ASP B 1 162 ? -6.82 16.391 21.672 1 97.44 162 ASP B C 1
ATOM 3063 O O . ASP B 1 162 ? -6.039 16.938 22.453 1 97.44 162 ASP B O 1
ATOM 3067 N N . ASP B 1 163 ? -7.844 15.703 22.062 1 97.62 163 ASP B N 1
ATOM 3068 C CA . ASP B 1 163 ? -8.055 15.438 23.484 1 97.62 163 ASP B CA 1
ATOM 3069 C C . ASP B 1 163 ? -7.695 13.992 23.828 1 97.62 163 ASP B C 1
ATOM 3071 O O . ASP B 1 163 ? -8.273 13.398 24.75 1 97.62 163 ASP B O 1
ATOM 3075 N N . GLY B 1 164 ? -6.797 13.445 23.031 1 96 164 GLY B N 1
ATOM 3076 C CA . GLY B 1 164 ? -6.371 12.07 23.25 1 96 164 GLY B CA 1
ATOM 3077 C C . GLY B 1 164 ? -5.281 11.938 24.297 1 96 164 GLY B C 1
ATOM 3078 O O . GLY B 1 164 ? -5.113 12.828 25.141 1 96 164 GLY B O 1
ATOM 3079 N N . PRO B 1 165 ? -4.523 10.766 24.312 1 94.69 165 PRO B N 1
ATOM 3080 C CA . PRO B 1 165 ? -3.51 10.484 25.328 1 94.69 165 PRO B CA 1
ATOM 3081 C C . PRO B 1 165 ? -2.242 11.312 25.141 1 94.69 165 PRO B C 1
ATOM 3083 O O . PRO B 1 165 ? -1.396 11.367 26.031 1 94.69 165 PRO B O 1
ATOM 3086 N N . GLY B 1 166 ? -2.125 11.93 24 1 92.31 166 GLY B N 1
ATOM 3087 C CA . GLY B 1 166 ? -0.922 12.688 23.688 1 92.31 166 GLY B CA 1
ATOM 3088 C C . GLY B 1 166 ? 0.182 11.836 23.094 1 92.31 166 GLY B C 1
ATOM 3089 O O . GLY B 1 166 ? 0.005 10.633 22.891 1 92.31 166 GLY B O 1
ATOM 3090 N N . TYR B 1 167 ? 1.294 12.57 22.734 1 88.56 167 TYR B N 1
ATOM 3091 C CA . TYR B 1 167 ? 2.469 11.898 22.188 1 88.56 167 TYR B CA 1
ATOM 3092 C C . TYR B 1 167 ? 3.316 11.289 23.297 1 88.56 167 TYR B C 1
ATOM 3094 O O . TYR B 1 167 ? 3.449 11.867 24.375 1 88.56 167 TYR B O 1
ATOM 3102 N N . PRO B 1 168 ? 3.939 10.195 23.016 1 85.81 168 PRO B N 1
ATOM 3103 C CA . PRO B 1 168 ? 4.914 9.664 23.969 1 85.81 168 PRO B CA 1
ATOM 3104 C C . PRO B 1 168 ? 6.086 10.617 24.203 1 85.81 168 PRO B C 1
ATOM 3106 O O . PRO B 1 168 ? 6.547 11.273 23.266 1 85.81 168 PRO B O 1
ATOM 3109 N N . PRO B 1 169 ? 6.578 10.57 25.406 1 83 169 PRO B N 1
ATOM 3110 C CA . PRO B 1 169 ? 7.648 11.508 25.766 1 83 169 PRO B CA 1
ATOM 3111 C C . PRO B 1 169 ? 8.867 11.383 24.844 1 83 169 PRO B C 1
ATOM 3113 O O . PRO B 1 169 ? 9.492 12.391 24.5 1 83 169 PRO B O 1
ATOM 3116 N N . ASN B 1 170 ? 9.18 10.211 24.5 1 78.38 170 ASN B N 1
ATOM 3117 C CA . ASN B 1 170 ? 10.336 9.992 23.641 1 78.38 170 ASN B CA 1
ATOM 3118 C C . ASN B 1 170 ? 10.148 10.648 22.281 1 78.38 170 ASN B C 1
ATOM 3120 O O . ASN B 1 170 ? 11.125 11.102 21.672 1 78.38 170 ASN B O 1
ATOM 3124 N N . MET B 1 171 ? 8.977 10.711 21.812 1 79.19 171 MET B N 1
ATOM 3125 C CA . MET B 1 171 ? 8.688 11.352 20.531 1 79.19 171 MET B CA 1
ATOM 3126 C C . MET B 1 171 ? 8.859 12.867 20.625 1 79.19 171 MET B C 1
ATOM 3128 O O . MET B 1 171 ? 9.305 13.508 19.672 1 79.19 171 MET B O 1
ATOM 3132 N N . ILE B 1 172 ? 8.508 13.359 21.766 1 81.5 172 ILE B N 1
ATOM 3133 C CA . ILE B 1 172 ? 8.602 14.805 21.984 1 81.5 172 ILE B CA 1
ATOM 3134 C C . ILE B 1 172 ? 10.07 15.203 22.125 1 81.5 172 ILE B C 1
ATOM 3136 O O . ILE B 1 172 ? 10.492 16.234 21.609 1 81.5 172 ILE B O 1
ATOM 3140 N N . GLU B 1 173 ? 10.742 14.406 22.859 1 74.81 173 GLU B N 1
ATOM 3141 C CA . GLU B 1 173 ? 12.141 14.703 23.141 1 74.81 173 GLU B CA 1
ATOM 3142 C C . GLU B 1 173 ? 12.992 14.586 21.891 1 74.81 173 GLU B C 1
ATOM 3144 O O . GLU B 1 173 ? 13.898 15.398 21.672 1 74.81 173 GLU B O 1
ATOM 3149 N N . PHE B 1 174 ? 12.711 13.508 21.125 1 63.72 174 PHE B N 1
ATOM 3150 C CA . PHE B 1 174 ? 13.555 13.266 19.969 1 63.72 174 PHE B CA 1
ATOM 3151 C C . PHE B 1 174 ? 12.883 13.773 18.703 1 63.7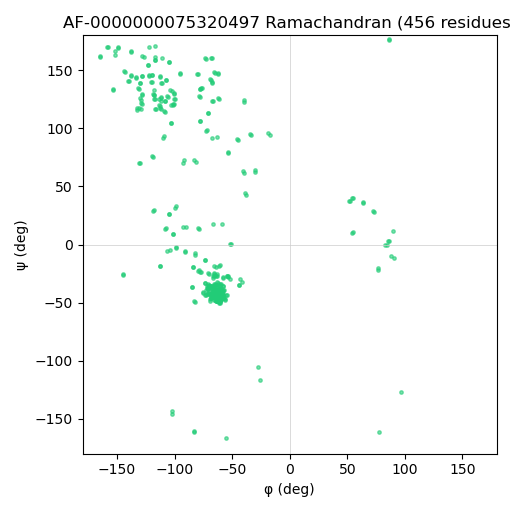2 174 PHE B C 1
ATOM 3153 O O . PHE B 1 174 ? 13.234 13.344 17.594 1 63.72 174 PHE B O 1
ATOM 3160 N N . GLN B 1 175 ? 12.164 14.734 18.781 1 56.25 175 GLN B N 1
ATOM 3161 C CA . GLN B 1 175 ? 11.359 15.266 17.688 1 56.25 175 GLN B CA 1
ATOM 3162 C C . GLN B 1 175 ? 11.992 14.945 16.344 1 56.25 175 GLN B C 1
ATOM 3164 O O . GLN B 1 175 ? 11.82 13.844 15.812 1 56.25 175 GLN B O 1
ATOM 3169 N N . SER B 1 176 ? 12.617 16 15.68 1 50.62 176 SER B N 1
ATOM 3170 C CA . SER B 1 176 ? 13.023 16 14.273 1 50.62 176 SER B CA 1
ATOM 3171 C C . SER B 1 176 ? 13.984 14.859 13.969 1 50.62 176 SER B C 1
ATOM 3173 O O . SER B 1 176 ? 14.281 14.586 12.805 1 50.62 176 SER B O 1
ATOM 3175 N N . ASP B 1 177 ? 14.68 14.492 14.961 1 51.78 177 ASP B N 1
ATOM 3176 C CA . ASP B 1 177 ? 15.555 13.375 14.609 1 51.78 177 ASP B CA 1
ATOM 3177 C C . ASP B 1 177 ? 14.742 12.125 14.289 1 51.78 177 ASP B C 1
ATOM 3179 O O . ASP B 1 177 ? 15.273 11.016 14.312 1 51.78 177 ASP B O 1
ATOM 3183 N N . TYR B 1 178 ? 13.609 12.273 14.047 1 46.38 178 TYR B N 1
ATOM 3184 C CA . TYR B 1 178 ? 12.391 11.477 13.945 1 46.38 178 TYR B CA 1
ATOM 3185 C C . TYR B 1 178 ? 12.672 10.148 13.25 1 46.38 178 TYR B C 1
ATOM 3187 O O . TYR B 1 178 ? 11.93 9.172 13.438 1 46.38 178 TYR B O 1
ATOM 3195 N N . VAL B 1 179 ? 13.57 10.172 12.383 1 47.19 179 VAL B N 1
ATOM 3196 C CA . VAL B 1 179 ? 13.766 8.922 11.648 1 47.19 179 VAL B CA 1
ATOM 3197 C C . VAL B 1 179 ? 14.289 7.844 12.602 1 47.19 179 VAL B C 1
ATOM 3199 O O . VAL B 1 179 ? 14.227 6.652 12.289 1 47.19 179 VAL B O 1
ATOM 3202 N N . GLN B 1 180 ? 14.906 8.289 13.609 1 44.38 180 GLN B N 1
ATOM 3203 C CA . GLN B 1 180 ? 15.633 7.273 14.375 1 44.38 180 GLN B CA 1
ATOM 3204 C C . GLN B 1 180 ? 14.672 6.336 15.094 1 44.38 180 GLN B C 1
ATOM 3206 O O . GLN B 1 180 ? 15.008 5.184 15.367 1 44.38 180 GLN B O 1
ATOM 3211 N N . GLY B 1 181 ? 13.648 6.863 15.523 1 45.41 181 GLY B N 1
ATOM 3212 C CA . GLY B 1 181 ? 12.82 6.035 16.391 1 45.41 181 GLY B CA 1
ATOM 3213 C C . GLY B 1 181 ? 11.781 5.23 15.633 1 45.41 181 GLY B C 1
ATOM 3214 O O . GLY B 1 181 ? 10.703 4.957 16.156 1 45.41 181 GLY B O 1
ATOM 3215 N N . ILE B 1 182 ? 11.953 5.145 14.406 1 45.75 182 ILE B N 1
ATOM 3216 C CA . ILE B 1 182 ? 11 4.297 13.695 1 45.75 182 ILE B CA 1
ATOM 3217 C C . ILE B 1 182 ? 10.961 2.914 14.352 1 45.75 182 ILE B C 1
ATOM 3219 O O . ILE B 1 182 ? 11.961 2.193 14.359 1 45.75 182 ILE B O 1
ATOM 3223 N N . ASN B 1 183 ? 10.258 2.859 15.438 1 42.28 183 ASN B N 1
ATOM 3224 C CA . ASN B 1 183 ? 9.992 1.508 15.922 1 42.28 183 ASN B CA 1
ATOM 3225 C C . ASN B 1 183 ? 8.984 0.78 15.039 1 42.28 183 ASN B C 1
ATOM 3227 O O . ASN B 1 183 ? 7.801 1.115 15.039 1 42.28 183 ASN B O 1
ATOM 3231 N N . PRO B 1 184 ? 9.484 0.029 14.234 1 40.38 184 PRO B N 1
ATOM 3232 C CA . PRO B 1 184 ? 8.664 -0.75 13.297 1 40.38 184 PRO B CA 1
ATOM 3233 C C . PRO B 1 184 ? 7.453 -1.39 13.977 1 40.38 184 PRO B C 1
ATOM 3235 O O . PRO B 1 184 ? 6.441 -1.646 13.312 1 40.38 184 PRO B O 1
ATOM 3238 N N . VAL B 1 185 ? 7.613 -1.811 15.227 1 38.47 185 VAL B N 1
ATOM 3239 C CA . VAL B 1 185 ? 6.598 -2.643 15.867 1 38.47 185 VAL B CA 1
ATOM 3240 C C . VAL B 1 185 ? 5.391 -1.786 16.25 1 38.47 185 VAL B C 1
ATOM 3242 O O . VAL B 1 185 ? 4.273 -2.293 16.359 1 38.47 185 VAL B O 1
ATOM 3245 N N . SER B 1 186 ? 5.633 -0.666 16.734 1 40.66 186 SER B N 1
ATOM 3246 C CA . SER B 1 186 ? 4.523 0.056 17.344 1 40.66 186 SER B CA 1
ATOM 3247 C C . SER B 1 186 ? 3.648 0.725 16.297 1 40.66 186 SER B C 1
ATOM 3249 O O . SER B 1 186 ? 2.672 1.399 16.625 1 40.66 186 SER B O 1
ATOM 3251 N N . GLY B 1 187 ? 3.715 0.441 15 1 42.44 187 GLY B N 1
ATOM 3252 C CA . GLY B 1 187 ? 2.803 0.957 13.992 1 42.44 187 GLY B CA 1
ATOM 3253 C C . GLY B 1 187 ? 3.084 2.398 13.609 1 42.44 187 GLY B C 1
ATOM 3254 O O . GLY B 1 187 ? 2.42 2.957 12.734 1 42.44 187 GLY B O 1
ATOM 3255 N N . SER B 1 188 ? 3.797 3.119 14.477 1 49.38 188 SER B N 1
ATOM 3256 C CA . SER B 1 188 ? 3.996 4.547 14.258 1 49.38 188 SER B CA 1
ATOM 3257 C C . SER B 1 188 ? 5.289 4.812 13.492 1 49.38 188 SER B C 1
ATOM 3259 O O . SER B 1 188 ? 6.383 4.617 14.023 1 49.38 188 SER B O 1
ATOM 3261 N N . THR B 1 189 ? 5.312 4.449 12.18 1 53.16 189 THR B N 1
ATOM 3262 C CA . THR B 1 189 ? 6.559 4.516 11.422 1 53.16 189 THR B CA 1
ATOM 3263 C C . THR B 1 189 ? 7.211 5.887 11.578 1 53.16 189 THR B C 1
ATOM 3265 O O . THR B 1 189 ? 8.383 6.062 11.242 1 53.16 189 THR B O 1
ATOM 3268 N N . GLY B 1 190 ? 6.566 6.664 12.32 1 66.69 190 GLY B N 1
ATOM 3269 C CA . GLY B 1 190 ? 7.16 7.992 12.367 1 66.69 190 GLY B CA 1
ATOM 3270 C C . GLY B 1 190 ? 7.332 8.609 10.992 1 66.69 190 GLY B C 1
ATOM 3271 O O . GLY B 1 190 ? 7.895 9.703 10.859 1 66.69 190 GLY B O 1
ATOM 3272 N N . LEU B 1 191 ? 6.73 7.98 9.969 1 73.69 191 LEU B N 1
ATOM 3273 C CA . LEU B 1 191 ? 6.898 8.445 8.594 1 73.69 191 LEU B CA 1
ATOM 3274 C C . LEU B 1 191 ? 6.137 9.75 8.367 1 73.69 191 LEU B C 1
ATOM 3276 O O . LEU B 1 191 ? 6.633 10.648 7.684 1 73.69 191 LEU B O 1
ATOM 3280 N N . GLY B 1 192 ? 4.996 9.695 8.914 1 81.06 192 GLY B N 1
ATOM 3281 C CA . GLY B 1 192 ? 4.191 10.898 8.758 1 81.06 192 GLY B CA 1
ATOM 3282 C C . GLY B 1 192 ? 4.863 12.148 9.297 1 81.06 192 GLY B C 1
ATOM 3283 O O . GLY B 1 192 ? 4.867 13.188 8.641 1 81.06 192 GLY B O 1
ATOM 3284 N N . LEU B 1 193 ? 5.461 12 10.43 1 85.06 193 LEU B N 1
ATOM 3285 C CA . LEU B 1 193 ? 6.133 13.133 11.047 1 85.06 193 LEU B CA 1
ATOM 3286 C C . LEU B 1 193 ? 7.41 13.492 10.297 1 85.06 193 LEU B C 1
ATOM 3288 O O . LEU B 1 193 ? 7.754 14.672 10.172 1 85.06 193 LEU B O 1
ATOM 3292 N N . TYR B 1 194 ? 8.078 12.461 9.836 1 81.88 194 TYR B N 1
ATOM 3293 C CA . TYR B 1 194 ? 9.266 12.711 9.031 1 81.88 194 TYR B CA 1
ATOM 3294 C C . TYR B 1 194 ? 8.914 13.445 7.746 1 81.88 194 TYR B C 1
ATOM 3296 O O . TYR B 1 194 ? 9.586 14.406 7.367 1 81.88 194 TYR B O 1
ATOM 3304 N N . PHE B 1 195 ? 7.938 12.945 7.125 1 87.19 195 PHE B N 1
ATOM 3305 C CA . PHE B 1 195 ? 7.441 13.609 5.922 1 87.19 195 PHE B CA 1
ATOM 3306 C C . PHE B 1 195 ? 7.066 15.055 6.211 1 87.19 195 PHE B C 1
ATOM 3308 O O . PHE B 1 195 ? 7.445 15.961 5.465 1 87.19 195 PHE B O 1
ATOM 3315 N N . ALA B 1 196 ? 6.344 15.242 7.266 1 91.88 196 ALA B N 1
ATOM 3316 C CA . ALA B 1 196 ? 5.918 16.578 7.664 1 91.88 196 ALA B CA 1
ATOM 3317 C C . ALA B 1 196 ? 7.121 17.5 7.887 1 91.88 196 ALA B C 1
ATOM 3319 O O . ALA B 1 196 ? 7.125 18.641 7.438 1 91.88 196 ALA B O 1
ATOM 3320 N N . ALA B 1 197 ? 8.094 17 8.539 1 89.5 197 ALA B N 1
ATOM 3321 C CA . ALA B 1 197 ? 9.297 17.781 8.82 1 89.5 197 ALA B CA 1
ATOM 3322 C C . ALA B 1 197 ? 10.023 18.156 7.535 1 89.5 197 ALA B C 1
ATOM 3324 O O . ALA B 1 197 ? 10.5 19.281 7.395 1 89.5 197 ALA B O 1
ATOM 3325 N N . GLN B 1 198 ? 10.102 17.203 6.645 1 88.19 198 GLN B N 1
ATOM 3326 C CA . GLN B 1 198 ? 10.773 17.453 5.375 1 88.19 198 GLN B CA 1
ATOM 3327 C C . GLN B 1 198 ? 10.031 18.516 4.559 1 88.19 198 GLN B C 1
ATOM 3329 O O . GLN B 1 198 ? 10.656 19.422 4 1 88.19 198 GLN B O 1
ATOM 3334 N N . ILE B 1 199 ? 8.797 18.359 4.539 1 93.06 199 ILE B N 1
ATOM 3335 C CA . ILE B 1 199 ? 7.984 19.281 3.754 1 93.06 199 ILE B CA 1
ATOM 3336 C C . ILE B 1 199 ? 8.047 20.688 4.371 1 93.06 199 ILE B C 1
ATOM 3338 O O . ILE B 1 199 ? 8.234 21.672 3.662 1 93.06 199 ILE B O 1
ATOM 3342 N N . ALA B 1 200 ? 7.926 20.75 5.68 1 94.44 200 ALA B N 1
ATOM 3343 C CA . ALA B 1 200 ? 8.023 22.031 6.363 1 94.44 200 ALA B CA 1
ATOM 3344 C C . ALA B 1 200 ? 9.375 22.688 6.121 1 94.44 200 ALA B C 1
ATOM 3346 O O . ALA B 1 200 ? 9.453 23.875 5.77 1 94.44 200 ALA B O 1
ATOM 3347 N N . GLY B 1 201 ? 10.391 21.922 6.262 1 92.06 201 GLY B N 1
ATOM 3348 C CA . GLY B 1 201 ? 11.75 22.422 6.117 1 92.06 201 GLY B CA 1
ATOM 3349 C C . GLY B 1 201 ? 12.047 22.938 4.723 1 92.06 201 GLY B C 1
ATOM 3350 O O . GLY B 1 201 ? 12.883 23.828 4.547 1 92.06 201 GLY B O 1
ATOM 3351 N N . ARG B 1 202 ? 11.375 22.438 3.777 1 92.56 202 ARG B N 1
ATOM 3352 C CA . ARG B 1 202 ? 11.586 22.859 2.395 1 92.56 202 ARG B CA 1
ATOM 3353 C C . ARG B 1 202 ? 10.891 24.188 2.115 1 92.56 202 ARG B C 1
ATOM 3355 O O . ARG B 1 202 ? 11.18 24.859 1.115 1 92.56 202 ARG B O 1
ATOM 3362 N N . HIS B 1 203 ? 9.953 24.453 2.895 1 95.88 203 HIS B N 1
ATOM 3363 C CA . HIS B 1 203 ? 9.32 25.766 2.793 1 95.88 203 HIS B CA 1
ATOM 3364 C C . HIS B 1 203 ? 10.18 26.844 3.453 1 95.88 203 HIS B C 1
ATOM 3366 O O . HIS B 1 203 ? 10.32 26.875 4.68 1 95.88 203 HIS B O 1
ATOM 3372 N N . GLN B 1 204 ? 10.789 27.625 2.566 1 92.81 204 GLN B N 1
ATOM 3373 C CA . GLN B 1 204 ? 11.695 28.672 3.041 1 92.81 204 GLN B CA 1
ATOM 3374 C C . GLN B 1 204 ? 11.375 30.016 2.393 1 92.81 204 GLN B C 1
ATOM 3376 O O . GLN B 1 204 ? 11.023 30.078 1.212 1 92.81 204 GLN B O 1
ATOM 3381 N N . ARG B 1 205 ? 11.453 30.984 3.236 1 92.31 205 ARG B N 1
ATOM 3382 C CA . ARG B 1 205 ? 11.266 32.344 2.76 1 92.31 205 ARG B CA 1
ATOM 3383 C C . ARG B 1 205 ? 12 33.344 3.648 1 92.31 205 ARG B C 1
ATOM 3385 O O . ARG B 1 205 ? 11.906 33.281 4.875 1 92.31 205 ARG B O 1
ATOM 3392 N N . ASN B 1 206 ? 12.734 34.281 2.955 1 90.5 206 ASN B N 1
ATOM 3393 C CA . ASN B 1 206 ? 13.43 35.375 3.625 1 90.5 206 ASN B CA 1
ATOM 3394 C C . ASN B 1 206 ? 14.312 34.875 4.766 1 90.5 206 ASN B C 1
ATOM 3396 O O . ASN B 1 206 ? 14.273 35.406 5.871 1 90.5 206 ASN B O 1
ATOM 3400 N N . GLY B 1 207 ? 14.953 33.719 4.586 1 90.25 207 GLY B N 1
ATOM 3401 C CA . GLY B 1 207 ? 15.906 33.188 5.539 1 90.25 207 GLY B CA 1
ATOM 3402 C C . GLY B 1 207 ? 15.25 32.406 6.656 1 90.25 207 GLY B C 1
ATOM 3403 O O . GLY B 1 207 ? 15.93 31.922 7.566 1 90.25 207 GLY B O 1
ATOM 3404 N N . VAL B 1 208 ? 13.961 32.344 6.598 1 92.69 208 VAL B N 1
ATOM 3405 C CA . VAL B 1 208 ? 13.234 31.594 7.613 1 92.69 208 VAL B CA 1
ATOM 3406 C C . VAL B 1 208 ? 12.766 30.266 7.039 1 92.69 208 VAL B C 1
ATOM 3408 O O . VAL B 1 208 ? 12.273 30.203 5.91 1 92.69 208 VAL B O 1
ATOM 3411 N N . CYS B 1 209 ? 12.984 29.203 7.781 1 93.75 209 CYS B N 1
ATOM 3412 C CA . CYS B 1 209 ? 12.57 27.859 7.363 1 93.75 209 CYS B CA 1
ATOM 3413 C C . CYS B 1 209 ? 11.375 27.375 8.18 1 93.75 209 CYS B C 1
ATOM 3415 O O . CYS B 1 209 ? 11.297 27.625 9.383 1 93.75 209 CYS B O 1
ATOM 3417 N N . GLY B 1 210 ? 10.523 26.703 7.469 1 95.69 210 GLY B N 1
ATOM 3418 C CA . GLY B 1 210 ? 9.438 26.062 8.195 1 95.69 210 GLY B CA 1
ATOM 3419 C C . GLY B 1 210 ? 9.906 24.922 9.078 1 95.69 210 GLY B C 1
ATOM 3420 O O . GLY B 1 210 ? 11.039 24.453 8.945 1 95.69 210 GLY B O 1
ATOM 3421 N N . ARG B 1 211 ? 9.094 24.562 10.031 1 93.62 211 ARG B N 1
ATOM 3422 C CA . ARG B 1 211 ? 9.398 23.469 10.938 1 93.62 211 ARG B CA 1
ATOM 3423 C C . ARG B 1 211 ? 8.133 22.906 11.57 1 93.62 211 ARG B C 1
ATOM 3425 O O . ARG B 1 211 ? 7.047 23.469 11.398 1 93.62 211 ARG B O 1
ATOM 3432 N N . ILE B 1 212 ? 8.328 21.766 12.25 1 94 212 ILE B N 1
ATOM 3433 C CA . ILE B 1 212 ? 7.223 21.188 13.016 1 94 212 ILE B CA 1
ATOM 3434 C C . ILE B 1 212 ? 7.633 21.031 14.477 1 94 212 ILE B C 1
ATOM 3436 O O . ILE B 1 212 ? 8.828 20.969 14.789 1 94 212 ILE B O 1
ATOM 3440 N N . GLU B 1 213 ? 6.691 21.031 15.305 1 92.06 213 GLU B N 1
ATOM 3441 C CA . GLU B 1 213 ? 6.895 20.812 16.734 1 92.06 213 GLU B CA 1
ATOM 3442 C C . GLU B 1 213 ? 5.781 19.938 17.312 1 92.06 213 GLU B C 1
ATOM 3444 O O . GLU B 1 213 ? 4.617 20.078 16.938 1 92.06 213 GLU B O 1
ATOM 3449 N N . LEU B 1 214 ? 6.215 19.047 18.219 1 92.75 214 LEU B N 1
ATOM 3450 C CA . LEU B 1 214 ? 5.266 18.219 18.953 1 92.75 214 LEU B CA 1
ATOM 3451 C C . LEU B 1 214 ? 5.234 18.594 20.438 1 92.75 214 LEU B C 1
ATOM 3453 O O . LEU B 1 214 ? 6.273 18.906 21.031 1 92.75 214 LEU B O 1
ATOM 3457 N N . ALA B 1 215 ? 4.066 18.609 20.938 1 92.31 215 ALA B N 1
ATOM 3458 C CA . ALA B 1 215 ? 3.879 18.859 22.359 1 92.31 215 ALA B CA 1
ATOM 3459 C C . ALA B 1 215 ? 2.604 18.172 22.859 1 92.31 215 ALA B C 1
ATOM 3461 O O . ALA B 1 215 ? 1.82 17.656 22.078 1 92.31 215 ALA B O 1
ATOM 3462 N N . ASN B 1 216 ? 2.51 18.109 24.25 1 94.12 216 ASN B N 1
ATOM 3463 C CA . ASN B 1 216 ? 1.271 17.672 24.875 1 94.12 216 ASN B CA 1
ATOM 3464 C C . ASN B 1 216 ? 0.646 18.781 25.719 1 94.12 216 ASN B C 1
ATOM 3466 O O . ASN B 1 216 ? 1.308 19.766 26.047 1 94.12 216 ASN B O 1
ATOM 3470 N N . GLY B 1 217 ? -0.704 18.594 26.016 1 90.25 217 GLY B N 1
ATOM 3471 C CA . GLY B 1 217 ? -1.376 19.453 26.984 1 90.25 217 GLY B CA 1
ATOM 3472 C C . GLY B 1 217 ? -2 20.688 26.344 1 90.25 217 GLY B C 1
ATOM 3473 O O . GLY B 1 217 ? -2.293 21.672 27.031 1 90.25 217 GLY B O 1
ATOM 3474 N N . GLY B 1 218 ? -2.164 20.922 25.141 1 87.5 218 GLY B N 1
ATOM 3475 C CA . GLY B 1 218 ? -2.779 22.078 24.516 1 87.5 218 GLY B CA 1
ATOM 3476 C C . GLY B 1 218 ? -4.188 22.344 25 1 87.5 218 GLY B C 1
ATOM 3477 O O . GLY B 1 218 ? -4.559 21.922 26.094 1 87.5 218 GLY B O 1
ATOM 3478 N N . ARG B 1 219 ? -4.906 23.141 24.359 1 92.88 219 ARG B N 1
ATOM 3479 C CA . ARG B 1 219 ? -6.242 23.578 24.75 1 92.88 219 ARG B CA 1
ATOM 3480 C C . ARG B 1 219 ? -7.141 22.391 25.047 1 92.88 219 ARG B C 1
ATOM 3482 O O . ARG B 1 219 ? -8.031 22.469 25.891 1 92.88 219 ARG B O 1
ATOM 3489 N N . LEU B 1 220 ? -6.879 21.25 24.375 1 95.88 220 LEU B N 1
ATOM 3490 C CA . LEU B 1 220 ? -7.738 20.078 24.547 1 95.88 220 LEU B CA 1
ATOM 3491 C C . LEU B 1 220 ? -7.066 19.031 25.422 1 95.88 220 LEU B C 1
ATOM 3493 O O . LEU B 1 220 ? -7.664 18 25.719 1 95.88 220 LEU B O 1
ATOM 3497 N N . GLY B 1 221 ? -5.855 19.281 25.781 1 94.62 221 GLY B N 1
ATOM 3498 C CA . GLY B 1 221 ? -5.18 18.469 26.797 1 94.62 221 GLY B CA 1
ATOM 3499 C C . GLY B 1 221 ? -4.43 17.297 26.203 1 94.62 221 GLY B C 1
ATOM 3500 O O . GLY B 1 221 ? -3.697 16.609 26.922 1 94.62 221 GLY B O 1
ATOM 3501 N N . GLY B 1 222 ? -4.629 17 24.969 1 96.5 222 GLY B N 1
ATOM 3502 C CA . GLY B 1 222 ? -4 15.844 24.359 1 96.5 222 GLY B CA 1
ATOM 3503 C C . GLY B 1 222 ? -2.805 16.203 23.5 1 96.5 222 GLY B C 1
ATOM 3504 O O . GLY B 1 222 ? -1.948 16.984 23.906 1 96.5 222 GLY B O 1
ATOM 3505 N N . GLY B 1 223 ? -2.629 15.5 22.391 1 94.56 223 GLY B N 1
ATOM 3506 C CA . GLY B 1 223 ? -1.525 15.773 21.484 1 94.56 223 GLY B CA 1
ATOM 3507 C C . GLY B 1 223 ? -1.669 17.094 20.75 1 94.56 223 GLY B C 1
ATOM 3508 O O . GLY B 1 223 ? -2.775 17.484 20.375 1 94.56 223 GLY B O 1
ATOM 3509 N N . MET B 1 224 ? -0.494 17.719 20.594 1 95.5 224 MET B N 1
ATOM 3510 C CA . MET B 1 224 ? -0.446 18.984 19.891 1 95.5 224 MET B CA 1
ATOM 3511 C C . MET B 1 224 ? 0.647 18.984 18.828 1 95.5 224 MET B C 1
ATOM 3513 O O . MET B 1 224 ? 1.823 18.797 19.141 1 95.5 224 MET B O 1
ATOM 3517 N N . PHE B 1 225 ? 0.209 19.125 17.578 1 95 225 PHE B N 1
ATOM 3518 C CA . PHE B 1 225 ? 1.114 19.25 16.438 1 95 225 PHE B CA 1
ATOM 3519 C C . PHE B 1 225 ? 1.124 20.688 15.922 1 95 225 PHE B C 1
ATOM 3521 O O . PHE B 1 225 ? 0.071 21.25 15.617 1 95 225 PHE B O 1
ATOM 3528 N N . SER B 1 226 ? 2.346 21.234 15.797 1 96.38 226 SER B N 1
ATOM 3529 C CA . SER B 1 226 ? 2.48 22.594 15.289 1 96.38 226 SER B CA 1
ATOM 3530 C C . SER B 1 226 ? 3.297 22.625 14 1 96.38 226 SER B C 1
ATOM 3532 O O . SER B 1 226 ? 4.395 22.062 13.945 1 96.38 226 SER B O 1
ATOM 3534 N N . LEU B 1 227 ? 2.75 23.25 13.055 1 96.94 227 LEU B N 1
ATOM 3535 C CA . LEU B 1 227 ? 3.406 23.484 11.773 1 96.94 227 LEU B CA 1
ATOM 3536 C C . LEU B 1 227 ? 3.717 24.953 11.578 1 96.94 227 LEU B C 1
ATOM 3538 O O . LEU B 1 227 ? 2.809 25.797 11.586 1 96.94 227 LEU B O 1
ATOM 3542 N N . TYR B 1 228 ? 4.988 25.25 11.484 1 96.75 228 TYR B N 1
ATOM 3543 C CA . TYR B 1 228 ? 5.445 26.609 11.234 1 96.75 228 TYR B CA 1
ATOM 3544 C C . TYR B 1 228 ? 5.805 26.812 9.766 1 96.75 228 TYR B C 1
ATOM 3546 O O . TYR B 1 228 ? 6.617 26.062 9.211 1 96.75 228 TYR B O 1
ATOM 3554 N N . LEU B 1 229 ? 5.207 27.781 9.188 1 96.88 229 LEU B N 1
ATOM 3555 C CA . LEU B 1 229 ? 5.477 28.109 7.793 1 96.88 229 LEU B CA 1
ATOM 3556 C C . LEU B 1 229 ? 6.008 29.531 7.656 1 96.88 229 LEU B C 1
ATOM 3558 O O . LEU B 1 229 ? 5.539 30.438 8.344 1 96.88 229 LEU B O 1
ATOM 3562 N N . PRO B 1 230 ? 6.965 29.719 6.805 1 93.69 230 PRO B N 1
ATOM 3563 C CA . PRO B 1 230 ? 7.602 31.031 6.711 1 93.69 230 PRO B CA 1
ATOM 3564 C C . PRO B 1 230 ? 6.73 32.062 6.004 1 93.69 230 PRO B C 1
ATOM 3566 O O . PRO B 1 230 ? 5.832 31.703 5.238 1 93.69 230 PRO B O 1
#

Nearest PDB structures (foldseek):
  4biz-assembly1_E  TM=6.248E-01  e=1.196E-12  Escherichia coli K-12
  4biu-assembly2_B  TM=6.653E-01  e=2.800E-12  Escherichia coli K-12
  4biw-assembly1_A  TM=6.027E-01  e=2.109E-12  Escherichia coli K-12
  4cb0-assembly1_B  TM=6.824E-01  e=1.294E-11  Escherichia coli K-12
  4biz-assembly3_A  TM=6.286E-01  e=6.935E-12  Escherichia coli K-12

InterPro domains:
  IPR003594 Histidine kinase/HSP90-like ATPase domain [PF02518] (122-214)
  IPR003594 Histidine kinase/HSP90-like ATPase domain [SM00387] (121-230)
  IPR005467 Histidine kinase domain [PS50109] (16-230)
  IPR036890 Histidine kinase/HSP90-like ATPase superfamily [G3DSA:3.30.565.10] (82-230)
  IPR036890 Histidine kinase/HSP90-like ATPase superfamily [SSF55874] (65-230)

Foldseek 3Di:
DPPPPPDDPVLVVVLVVLVVVLVVLVVVVVVVVVVVVVDDPVVCLDLVNLVVLLVSLQSNLVSVLSNLVSCVVVVNRDWDKDKDFPVVLVVVLVVSCVSNCVSLQAEEDEEEDPVPGIAIGRSVLVSSLVNNVVSVLSVFADHYWYWYWDDDPNKIKIKIDGLGAADDPVCQVCPQVQCVPCPVPVPPSSSSSNSLQVRQQVQDDPHDTKGKHWDAQPPNGYIMIMTIHD/DPPPPPDDPVLVVVLVVLVVVLVVLVVVVVVVVVVVVVDDPVVCLDLVNLVVLLVSLQSNLVSVLSNLVSCVVVVNDDWDKDKDFPVVLVVVLVVSCVSNCVSLQAEEEEEEDPVPGIAIGRSVLVSSLVNNVVSVLSVFADHYKYWYWDDDPNKIKIKIDGLGAADDPVCQVCPQVQCVPCPVPVPPSSSSSNSLQVRQQVQDDPHDTKGKHWDAQPPNGYIMIMTIHD